Protein AF-A0A5C9BFE0-F1 (afdb_monomer)

Mean predicted aligned error: 20.5 Å

Solvent-accessible surface area (backbone atoms only — not comparable to full-atom values): 30809 Å² total; per-residue (Å²): 109,69,74,59,23,53,53,46,18,68,73,68,73,35,89,81,50,67,78,44,72,64,61,50,51,55,52,36,54,74,72,71,46,56,98,84,63,60,90,73,37,36,42,60,69,56,53,11,61,76,41,68,37,54,66,61,52,51,54,34,38,78,70,62,74,41,67,70,46,77,59,88,94,44,54,30,34,35,52,66,60,53,51,57,51,56,70,72,47,42,64,74,61,91,69,47,40,56,52,74,76,52,30,66,81,70,71,49,93,64,75,57,64,64,52,38,37,73,71,63,47,38,73,72,51,42,80,22,49,65,74,67,67,90,72,93,72,50,100,87,39,38,52,28,22,38,43,68,54,52,53,47,55,50,51,37,55,75,70,69,47,84,55,80,59,62,94,66,64,58,70,60,48,54,54,49,46,55,46,23,64,77,24,60,64,62,90,84,39,62,68,60,46,65,74,43,39,94,81,43,76,67,90,48,70,68,56,36,62,69,53,55,76,79,49,53,70,68,56,53,52,56,51,56,34,78,70,71,84,48,39,42,54,64,55,48,12,63,76,60,77,49,52,55,65,54,53,48,44,7,37,76,49,54,62,40,73,70,47,76,56,98,88,41,58,18,27,42,63,66,57,50,52,52,38,45,77,65,68,59,61,47,44,78,52,73,88,36,44,34,42,56,68,57,43,25,73,75,67,69,46,51,72,67,55,54,49,52,33,36,78,68,70,75,37,66,74,48,67,34,84,55,77,98,39,44,78,41,53,29,30,42,50,63,43,55,51,52,54,40,58,72,69,35,31,49,67,63,56,46,13,56,78,69,74,46,52,53,70,59,42,53,62,58,47,61,91,50,99,66,76,92,55,96,49,45,44,62,68,57,54,53,49,37,51,51,50,51,54,56,68,73,23,30,36,64,62,54,45,12,62,76,64,77,49,52,50,65,58,54,52,49,38,40,74,72,61,71,33,68,78,44,65,38,89,91,40,78,83,48,56,26,32,45,67,76,40,47,51,45,50,48,58,60,71,71,54,83,89,79,77,86,73,79,59,94,54,53,25,44,60,68,54,42,13,59,67,41,50,46,53,59,67,58,50,50,48,32,46,74,67,69,71,40,75,66,48,78,56,95,92,38,58,26,31,44,50,66,60,43,49,59,49,32,55,66,46,62,76,63,56,94,46,95,85,67,68,77,29,68,74,58,54,52,53,65,71,75,105

Radius of gyration: 44.23 Å; Cα contacts (8 Å, |Δi|>4): 573; chains: 1; bounding box: 120×74×107 Å

Sequence (529 aa):
MPALTSRLREKTGDPEAERTQTAVQVRTNKIGLQTTDVVGGLTTAEAAREIGSFAIVNQMIDKGELPTRRIGRLHVIPYLAWQEWKSKRVFPTAGYVQLSTIREQLAIKSDKLSEYARMGLIPTATRCNPYGTKGPSTQFGTWWISKETADKLLADRRAGRQMPWHGKYTDNLRTTYKLWEKRKHPAACKTCAEIWGEQGVPQNFEEYSARYPVLAHGAKRHLTRPWSPGITLAEVATQAGKTLEEVQQAIENGVLAATVEDGVQYVSRTDATRWVARRCPNGESARSWISLQTACDSYYFTQRELRGFIDAGKLKTKVGTSGAAKGVEYVPRQQCAQLREQIGFTEEQAARRLGITVERFRHLVEGVDWRKAEKIPLVTVQAVRKRLESRQGYTIEEAAVALGRTEGWVKEQIERGATRVSRAKWDRRRIYITEPMLQRLREVSEQPIEVEKLGPEWLTLSEAALEAAVSLATLNNWGVKDELAYREHKGVRHYHREAVRARARKYWENPRLHRAIPPAWLQDETRQA

Secondary structure (DSSP, 8-state):
-HHHHHHHHHHH--TT----HHHHHHHHHHTT--TT--TTEEEHHHHHHHHT-HHHHHHHHHTTSS--EEETTEEEEEHHHHHHHHHTPPPPPTTEEETTTTTTTTT--STHHHHHHHTT-STT-EEE--SS--S---TT-EEEEEHHHHHHHHHHHHTTPPPTTTT--HHHHHHHHHHHHHTPPPTT-HHHHHHHGGG-S--SHHHHHHHTTTS-HHHHHHHHSPP---EEHHHHHHHHT--HHHHHHHHHTTSS-EEEETTEEEE-HHHHHHHHHTT---S-SGGGEEEHHHHHHHH---HHHHHHHHHTTSS--EE--SGGGTT-EEEEHHHHHHHHHHH-B-HHHHHHHTTS-HHHHHHHHTTS-----SSB-HHHHHHHHHHHHHHHSBPHHHHHHHHTS-HHHHHHHHHTTSS--EE-SS-TT-EEB-HHHHHHHHHHHTS-----PPPTTEEEHHHHHHHTT--HHHHHHHHHTTSS-EEEETTEEEEEHHHHHHHHHHHHTS-SSTT----HHHHHHHHH-

Foldseek 3Di:
DVVVQVVVCVVVVPPPRGDDPVVVVVVCVVVVHDPPDDPQFDFLVRLCVVLVHSVVSVVCVVVVQFDWDDDPPTTTTGPVSSVVSVVPWFDDDPQKDFQVVCCVLLVHPDPVSVVCLVVVLQPQWDFGDGTPDDDDADPRGTIIHHPVSSVVQSVCSVVVHDRSCPPVPLVVLVVLVVLLVVQPEDPPPPLQCVLCDPVHDDPDSVSSSVRVVPGDPVSSVVSNDHDDQAAALVVLCVVLVHDSVLSVLLCVLVVFPWDADPNTTHGHNVRSVVCSVVNNDSQPDPVQKDFLVVLCVLLVDDSVVVVVCVVVVQWDWDQDCDDPRHRTIITGPVSSQVVQQVVADALVRLQVSLVHDSVVLVVLLVPPPDDPDRHHGPVSSVLSSLVVQLVPFAALCRLCVVLVHDSVLSVVCCVVVLADWDARPSHRPRIGGGPVRSVSVNVVSPDDDDDPDDDPQWAFLVRLCLLLVHDSVVSVVCVVVVVFDWDQDPNTTIGGSVSSVVSSVVCVVDPPDPPRDGDPVVVVVVVVD

Structure (mmCIF, N/CA/C/O backbone):
data_AF-A0A5C9BFE0-F1
#
_entry.id   AF-A0A5C9BFE0-F1
#
loop_
_atom_site.group_PDB
_atom_site.id
_atom_site.type_symbol
_atom_site.label_atom_id
_atom_site.label_alt_id
_atom_site.label_comp_id
_atom_site.label_asym_id
_atom_site.label_entity_id
_atom_site.label_seq_id
_atom_site.pdbx_PDB_ins_code
_atom_site.Cartn_x
_atom_site.Cartn_y
_atom_site.Cartn_z
_atom_site.occupancy
_atom_site.B_iso_or_equiv
_atom_site.auth_seq_id
_atom_site.auth_comp_id
_atom_site.auth_asym_id
_atom_site.auth_atom_id
_atom_site.pdbx_PDB_model_num
ATOM 1 N N . MET A 1 1 ? 48.645 31.812 -51.707 1.00 54.25 1 MET A N 1
ATOM 2 C CA . MET A 1 1 ? 48.981 32.478 -52.984 1.00 54.25 1 MET A CA 1
ATOM 3 C C . MET A 1 1 ? 50.437 32.936 -53.037 1.00 54.25 1 MET A C 1
ATOM 5 O O . MET A 1 1 ? 51.086 32.512 -53.982 1.00 54.25 1 MET A O 1
ATOM 9 N N . PRO A 1 2 ? 51.006 33.635 -52.029 1.00 59.03 2 PRO A N 1
ATOM 10 C CA . PRO A 1 2 ? 52.382 34.152 -52.105 1.00 59.03 2 PRO A CA 1
ATOM 11 C C . PRO A 1 2 ? 53.429 33.063 -52.378 1.00 59.03 2 PRO A C 1
ATOM 13 O O . PRO A 1 2 ? 54.150 33.139 -53.360 1.00 59.03 2 PRO A O 1
ATOM 16 N N . ALA A 1 3 ? 53.407 31.967 -51.610 1.00 59.12 3 ALA A N 1
ATOM 17 C CA . ALA A 1 3 ? 54.358 30.860 -51.767 1.00 59.12 3 ALA A CA 1
ATOM 18 C C . ALA A 1 3 ? 54.271 30.126 -53.124 1.00 59.12 3 ALA A C 1
ATOM 20 O O . ALA A 1 3 ? 55.257 29.573 -53.601 1.00 59.12 3 ALA A O 1
ATOM 21 N N . LEU A 1 4 ? 53.094 30.105 -53.760 1.00 63.09 4 LEU A N 1
ATOM 22 C CA . LEU A 1 4 ? 52.904 29.457 -55.065 1.00 63.09 4 LEU A CA 1
ATOM 23 C C . LEU A 1 4 ? 53.299 30.381 -56.219 1.00 63.09 4 LEU A C 1
ATOM 25 O O . LEU A 1 4 ? 53.787 29.887 -57.230 1.00 63.09 4 LEU A O 1
ATOM 29 N N . THR A 1 5 ? 53.105 31.692 -56.056 1.00 71.62 5 THR A N 1
ATOM 30 C CA . THR A 1 5 ? 53.613 32.717 -56.972 1.00 71.62 5 THR A CA 1
ATOM 31 C C . THR A 1 5 ? 55.141 32.763 -56.927 1.00 71.62 5 THR A C 1
ATOM 33 O O . THR A 1 5 ? 55.769 32.695 -57.975 1.00 71.62 5 THR A O 1
ATOM 36 N N . SER A 1 6 ? 55.754 32.738 -55.738 1.00 72.12 6 SER A N 1
ATOM 37 C CA . SER A 1 6 ? 57.216 32.662 -55.592 1.00 72.12 6 SER A CA 1
ATOM 38 C C . SER A 1 6 ? 57.807 31.424 -56.275 1.00 72.12 6 SER A C 1
ATOM 40 O O . SER A 1 6 ? 58.755 31.544 -57.042 1.00 72.12 6 SER A O 1
ATOM 42 N N . ARG A 1 7 ? 57.198 30.246 -56.084 1.00 69.62 7 ARG A N 1
ATOM 43 C CA . ARG A 1 7 ? 57.643 28.997 -56.729 1.00 69.62 7 ARG A CA 1
ATOM 44 C C . ARG A 1 7 ? 57.429 28.986 -58.249 1.00 69.62 7 ARG A C 1
ATOM 46 O O . ARG A 1 7 ? 58.145 28.288 -58.960 1.00 69.62 7 ARG A O 1
ATOM 53 N N . LEU A 1 8 ? 56.422 29.708 -58.749 1.00 73.19 8 LEU A N 1
ATOM 54 C CA . LEU A 1 8 ? 56.194 29.870 -60.186 1.00 73.19 8 LEU A CA 1
ATOM 55 C C . LEU A 1 8 ? 57.323 30.699 -60.801 1.00 73.19 8 LEU A C 1
ATOM 57 O O . LEU A 1 8 ? 57.953 30.213 -61.730 1.00 73.19 8 LEU A O 1
ATOM 61 N N . ARG A 1 9 ? 57.624 31.864 -60.213 1.00 80.62 9 ARG A N 1
ATOM 62 C CA . ARG A 1 9 ? 58.714 32.761 -60.634 1.00 80.62 9 ARG A CA 1
ATOM 63 C C . ARG A 1 9 ? 60.067 32.061 -60.624 1.00 80.62 9 ARG A C 1
ATOM 65 O O . ARG A 1 9 ? 60.819 32.152 -61.584 1.00 80.62 9 ARG A O 1
ATOM 72 N N . GLU A 1 10 ? 60.335 31.286 -59.576 1.00 77.25 10 GLU A N 1
ATOM 73 C CA . GLU A 1 10 ? 61.553 30.479 -59.462 1.00 77.25 10 GLU A CA 1
ATOM 74 C C . GLU A 1 10 ? 61.675 29.438 -60.589 1.00 77.25 10 GLU A C 1
ATOM 76 O O . GLU A 1 10 ? 62.754 29.238 -61.136 1.00 77.25 10 GLU A O 1
ATOM 81 N N . LYS A 1 11 ? 60.570 28.786 -60.976 1.00 72.19 11 LYS A N 1
ATOM 82 C CA . LYS A 1 11 ? 60.579 27.773 -62.043 1.00 72.19 11 LYS A CA 1
ATOM 83 C C . LYS A 1 11 ? 60.562 28.344 -63.457 1.00 72.19 11 LYS A C 1
ATOM 85 O O . LYS A 1 11 ? 61.033 27.663 -64.364 1.00 72.19 11 LYS A O 1
ATOM 90 N N . THR A 1 12 ? 59.963 29.513 -63.665 1.00 71.88 12 THR A N 1
ATOM 91 C CA . THR A 1 12 ? 59.851 30.136 -64.991 1.00 71.88 12 THR A CA 1
ATOM 92 C C . THR A 1 12 ? 60.974 31.129 -65.273 1.00 71.88 12 THR A C 1
ATOM 94 O O . THR A 1 12 ? 61.147 31.502 -66.427 1.00 71.88 12 THR A O 1
ATOM 97 N N . GLY A 1 13 ? 61.730 31.551 -64.250 1.00 68.69 13 GLY A N 1
ATOM 98 C CA . GLY A 1 13 ? 62.766 32.584 -64.361 1.00 68.69 13 GLY A CA 1
ATOM 99 C C . GLY A 1 13 ? 62.213 33.992 -64.602 1.00 68.69 13 GLY A C 1
ATOM 100 O O . GLY A 1 13 ? 62.980 34.923 -64.818 1.00 68.69 13 GLY A O 1
ATOM 101 N N . ASP A 1 14 ? 60.890 34.146 -64.568 1.00 75.81 14 ASP A N 1
ATOM 102 C CA . ASP A 1 14 ? 60.183 35.390 -64.847 1.00 75.81 14 ASP A CA 1
ATOM 103 C C . ASP A 1 14 ? 59.745 36.033 -63.518 1.00 75.81 14 ASP A C 1
ATOM 105 O O . ASP A 1 14 ? 58.892 35.462 -62.828 1.00 75.81 14 ASP A O 1
ATOM 109 N N . PRO A 1 15 ? 60.319 37.186 -63.126 1.00 74.56 15 PRO A N 1
ATOM 110 C CA . PRO A 1 15 ? 59.995 37.857 -61.868 1.00 74.56 15 PRO A CA 1
ATOM 111 C C . PRO A 1 15 ? 58.578 38.449 -61.847 1.00 74.56 15 PRO A C 1
ATOM 113 O O . PRO A 1 15 ? 58.013 38.608 -60.760 1.00 74.56 15 PRO A O 1
ATOM 116 N N . GLU A 1 16 ? 57.977 38.695 -63.014 1.00 74.19 16 GLU A N 1
ATOM 117 C CA . GLU A 1 16 ? 56.615 39.218 -63.157 1.00 74.19 16 GLU A CA 1
ATOM 118 C C . GLU A 1 16 ? 55.564 38.099 -63.192 1.00 74.19 16 GLU A C 1
ATOM 120 O O . GLU A 1 16 ? 54.366 38.364 -63.071 1.00 74.19 16 GLU A O 1
ATOM 125 N N . ALA A 1 17 ? 55.980 36.826 -63.273 1.00 70.81 17 ALA A N 1
ATOM 126 C CA . ALA A 1 17 ? 55.053 35.701 -63.310 1.00 70.81 17 ALA A CA 1
ATOM 127 C C . ALA A 1 17 ? 54.186 35.662 -62.043 1.00 70.81 17 ALA A C 1
ATOM 129 O O . ALA A 1 17 ? 54.634 35.313 -60.947 1.00 70.81 17 ALA A O 1
ATOM 130 N N . GLU A 1 18 ? 52.910 36.008 -62.184 1.00 74.50 18 GLU A N 1
ATOM 131 C CA . GLU A 1 18 ? 51.943 35.984 -61.098 1.00 74.50 18 GLU A CA 1
ATOM 132 C C . GLU A 1 18 ? 50.847 34.959 -61.360 1.00 74.50 18 GLU A C 1
ATOM 134 O O . GLU A 1 18 ? 50.231 34.886 -62.425 1.00 74.50 18 GLU A O 1
ATOM 139 N N . ARG A 1 19 ? 50.568 34.141 -60.344 1.00 71.62 19 ARG A N 1
ATOM 140 C CA . ARG A 1 19 ? 49.473 33.186 -60.411 1.00 71.62 19 ARG A CA 1
ATOM 141 C C . ARG A 1 19 ? 48.159 33.910 -60.114 1.00 71.62 19 ARG A C 1
ATOM 143 O O . ARG A 1 19 ? 47.709 33.938 -58.971 1.00 71.62 19 ARG A O 1
ATOM 150 N N . THR A 1 20 ? 47.538 34.478 -61.144 1.00 73.06 20 THR A N 1
ATOM 151 C CA . THR A 1 20 ? 46.233 35.145 -61.020 1.00 73.06 20 THR A CA 1
ATOM 152 C C . THR A 1 20 ? 45.109 34.132 -60.791 1.00 73.06 20 THR A C 1
ATOM 154 O O . THR A 1 20 ? 45.171 32.985 -61.245 1.00 73.06 20 THR A O 1
ATOM 157 N N . GLN A 1 21 ? 44.050 34.546 -60.091 1.00 68.75 21 GLN A N 1
ATOM 158 C CA . GLN A 1 21 ? 42.876 33.699 -59.841 1.00 68.75 21 GLN A CA 1
ATOM 159 C C . GLN A 1 21 ? 42.267 33.175 -61.154 1.00 68.75 21 GLN A C 1
ATOM 161 O O . GLN A 1 21 ? 41.906 32.002 -61.250 1.00 68.75 21 GLN A O 1
ATOM 166 N N . THR A 1 22 ? 42.251 34.016 -62.188 1.00 72.81 22 THR A N 1
ATOM 167 C CA . THR A 1 22 ? 41.775 33.687 -63.536 1.00 72.81 22 THR A CA 1
ATOM 168 C C . THR A 1 22 ? 42.631 32.610 -64.202 1.00 72.81 22 THR A C 1
ATOM 170 O O . THR A 1 22 ? 42.087 31.642 -64.730 1.00 72.81 22 THR A O 1
ATOM 173 N N . ALA A 1 23 ? 43.965 32.701 -64.121 1.00 71.19 23 ALA A N 1
ATOM 174 C CA . ALA A 1 23 ? 44.863 31.690 -64.686 1.00 71.19 23 ALA A CA 1
ATOM 175 C C . ALA A 1 23 ? 44.703 30.321 -64.002 1.00 71.19 23 ALA A C 1
ATOM 177 O O . ALA A 1 23 ? 44.754 29.278 -64.661 1.00 71.19 23 ALA A O 1
ATOM 178 N N . VAL A 1 24 ? 44.455 30.312 -62.686 1.00 68.00 24 VAL A N 1
ATOM 179 C CA . VAL A 1 24 ? 44.129 29.078 -61.956 1.00 68.00 24 VAL A CA 1
ATOM 180 C C . VAL A 1 24 ? 42.804 28.504 -62.434 1.00 68.00 24 VAL A C 1
ATOM 182 O O . VAL A 1 24 ? 42.766 27.329 -62.780 1.00 68.00 24 VAL A O 1
ATOM 185 N N . GLN A 1 25 ? 41.753 29.322 -62.525 1.00 66.12 25 GLN A N 1
ATOM 186 C CA . GLN A 1 25 ? 40.429 28.876 -62.958 1.00 66.12 25 GLN A CA 1
ATOM 187 C C . GLN A 1 25 ? 40.448 28.290 -64.378 1.00 66.12 25 GLN A C 1
ATOM 189 O O . GLN A 1 25 ? 39.897 27.215 -64.609 1.00 66.12 25 GLN A O 1
ATOM 194 N N . VAL A 1 26 ? 41.136 28.946 -65.318 1.00 72.62 26 VAL A N 1
ATOM 195 C CA . VAL A 1 26 ? 41.293 28.460 -66.700 1.00 72.62 26 VAL A CA 1
ATOM 196 C C . VAL A 1 26 ? 42.014 27.112 -66.727 1.00 72.62 26 VAL A C 1
ATOM 198 O O . VAL A 1 26 ? 41.609 26.208 -67.461 1.00 72.62 26 VAL A O 1
ATOM 201 N N . ARG A 1 27 ? 43.063 26.938 -65.910 1.00 70.19 27 ARG A N 1
ATOM 202 C CA . ARG A 1 27 ? 43.788 25.665 -65.857 1.00 70.19 27 ARG A CA 1
ATOM 203 C C . ARG A 1 27 ? 42.961 24.557 -65.210 1.00 70.19 27 ARG A C 1
ATOM 205 O O . ARG A 1 27 ? 42.995 23.455 -65.742 1.00 70.19 27 ARG A O 1
ATOM 212 N N . THR A 1 28 ? 42.221 24.856 -64.140 1.00 64.50 28 THR A N 1
ATOM 213 C CA . THR A 1 28 ? 41.278 23.953 -63.453 1.00 64.50 28 THR A CA 1
ATOM 214 C C . THR A 1 28 ? 40.188 23.457 -64.409 1.00 64.50 28 THR A C 1
ATOM 216 O O . THR A 1 28 ? 39.994 22.250 -64.534 1.00 64.50 28 THR A O 1
ATOM 219 N N . ASN A 1 29 ? 39.590 24.357 -65.197 1.00 68.44 29 ASN A N 1
ATOM 220 C CA . ASN A 1 29 ? 38.612 23.992 -66.226 1.00 68.44 29 ASN A CA 1
ATOM 221 C C . ASN A 1 29 ? 39.235 23.117 -67.333 1.00 68.44 29 ASN A C 1
ATOM 223 O O . ASN A 1 29 ? 38.622 22.152 -67.780 1.00 68.44 29 ASN A O 1
ATOM 227 N N . LYS A 1 30 ? 40.474 23.411 -67.761 1.00 71.44 30 LYS A N 1
ATOM 228 C CA . LYS A 1 30 ? 41.174 22.655 -68.819 1.00 71.44 30 LYS A CA 1
ATOM 229 C C . LYS A 1 30 ? 41.523 21.215 -68.417 1.00 71.44 30 LYS A C 1
ATOM 231 O O . LYS A 1 30 ? 41.623 20.358 -69.287 1.00 71.44 30 LYS A O 1
ATOM 236 N N . ILE A 1 31 ? 41.722 20.953 -67.125 1.00 65.38 31 ILE A N 1
ATOM 237 C CA . ILE A 1 31 ? 41.945 19.602 -66.573 1.00 65.38 31 ILE A CA 1
ATOM 238 C C . ILE A 1 31 ? 40.645 18.927 -66.107 1.00 65.38 31 ILE A C 1
ATOM 240 O O . ILE A 1 31 ? 40.706 17.856 -65.515 1.00 65.38 31 ILE A O 1
ATOM 244 N N . GLY A 1 32 ? 39.484 19.536 -66.379 1.00 61.50 32 GLY A N 1
ATOM 245 C CA . GLY A 1 32 ? 38.171 18.973 -66.062 1.00 61.50 32 GLY A CA 1
ATOM 246 C C . GLY A 1 32 ? 37.819 18.960 -64.574 1.00 61.50 32 GLY A C 1
ATOM 247 O O . GLY A 1 32 ? 36.878 18.271 -64.199 1.00 61.50 32 GLY A O 1
ATOM 248 N N . LEU A 1 33 ? 38.555 19.697 -63.736 1.00 66.00 33 LEU A N 1
ATOM 249 C CA . LEU A 1 33 ? 38.258 19.810 -62.310 1.00 66.00 33 LEU A CA 1
ATOM 250 C C . LEU A 1 33 ? 37.235 20.927 -62.070 1.00 66.00 33 LEU A C 1
ATOM 252 O O . LEU A 1 33 ? 37.302 21.996 -62.679 1.00 66.00 33 LEU A O 1
ATOM 256 N N . GLN A 1 34 ? 36.308 20.701 -61.151 1.00 62.41 34 GLN A N 1
ATOM 257 C CA . GLN A 1 34 ? 35.422 21.713 -60.589 1.00 62.41 34 GLN A CA 1
ATOM 258 C C . GLN A 1 34 ? 36.057 22.349 -59.346 1.00 62.41 34 GLN A C 1
ATOM 260 O O . GLN A 1 34 ? 36.949 21.791 -58.711 1.00 62.41 34 GLN A O 1
ATOM 265 N N . THR A 1 35 ? 35.588 23.532 -58.948 1.00 59.12 35 THR A N 1
ATOM 266 C CA . THR A 1 35 ? 36.044 24.232 -57.728 1.00 59.12 35 THR A CA 1
ATOM 267 C C . THR A 1 35 ? 35.790 23.449 -56.436 1.00 59.12 35 THR A C 1
ATOM 269 O O . THR A 1 35 ? 36.384 23.761 -55.405 1.00 59.12 35 THR A O 1
ATOM 272 N N . THR A 1 36 ? 34.911 22.450 -56.486 1.00 58.62 36 THR A N 1
ATOM 273 C CA . THR A 1 36 ? 34.598 21.518 -55.398 1.00 58.62 36 THR A CA 1
ATOM 274 C C . THR A 1 36 ? 35.467 20.266 -55.395 1.00 58.62 36 THR A C 1
ATOM 276 O O . THR A 1 36 ? 35.462 19.554 -54.393 1.00 58.62 36 THR A O 1
ATOM 279 N N . ASP A 1 37 ? 36.216 20.003 -56.468 1.00 60.06 37 ASP A N 1
ATOM 280 C CA . ASP A 1 37 ? 36.999 18.781 -56.591 1.00 60.06 37 ASP A CA 1
ATOM 281 C C . ASP A 1 37 ? 38.254 18.865 -55.733 1.00 60.06 37 ASP A C 1
ATOM 283 O O . ASP A 1 37 ? 39.044 19.815 -55.793 1.00 60.06 37 ASP A O 1
ATOM 287 N N . VAL A 1 38 ? 38.449 17.832 -54.922 1.00 66.19 38 VAL A N 1
ATOM 288 C CA . VAL A 1 38 ? 39.569 17.754 -54.000 1.00 66.19 38 VAL A CA 1
ATOM 289 C C . VAL A 1 38 ? 40.543 16.682 -54.468 1.00 66.19 38 VAL A C 1
ATOM 291 O O . VAL A 1 38 ? 40.219 15.501 -54.552 1.00 66.19 38 VAL A O 1
ATOM 294 N N . VAL A 1 39 ? 41.784 17.083 -54.741 1.00 66.88 39 VAL A N 1
ATOM 295 C CA . VAL A 1 39 ? 42.837 16.144 -55.142 1.00 66.88 39 VAL A CA 1
ATOM 296 C C . VAL A 1 39 ? 43.374 15.412 -53.906 1.00 66.88 39 VAL A C 1
ATOM 298 O O . VAL A 1 39 ? 43.875 16.038 -52.972 1.00 66.88 39 VAL A O 1
ATOM 301 N N . GLY A 1 40 ? 43.301 14.077 -53.915 1.00 72.38 40 GLY A N 1
ATOM 302 C CA . GLY A 1 40 ? 43.923 13.210 -52.901 1.00 72.38 40 GLY A CA 1
ATOM 303 C C . GLY A 1 40 ? 43.051 12.843 -51.692 1.00 72.38 40 GLY A C 1
ATOM 304 O O . GLY A 1 40 ? 43.557 12.236 -50.744 1.00 72.38 40 GLY A O 1
ATOM 305 N N . GLY A 1 41 ? 41.755 13.157 -51.711 1.00 84.56 41 GLY A N 1
ATOM 306 C CA . GLY A 1 41 ? 40.827 12.737 -50.664 1.00 84.56 41 GLY A CA 1
ATOM 307 C C . GLY A 1 41 ? 39.362 12.936 -51.033 1.00 84.56 41 GLY A C 1
ATOM 308 O O . GLY A 1 41 ? 39.044 13.327 -52.150 1.00 84.56 41 GLY A O 1
ATOM 309 N N . LEU A 1 42 ? 38.495 12.668 -50.063 1.00 87.50 42 LEU A N 1
ATOM 310 C CA . LEU A 1 42 ? 37.047 12.845 -50.137 1.00 87.50 42 LEU A CA 1
ATOM 311 C C . LEU A 1 42 ? 36.632 13.978 -49.207 1.00 87.50 42 LEU A C 1
ATOM 313 O O . LEU A 1 42 ? 37.155 14.106 -48.096 1.00 87.50 42 LEU A O 1
ATOM 317 N N . THR A 1 43 ? 35.655 14.776 -49.612 1.00 89.38 43 THR A N 1
ATOM 318 C CA . THR A 1 43 ? 34.960 15.660 -48.673 1.00 89.38 43 THR A CA 1
ATOM 319 C C . THR A 1 43 ? 34.161 14.837 -47.659 1.00 89.38 43 THR A C 1
ATOM 321 O O . THR A 1 43 ? 33.759 13.700 -47.921 1.00 89.38 43 THR A O 1
ATOM 324 N N . THR A 1 44 ? 33.864 15.416 -46.494 1.00 88.19 44 THR A N 1
ATOM 325 C CA . THR A 1 44 ? 32.994 14.763 -45.496 1.00 88.19 44 THR A CA 1
ATOM 326 C C . THR A 1 44 ? 31.615 14.410 -46.061 1.00 88.19 44 THR A C 1
ATOM 328 O O . THR A 1 44 ? 31.047 13.384 -45.694 1.00 88.19 44 THR A O 1
ATOM 331 N N . ALA A 1 45 ? 31.096 15.215 -46.994 1.00 85.19 45 ALA A N 1
ATOM 332 C CA . ALA A 1 45 ? 29.831 14.965 -47.679 1.00 85.19 45 ALA A CA 1
ATOM 333 C C . ALA A 1 45 ? 29.898 13.764 -48.639 1.00 85.19 45 ALA A C 1
ATOM 335 O O . ALA A 1 45 ? 28.964 12.966 -48.683 1.00 85.19 45 ALA A O 1
ATOM 336 N N . GLU A 1 46 ? 30.994 13.600 -49.380 1.00 86.56 46 GLU A N 1
ATOM 337 C CA . GLU A 1 46 ? 31.196 12.446 -50.268 1.00 86.56 46 GLU A CA 1
ATOM 338 C C . GLU A 1 46 ? 31.414 11.159 -49.480 1.00 86.56 46 GLU A C 1
ATOM 340 O O . GLU A 1 46 ? 30.756 10.157 -49.757 1.00 86.56 46 GLU A O 1
ATOM 345 N N . ALA A 1 47 ? 32.250 11.208 -48.441 1.00 86.00 47 ALA A N 1
ATOM 346 C CA . ALA A 1 47 ? 32.452 10.086 -47.530 1.00 86.00 47 ALA A CA 1
ATOM 347 C C . ALA A 1 47 ? 31.125 9.649 -46.884 1.00 86.00 47 ALA A C 1
ATOM 349 O O . ALA A 1 47 ? 30.804 8.463 -46.828 1.00 86.00 47 ALA A O 1
ATOM 350 N N . ALA A 1 48 ? 30.302 10.612 -46.459 1.00 85.38 48 ALA A N 1
ATOM 351 C CA . ALA A 1 48 ? 28.982 10.341 -45.902 1.00 85.38 48 ALA A CA 1
ATOM 352 C C . ALA A 1 48 ? 28.008 9.740 -46.919 1.00 85.38 48 ALA A C 1
ATOM 354 O O . ALA A 1 48 ? 27.206 8.884 -46.542 1.00 85.38 48 ALA A O 1
ATOM 355 N N . ARG A 1 49 ? 28.072 10.174 -48.184 1.00 85.50 49 ARG A N 1
ATOM 356 C CA . ARG A 1 49 ? 27.270 9.614 -49.278 1.00 85.50 49 ARG A CA 1
ATOM 357 C C . ARG A 1 49 ? 27.645 8.158 -49.540 1.00 85.50 49 ARG A C 1
ATOM 359 O O . ARG A 1 49 ? 26.752 7.339 -49.719 1.00 85.50 49 ARG A O 1
ATOM 366 N N . GLU A 1 50 ? 28.936 7.835 -49.500 1.00 85.25 50 GLU A N 1
ATOM 367 C CA . GLU A 1 50 ? 29.438 6.477 -49.730 1.00 85.25 50 GLU A CA 1
ATOM 368 C C . GLU A 1 50 ? 28.949 5.480 -48.666 1.00 85.25 50 GLU A C 1
ATOM 370 O O . GLU A 1 50 ? 28.553 4.366 -48.999 1.00 85.25 50 GLU A O 1
ATOM 375 N N . ILE A 1 51 ? 28.920 5.879 -47.389 1.00 81.56 51 ILE A N 1
ATOM 376 C CA . ILE A 1 51 ? 28.493 4.992 -46.289 1.00 81.56 51 ILE A CA 1
ATOM 377 C C . ILE A 1 51 ? 27.036 5.192 -45.846 1.00 81.56 51 ILE A C 1
ATOM 379 O O . ILE A 1 51 ? 26.572 4.531 -44.911 1.00 81.56 51 ILE A O 1
ATOM 383 N N . GLY A 1 52 ? 26.323 6.130 -46.473 1.00 76.81 52 GLY A N 1
ATOM 384 C CA . GLY A 1 52 ? 24.928 6.461 -46.179 1.00 76.81 52 GLY A CA 1
ATOM 385 C C . GLY A 1 52 ? 24.685 7.135 -44.822 1.00 76.81 52 GLY A C 1
ATOM 386 O O . GLY A 1 52 ? 23.566 7.080 -44.317 1.00 76.81 52 GLY A O 1
ATOM 387 N N . SER A 1 53 ? 25.702 7.738 -44.191 1.00 78.12 53 SER A N 1
ATOM 388 C CA . SER A 1 53 ? 25.547 8.374 -42.873 1.00 78.12 53 SER A CA 1
ATOM 389 C C . SER A 1 53 ? 26.602 9.447 -42.577 1.00 78.12 53 SER A C 1
ATOM 391 O O . SER A 1 53 ? 27.751 9.145 -42.253 1.00 78.12 53 SER A O 1
ATOM 393 N N . PHE A 1 54 ? 26.160 10.707 -42.541 1.00 82.69 54 PHE A N 1
ATOM 394 C CA . PHE A 1 54 ? 26.985 11.865 -42.173 1.00 82.69 54 PHE A CA 1
ATOM 395 C C . PHE A 1 54 ? 27.384 11.878 -40.688 1.00 82.69 54 PHE A C 1
ATOM 397 O O . PHE A 1 54 ? 28.506 12.244 -40.348 1.00 82.69 54 PHE A O 1
ATOM 404 N N . ALA A 1 55 ? 26.500 11.407 -39.801 1.00 80.88 55 ALA A N 1
ATOM 405 C CA . ALA A 1 55 ? 26.740 11.379 -38.355 1.00 80.88 55 ALA A CA 1
ATOM 406 C C . ALA A 1 55 ? 27.933 10.489 -37.974 1.00 80.88 55 ALA A C 1
ATOM 408 O O . ALA A 1 55 ? 28.764 10.883 -37.162 1.00 80.88 55 ALA A O 1
ATOM 409 N N . ILE A 1 56 ? 28.041 9.313 -38.603 1.00 79.31 56 ILE A N 1
ATOM 410 C CA . ILE A 1 56 ? 29.179 8.403 -38.412 1.00 79.31 56 ILE A CA 1
ATOM 411 C C . ILE A 1 56 ? 30.480 9.088 -38.841 1.00 79.31 56 ILE A C 1
ATOM 413 O O . ILE A 1 56 ? 31.440 9.051 -38.084 1.00 79.31 56 ILE A O 1
ATOM 417 N N . VAL A 1 57 ? 30.521 9.742 -40.007 1.00 84.56 57 VAL A N 1
ATOM 418 C CA . VAL A 1 57 ? 31.743 10.417 -40.482 1.00 84.56 57 VAL A CA 1
ATOM 419 C C . VAL A 1 57 ? 32.206 11.481 -39.484 1.00 84.56 57 VAL A C 1
ATOM 421 O O . VAL A 1 57 ? 33.351 11.426 -39.042 1.00 84.56 57 VAL A O 1
ATOM 424 N N . ASN A 1 58 ? 31.317 12.381 -39.053 1.00 84.94 58 ASN A N 1
ATOM 425 C CA . ASN A 1 58 ? 31.669 13.429 -38.088 1.00 84.94 58 ASN A CA 1
ATOM 426 C C . ASN A 1 58 ? 32.098 12.864 -36.733 1.00 84.94 58 ASN A C 1
ATOM 428 O O . ASN A 1 58 ? 33.125 13.271 -36.206 1.00 84.94 58 ASN A O 1
ATOM 432 N N . GLN A 1 59 ? 31.381 11.869 -36.205 1.00 83.12 59 GLN A N 1
ATOM 433 C CA . GLN A 1 59 ? 31.733 11.259 -34.923 1.00 83.12 59 GLN A CA 1
ATOM 434 C C . GLN A 1 59 ? 33.149 10.661 -34.933 1.00 83.12 59 GLN A C 1
ATOM 436 O O . GLN A 1 59 ? 33.858 10.734 -33.931 1.00 83.12 59 GLN A O 1
ATOM 441 N N . MET A 1 60 ? 33.568 10.041 -36.040 1.00 83.50 60 MET A N 1
ATOM 442 C CA . MET A 1 60 ? 34.910 9.454 -36.134 1.00 83.50 60 MET A CA 1
ATOM 443 C C . MET A 1 60 ? 35.994 10.521 -36.335 1.00 83.50 60 MET A C 1
ATOM 445 O O . MET A 1 60 ? 37.124 10.312 -35.898 1.00 83.50 60 MET A O 1
ATOM 449 N N . ILE A 1 61 ? 35.655 11.658 -36.952 1.00 87.06 61 ILE A N 1
ATOM 450 C CA . ILE A 1 61 ? 36.539 12.829 -37.024 1.00 87.06 61 ILE A CA 1
ATOM 451 C C . ILE A 1 61 ? 36.731 13.421 -35.624 1.00 87.06 61 ILE A C 1
ATOM 453 O O . ILE A 1 61 ? 37.870 13.612 -35.206 1.00 87.06 61 ILE A O 1
ATOM 457 N N . ASP A 1 62 ? 35.649 13.620 -34.866 1.00 84.25 62 ASP A N 1
ATOM 458 C CA . ASP A 1 62 ? 35.692 14.164 -33.499 1.00 84.25 62 ASP A CA 1
ATOM 459 C C . ASP A 1 62 ? 36.501 13.273 -32.543 1.00 84.25 62 ASP A C 1
ATOM 461 O O . ASP A 1 62 ? 37.190 13.759 -31.648 1.00 84.25 62 ASP A O 1
ATOM 465 N N . LYS A 1 63 ? 36.457 11.951 -32.751 1.00 80.19 63 LYS A N 1
ATOM 466 C CA . LYS A 1 63 ? 37.258 10.967 -32.003 1.00 80.19 63 LYS A CA 1
ATOM 467 C C . LYS A 1 63 ? 38.723 10.886 -32.441 1.00 80.19 63 LYS A C 1
ATOM 469 O O . LYS A 1 63 ? 39.498 10.181 -31.800 1.00 80.19 63 LYS A O 1
ATOM 474 N N . GLY A 1 64 ? 39.096 11.538 -33.541 1.00 83.12 64 GLY A N 1
ATOM 475 C CA . GLY A 1 64 ? 40.431 11.442 -34.133 1.00 83.12 64 GLY A CA 1
ATOM 476 C C . GLY A 1 64 ? 40.717 10.116 -34.852 1.00 83.12 64 GLY A C 1
ATOM 477 O O . GLY A 1 64 ? 41.855 9.869 -35.241 1.00 83.12 64 GLY A O 1
ATOM 478 N N . GLU A 1 65 ? 39.710 9.262 -35.057 1.00 82.94 65 GLU A N 1
ATOM 479 C CA . GLU A 1 65 ? 39.852 7.988 -35.779 1.00 82.94 65 GLU A CA 1
ATOM 480 C C . GLU A 1 65 ? 39.859 8.171 -37.308 1.00 82.94 65 GLU A C 1
ATOM 482 O O . GLU A 1 65 ? 40.349 7.304 -38.032 1.00 82.94 65 GLU A O 1
ATOM 487 N N . LEU A 1 66 ? 39.330 9.296 -37.805 1.00 87.81 66 LEU A N 1
ATOM 488 C CA . LEU A 1 66 ? 39.461 9.733 -39.197 1.00 87.81 66 LEU A CA 1
ATOM 489 C C . LEU A 1 66 ? 40.239 11.054 -39.257 1.00 87.81 66 LEU A C 1
ATOM 491 O O . LEU A 1 66 ? 39.687 12.098 -38.899 1.00 87.81 66 LEU A O 1
ATOM 495 N N . PRO A 1 67 ? 41.499 11.054 -39.731 1.00 88.69 67 PRO A N 1
ATOM 496 C CA . PRO A 1 67 ? 42.252 12.285 -39.890 1.00 88.69 67 PRO A CA 1
ATOM 497 C C . PRO A 1 67 ? 41.648 13.129 -41.013 1.00 88.69 67 PRO A C 1
ATOM 499 O O . PRO A 1 67 ? 41.338 12.630 -42.098 1.00 88.69 67 PRO A O 1
ATOM 502 N N . THR A 1 68 ? 41.531 14.433 -40.771 1.00 90.25 68 THR A N 1
ATOM 503 C CA . THR A 1 68 ? 41.083 15.397 -41.778 1.00 90.25 68 THR A CA 1
ATOM 504 C C . THR A 1 68 ? 42.146 16.449 -42.038 1.00 90.25 68 THR A C 1
ATOM 506 O O . THR A 1 68 ? 42.958 16.785 -41.175 1.00 90.25 68 THR A O 1
ATOM 509 N N . ARG A 1 69 ? 42.150 16.978 -43.259 1.00 87.06 69 ARG A N 1
ATOM 510 C CA . ARG A 1 69 ? 42.938 18.145 -43.650 1.00 87.06 69 ARG A CA 1
ATOM 511 C C . ARG A 1 69 ? 41.995 19.244 -44.097 1.00 87.06 69 ARG A C 1
ATOM 513 O O . ARG A 1 69 ? 41.033 18.991 -44.822 1.00 87.06 69 ARG A O 1
ATOM 520 N N . ARG A 1 70 ? 42.285 20.474 -43.685 1.00 81.69 70 ARG A N 1
ATOM 521 C CA . ARG A 1 70 ? 41.523 21.642 -44.117 1.00 81.69 70 ARG A CA 1
ATOM 522 C C . ARG A 1 70 ? 42.098 22.165 -45.428 1.00 81.69 70 ARG A C 1
ATOM 524 O O . ARG A 1 70 ? 43.231 22.640 -45.458 1.00 81.69 70 ARG A O 1
ATOM 531 N N . ILE A 1 71 ? 41.317 22.087 -46.502 1.00 78.88 71 ILE A N 1
ATOM 532 C CA . ILE A 1 71 ? 41.662 22.655 -47.810 1.00 78.88 71 ILE A CA 1
ATOM 533 C C . ILE A 1 71 ? 40.670 23.789 -48.082 1.00 78.88 71 ILE A C 1
ATOM 535 O O . ILE A 1 71 ? 39.506 23.572 -48.419 1.00 78.88 71 ILE A O 1
ATOM 539 N N . GLY A 1 72 ? 41.115 25.025 -47.835 1.00 75.31 72 GLY A N 1
ATOM 540 C CA . GLY A 1 72 ? 40.252 26.207 -47.864 1.00 75.31 72 GLY A CA 1
ATOM 541 C C . GLY A 1 72 ? 39.126 26.124 -46.826 1.00 75.31 72 GLY A C 1
ATOM 542 O O . GLY A 1 72 ? 39.368 26.158 -45.616 1.00 75.31 72 GLY A O 1
ATOM 543 N N . ARG A 1 73 ? 37.880 26.031 -47.304 1.00 74.19 73 ARG A N 1
ATOM 544 C CA . ARG A 1 73 ? 36.675 25.891 -46.464 1.00 74.19 73 ARG A CA 1
ATOM 545 C C . ARG A 1 73 ? 36.230 24.435 -46.263 1.00 74.19 73 ARG A C 1
ATOM 547 O O . ARG A 1 73 ? 35.327 24.205 -45.466 1.00 74.19 73 ARG A O 1
ATOM 554 N N . LEU A 1 74 ? 36.843 23.469 -46.950 1.00 80.19 74 LEU A N 1
ATOM 555 C CA . LEU A 1 74 ? 36.427 22.064 -46.933 1.00 80.19 74 LEU A CA 1
ATOM 556 C C . LEU A 1 74 ? 37.278 21.226 -45.969 1.00 80.19 74 LEU A C 1
ATOM 558 O O . LEU A 1 74 ? 38.491 21.424 -45.857 1.00 80.19 74 LEU A O 1
ATOM 562 N N . HIS A 1 75 ? 36.629 20.263 -45.308 1.00 84.25 75 HIS A N 1
ATOM 563 C CA . HIS A 1 75 ? 37.290 19.186 -44.570 1.00 84.25 75 HIS A CA 1
ATOM 564 C C . HIS A 1 75 ? 37.443 17.977 -45.483 1.00 84.25 75 HIS A C 1
ATOM 566 O O . HIS A 1 75 ? 36.458 17.482 -46.038 1.00 84.25 75 HIS A O 1
ATOM 572 N N . VAL A 1 76 ? 38.683 17.526 -45.632 1.00 88.69 76 VAL A N 1
ATOM 573 C CA . VAL A 1 76 ? 39.066 16.500 -46.596 1.00 88.69 76 VAL A CA 1
ATOM 574 C C . VAL A 1 76 ? 39.661 15.315 -45.857 1.00 88.69 76 VAL A C 1
ATOM 576 O O . VAL A 1 76 ? 40.624 15.467 -45.103 1.00 88.69 76 VAL A O 1
ATOM 579 N N . ILE A 1 77 ? 39.098 14.139 -46.101 1.00 90.75 77 ILE A N 1
ATOM 580 C CA . ILE A 1 77 ? 39.556 12.853 -45.586 1.00 90.75 77 ILE A CA 1
ATOM 581 C C . ILE A 1 77 ? 40.471 12.226 -46.649 1.00 90.75 77 ILE A C 1
ATOM 583 O O . ILE A 1 77 ? 40.012 11.984 -47.766 1.00 90.75 77 ILE A O 1
ATOM 587 N N . PRO A 1 78 ? 41.757 11.958 -46.360 1.00 91.31 78 PRO A N 1
ATOM 588 C CA . PRO A 1 78 ? 42.649 11.298 -47.313 1.00 91.31 78 PRO A CA 1
ATOM 589 C C . PRO A 1 78 ? 42.128 9.914 -47.731 1.00 91.31 78 PRO A C 1
ATOM 591 O O . PRO A 1 78 ? 41.664 9.152 -46.882 1.00 91.31 78 PRO A O 1
ATOM 594 N N . TYR A 1 79 ? 42.269 9.548 -49.011 1.00 87.38 79 TYR A N 1
ATOM 595 C CA . TYR A 1 79 ? 41.770 8.259 -49.526 1.00 87.38 79 TYR A CA 1
ATOM 596 C C . TYR A 1 79 ? 42.323 7.046 -48.770 1.00 87.38 79 TYR A C 1
ATOM 598 O O . TYR A 1 79 ? 41.568 6.132 -48.452 1.00 87.38 79 TYR A O 1
ATOM 606 N N . LEU A 1 80 ? 43.620 7.045 -48.449 1.00 86.50 80 LEU A N 1
ATOM 607 C CA . LEU A 1 80 ? 44.250 5.951 -47.702 1.00 86.50 80 LEU A CA 1
ATOM 608 C C . LEU A 1 80 ? 43.631 5.795 -46.309 1.00 86.50 80 LEU A C 1
ATOM 610 O O . LEU A 1 80 ? 43.183 4.711 -45.957 1.00 86.50 80 LEU A O 1
ATOM 614 N N . ALA A 1 81 ? 43.504 6.899 -45.568 1.00 87.06 81 ALA A N 1
ATOM 615 C CA . ALA A 1 81 ? 42.889 6.901 -44.243 1.00 87.06 81 ALA A CA 1
ATOM 616 C C . ALA A 1 81 ? 41.420 6.452 -44.289 1.00 87.06 81 ALA A C 1
ATOM 618 O O . ALA A 1 81 ? 40.954 5.731 -43.409 1.00 87.06 81 ALA A O 1
ATOM 619 N N . TRP A 1 82 ? 40.694 6.834 -45.342 1.00 89.62 82 TRP A N 1
ATOM 620 C CA . TRP A 1 82 ? 39.323 6.388 -45.562 1.00 89.62 82 TRP A CA 1
ATOM 621 C C . TRP A 1 82 ? 39.225 4.879 -45.827 1.00 89.62 82 TRP A C 1
ATOM 623 O O . TRP A 1 82 ? 38.373 4.204 -45.248 1.00 89.62 82 TRP A O 1
ATOM 633 N N . GLN A 1 83 ? 40.108 4.324 -46.660 1.00 87.50 83 GLN A N 1
ATOM 634 C CA . GLN A 1 83 ? 40.132 2.886 -46.955 1.00 87.50 83 GLN A CA 1
ATOM 635 C C . GLN A 1 83 ? 40.578 2.053 -45.746 1.00 87.50 83 GLN A C 1
ATOM 637 O O . GLN A 1 83 ? 39.946 1.043 -45.442 1.00 87.50 83 GLN A O 1
ATOM 642 N N . GLU A 1 84 ? 41.596 2.499 -45.007 1.00 86.69 84 GLU A N 1
ATOM 643 C CA . GLU A 1 84 ? 42.028 1.864 -43.753 1.00 86.69 84 GLU A CA 1
ATOM 644 C C . GLU A 1 84 ? 40.932 1.876 -42.686 1.00 86.69 84 GLU A C 1
ATOM 646 O O . GLU A 1 84 ? 40.755 0.916 -41.935 1.00 86.69 84 GLU A O 1
ATOM 651 N N . TRP A 1 85 ? 40.176 2.966 -42.601 1.00 86.56 85 TRP A N 1
ATOM 652 C CA . TRP A 1 85 ? 39.052 3.041 -41.681 1.00 86.56 85 TRP A CA 1
ATOM 653 C C . TRP A 1 85 ? 37.931 2.074 -42.079 1.00 86.56 85 TRP A C 1
ATOM 655 O O . TRP A 1 85 ? 37.363 1.410 -41.208 1.00 86.56 85 TRP A O 1
ATOM 665 N N . LYS A 1 86 ? 37.636 1.941 -43.380 1.00 85.88 86 LYS A N 1
ATOM 666 C CA . LYS A 1 86 ? 36.642 0.977 -43.877 1.00 85.88 86 LYS A CA 1
ATOM 667 C C . LYS A 1 86 ? 37.075 -0.468 -43.641 1.00 85.88 86 LYS A C 1
ATOM 669 O O . LYS A 1 86 ? 36.245 -1.271 -43.222 1.00 85.88 86 LYS A O 1
ATOM 674 N N . SER A 1 87 ? 38.350 -0.801 -43.846 1.00 82.56 87 SER A N 1
ATOM 675 C CA . SER A 1 87 ? 38.848 -2.175 -43.677 1.00 82.56 87 SER A CA 1
ATOM 676 C C . SER A 1 87 ? 38.813 -2.662 -42.223 1.00 82.56 87 SER A C 1
ATOM 678 O O . SER A 1 87 ? 38.656 -3.855 -41.981 1.00 82.56 87 SER A O 1
ATOM 680 N N . LYS A 1 88 ? 38.866 -1.752 -41.241 1.00 81.75 88 LYS A N 1
ATOM 681 C CA . LYS A 1 88 ? 38.718 -2.070 -39.807 1.00 81.75 88 LYS A CA 1
ATOM 682 C C . LYS A 1 88 ? 37.274 -2.385 -39.388 1.00 81.75 88 LYS A C 1
ATOM 684 O O . LYS A 1 88 ? 37.029 -2.728 -38.228 1.00 81.75 88 LYS A O 1
ATOM 689 N N . ARG A 1 89 ? 36.286 -2.235 -40.279 1.00 80.50 89 ARG A N 1
ATOM 690 C CA . ARG A 1 89 ? 34.874 -2.464 -39.950 1.00 80.50 89 ARG A CA 1
ATOM 691 C C . ARG A 1 89 ? 34.525 -3.944 -40.016 1.00 80.50 89 ARG A C 1
ATOM 693 O O . ARG A 1 89 ? 34.660 -4.598 -41.041 1.00 80.50 89 ARG A O 1
ATOM 700 N N . VAL A 1 90 ? 34.003 -4.449 -38.902 1.00 82.38 90 VAL A N 1
ATOM 701 C CA . VAL A 1 90 ? 33.471 -5.808 -38.804 1.00 82.38 90 VAL A CA 1
ATOM 702 C C . VAL A 1 90 ? 32.017 -5.798 -39.256 1.00 82.38 90 VAL A C 1
ATOM 704 O O . VAL A 1 90 ? 31.175 -5.150 -38.625 1.00 82.38 90 VAL A O 1
ATOM 707 N N . PHE A 1 91 ? 31.727 -6.526 -40.329 1.00 83.31 91 PHE A N 1
ATOM 708 C CA . PHE A 1 91 ? 30.375 -6.742 -40.833 1.00 83.31 91 PHE A CA 1
ATOM 709 C C . PHE A 1 91 ? 29.761 -8.010 -40.233 1.00 83.31 91 PHE A C 1
ATOM 711 O O . PHE A 1 91 ? 30.494 -8.943 -39.898 1.00 83.31 91 PHE A O 1
ATOM 718 N N . PRO A 1 92 ? 28.428 -8.057 -40.071 1.00 84.00 92 PRO A N 1
ATOM 719 C CA . PRO A 1 92 ? 27.756 -9.283 -39.673 1.00 84.00 92 PRO A CA 1
ATOM 720 C C . PRO A 1 92 ? 27.882 -10.348 -40.767 1.00 84.00 92 PRO A C 1
ATOM 722 O O . PRO A 1 92 ? 27.859 -10.039 -41.959 1.00 84.00 92 PRO A O 1
ATOM 725 N N . THR A 1 93 ? 27.983 -11.610 -40.355 1.00 86.69 93 THR A N 1
ATOM 726 C CA . THR A 1 93 ? 27.938 -12.758 -41.267 1.00 86.69 93 THR A CA 1
ATOM 727 C C . THR A 1 93 ? 26.607 -12.786 -42.027 1.00 86.69 93 THR A C 1
ATOM 729 O O . THR A 1 93 ? 25.569 -12.372 -41.503 1.00 86.69 93 THR A O 1
ATOM 732 N N . ALA A 1 94 ? 26.615 -13.277 -43.270 1.00 82.12 94 ALA A N 1
ATOM 733 C CA . ALA A 1 94 ? 25.402 -13.395 -44.076 1.00 82.12 94 ALA A CA 1
ATOM 734 C C . ALA A 1 94 ? 24.307 -14.179 -43.324 1.00 82.12 94 ALA A C 1
ATOM 736 O O . ALA A 1 94 ? 24.568 -15.226 -42.733 1.00 82.12 94 ALA A O 1
ATOM 737 N N . GLY A 1 95 ? 23.078 -13.654 -43.324 1.00 82.69 95 GLY A N 1
ATOM 738 C CA . GLY A 1 95 ? 21.940 -14.258 -42.622 1.00 82.69 95 GLY A CA 1
ATOM 739 C C . GLY A 1 95 ? 21.829 -13.915 -41.132 1.00 82.69 95 GLY A C 1
ATOM 740 O O . GLY A 1 95 ? 20.919 -14.411 -40.469 1.00 82.69 95 GLY A O 1
ATOM 741 N N . TYR A 1 96 ? 22.703 -13.063 -40.589 1.00 91.19 96 TYR A N 1
ATOM 742 C CA . TYR A 1 96 ? 22.539 -12.539 -39.235 1.00 91.19 96 TYR A CA 1
ATOM 743 C C . TYR A 1 96 ? 21.530 -11.388 -39.205 1.00 91.19 96 TYR A C 1
ATOM 745 O O . TYR A 1 96 ? 21.436 -10.577 -40.127 1.00 91.19 96 TYR A O 1
ATOM 753 N N . VAL A 1 97 ? 20.793 -11.294 -38.103 1.00 90.38 97 VAL A N 1
ATOM 754 C CA . VAL A 1 97 ? 19.819 -10.237 -37.826 1.00 90.38 97 VAL A CA 1
ATOM 755 C C . VAL A 1 97 ? 20.253 -9.418 -36.620 1.00 90.38 97 VAL A C 1
ATOM 757 O O . VAL A 1 97 ? 20.865 -9.917 -35.675 1.00 90.38 97 VAL A O 1
ATOM 760 N N . GLN A 1 98 ? 19.945 -8.126 -36.669 1.00 89.38 98 GLN A N 1
ATOM 761 C CA . GLN A 1 98 ? 20.296 -7.191 -35.613 1.00 89.38 98 GLN A CA 1
ATOM 762 C C . GLN A 1 98 ? 19.498 -7.511 -34.343 1.00 89.38 98 GLN A C 1
ATOM 764 O O . GLN A 1 98 ? 18.274 -7.561 -34.361 1.00 89.38 98 GLN A O 1
ATOM 769 N N . LEU A 1 99 ? 20.177 -7.671 -33.210 1.00 89.12 99 LEU A N 1
ATOM 770 C CA . LEU A 1 99 ? 19.549 -8.110 -31.960 1.00 89.12 99 LEU A CA 1
ATOM 771 C C . LEU A 1 99 ? 18.459 -7.143 -31.453 1.00 89.12 99 LEU A C 1
ATOM 773 O O . LEU A 1 99 ? 17.505 -7.552 -30.793 1.00 89.12 99 LEU A O 1
ATOM 777 N N . SER A 1 100 ? 18.575 -5.854 -31.772 1.00 87.00 100 SER A N 1
ATOM 778 C CA . SER A 1 100 ? 17.594 -4.834 -31.391 1.00 87.00 100 SER A CA 1
ATOM 779 C C . SER A 1 100 ? 16.248 -4.978 -32.109 1.00 87.00 100 SER A C 1
ATOM 781 O O . SER A 1 100 ? 15.241 -4.527 -31.560 1.00 87.00 100 SER A O 1
ATOM 783 N N . THR A 1 101 ? 16.188 -5.612 -33.287 1.00 88.50 101 THR A N 1
ATOM 784 C CA . THR A 1 101 ? 14.947 -5.713 -34.078 1.00 88.50 101 THR A CA 1
ATOM 785 C C . THR A 1 101 ? 13.963 -6.718 -33.487 1.00 88.50 101 THR A C 1
ATOM 787 O O . THR A 1 101 ? 12.755 -6.536 -33.602 1.00 88.50 101 THR A O 1
ATOM 790 N N . ILE A 1 102 ? 14.455 -7.733 -32.770 1.00 89.31 102 ILE A N 1
ATOM 791 C CA . ILE A 1 102 ? 13.611 -8.733 -32.095 1.00 89.31 102 ILE A CA 1
ATOM 792 C C . ILE A 1 102 ? 13.188 -8.317 -30.679 1.00 89.31 102 ILE A C 1
ATOM 794 O O . ILE A 1 102 ? 12.406 -9.007 -30.026 1.00 89.31 102 ILE A O 1
ATOM 798 N N . ARG A 1 103 ? 13.679 -7.174 -30.185 1.00 88.88 103 ARG A N 1
ATOM 799 C CA . ARG A 1 103 ? 13.467 -6.701 -28.809 1.00 88.88 103 ARG A CA 1
ATOM 800 C C . ARG A 1 103 ? 11.990 -6.546 -28.442 1.00 88.88 103 ARG A C 1
ATOM 802 O O . ARG A 1 103 ? 11.565 -6.996 -27.377 1.00 88.88 103 ARG A O 1
ATOM 809 N N . GLU A 1 104 ? 11.229 -5.894 -29.314 1.00 86.19 104 GLU A N 1
ATOM 810 C CA . GLU A 1 104 ? 9.804 -5.636 -29.097 1.00 86.19 104 GLU A CA 1
ATOM 811 C C . GLU A 1 104 ? 9.001 -6.937 -29.099 1.00 86.19 104 GLU A C 1
ATOM 813 O O . GLU A 1 104 ? 8.184 -7.167 -28.210 1.00 86.19 104 GLU A O 1
ATOM 818 N N . GLN A 1 105 ? 9.332 -7.844 -30.018 1.00 87.81 105 GLN A N 1
ATOM 819 C CA . GLN A 1 105 ? 8.699 -9.157 -30.122 1.00 87.81 105 GLN A CA 1
ATOM 820 C C . GLN A 1 105 ? 8.994 -10.050 -28.903 1.00 87.81 105 GLN A C 1
ATOM 822 O O . GLN A 1 105 ? 8.170 -10.883 -28.529 1.00 87.81 105 GLN A O 1
ATOM 827 N N . LEU A 1 106 ? 10.128 -9.842 -28.225 1.00 87.38 106 LEU A N 1
ATOM 828 C CA . LEU A 1 106 ? 10.451 -10.493 -26.950 1.00 87.38 106 LEU A CA 1
ATOM 829 C C . LEU A 1 106 ? 9.808 -9.814 -25.723 1.00 87.38 106 LEU A C 1
ATOM 831 O O . LEU A 1 106 ? 9.931 -10.326 -24.605 1.00 87.38 106 LEU A O 1
ATOM 835 N N . ALA A 1 107 ? 9.089 -8.702 -25.911 1.00 84.19 107 ALA A N 1
ATOM 836 C CA . ALA A 1 107 ? 8.498 -7.861 -24.866 1.00 84.19 107 ALA A CA 1
ATOM 837 C C . ALA A 1 107 ? 9.527 -7.262 -23.882 1.00 84.19 107 ALA A C 1
ATOM 839 O O . ALA A 1 107 ? 9.249 -7.092 -22.690 1.00 84.19 107 ALA A O 1
ATOM 840 N N . ILE A 1 108 ? 10.726 -6.924 -24.368 1.00 82.44 108 ILE A N 1
ATOM 841 C CA . ILE A 1 108 ? 11.790 -6.303 -23.567 1.00 82.44 108 ILE A CA 1
ATOM 842 C C . ILE A 1 108 ? 11.802 -4.795 -23.843 1.00 82.44 108 ILE A C 1
ATOM 844 O O . ILE A 1 108 ? 12.077 -4.358 -24.950 1.00 82.44 108 ILE A O 1
ATOM 848 N N . LYS A 1 109 ? 11.520 -3.966 -22.832 1.00 72.94 109 LYS A N 1
ATOM 849 C CA . LYS A 1 109 ? 11.422 -2.502 -23.018 1.00 72.94 109 LYS A CA 1
ATOM 850 C C . LYS A 1 109 ? 12.769 -1.761 -22.982 1.00 72.94 109 LYS A C 1
ATOM 852 O O . LYS A 1 109 ? 12.844 -0.629 -23.442 1.00 72.94 109 LYS A O 1
ATOM 857 N N . SER A 1 110 ? 13.824 -2.371 -22.439 1.00 76.81 110 SER A N 1
ATO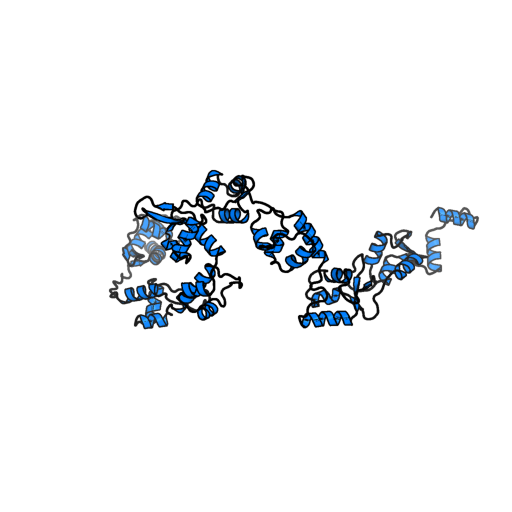M 858 C CA . SER A 1 110 ? 15.148 -1.754 -22.236 1.00 76.81 110 SER A CA 1
ATOM 859 C C . SER A 1 110 ? 16.249 -2.430 -23.068 1.00 76.81 110 SER A C 1
ATOM 861 O O . SER A 1 110 ? 16.019 -3.470 -23.679 1.00 76.81 110 SER A O 1
ATOM 863 N N . ASP A 1 111 ? 17.473 -1.891 -23.068 1.00 74.56 111 ASP A N 1
ATOM 864 C CA . ASP A 1 111 ? 18.632 -2.462 -23.791 1.00 74.56 111 ASP A CA 1
ATOM 865 C C . ASP A 1 111 ? 19.266 -3.696 -23.100 1.00 74.56 111 ASP A C 1
ATOM 867 O O . ASP A 1 111 ? 20.467 -3.945 -23.161 1.00 74.56 111 ASP A O 1
ATOM 871 N N . LYS A 1 112 ? 18.449 -4.512 -22.424 1.00 80.12 112 LYS A N 1
ATOM 872 C CA . LYS A 1 112 ? 18.920 -5.708 -21.700 1.00 80.12 112 LYS A CA 1
ATOM 873 C C . LYS A 1 112 ? 19.480 -6.789 -22.622 1.00 80.12 112 LYS A C 1
ATOM 875 O O . LYS A 1 112 ? 20.340 -7.558 -22.212 1.00 80.12 112 LYS A O 1
ATOM 880 N N . LEU A 1 113 ? 19.020 -6.845 -23.872 1.00 85.88 113 LEU A N 1
ATOM 881 C CA . LEU A 1 113 ? 19.525 -7.810 -24.849 1.00 85.88 113 LEU A CA 1
ATOM 882 C C . LEU A 1 113 ? 21.017 -7.603 -25.139 1.00 85.88 113 LEU A C 1
ATOM 884 O O . LEU A 1 113 ? 21.762 -8.577 -25.216 1.00 85.88 113 LEU A O 1
ATOM 888 N N . SER A 1 114 ? 21.470 -6.350 -25.224 1.00 84.94 114 SER A N 1
ATOM 889 C CA . SER A 1 114 ? 22.888 -6.028 -25.408 1.00 84.94 114 SER A CA 1
ATOM 890 C C . SER A 1 114 ? 23.741 -6.440 -24.205 1.00 84.94 114 SER A C 1
ATOM 892 O O . SER A 1 114 ? 24.902 -6.812 -24.377 1.00 84.94 114 SER A O 1
ATOM 894 N N . GLU A 1 115 ? 23.179 -6.401 -22.992 1.00 82.44 115 GLU A N 1
ATOM 895 C CA . GLU A 1 115 ? 23.833 -6.920 -21.785 1.00 82.44 115 GLU A CA 1
ATOM 896 C C . GLU A 1 115 ? 23.945 -8.448 -21.832 1.00 82.44 115 GLU A C 1
ATOM 898 O O . GLU A 1 115 ? 25.030 -8.981 -21.622 1.00 82.44 115 GLU A O 1
ATOM 903 N N . TYR A 1 116 ? 22.870 -9.157 -22.192 1.00 85.88 116 TYR A N 1
ATOM 904 C CA . TYR A 1 116 ? 22.890 -10.621 -22.318 1.00 85.88 116 TYR A CA 1
ATOM 905 C C . TYR A 1 116 ? 23.864 -11.120 -23.379 1.00 85.88 116 TYR A C 1
ATOM 907 O O . TYR A 1 116 ? 24.568 -12.102 -23.147 1.00 85.88 116 TYR A O 1
ATOM 915 N N . ALA A 1 117 ? 23.930 -10.435 -24.521 1.00 87.06 117 ALA A N 1
ATOM 916 C CA . ALA A 1 117 ? 24.905 -10.730 -25.562 1.00 87.06 117 ALA A CA 1
ATOM 917 C C . ALA A 1 117 ? 26.340 -10.524 -25.059 1.00 87.06 117 ALA A C 1
ATOM 919 O O . ALA A 1 117 ? 27.185 -11.397 -25.239 1.00 87.06 117 ALA A O 1
ATOM 920 N N . ARG A 1 118 ? 26.602 -9.421 -24.343 1.00 84.38 118 ARG A N 1
ATOM 921 C CA . ARG A 1 118 ? 27.912 -9.155 -23.726 1.00 84.38 118 ARG A CA 1
ATOM 922 C C . ARG A 1 118 ? 28.310 -10.229 -22.710 1.00 84.38 118 ARG A C 1
ATOM 924 O O . ARG A 1 118 ? 29.486 -10.551 -22.614 1.00 84.38 118 ARG A O 1
ATOM 931 N N . MET A 1 119 ? 27.343 -10.777 -21.977 1.00 76.25 119 MET A N 1
ATOM 932 C CA . MET A 1 119 ? 27.549 -11.865 -21.013 1.00 76.25 119 MET A CA 1
ATOM 933 C C . MET A 1 119 ? 27.669 -13.255 -21.665 1.00 76.25 119 MET A C 1
ATOM 935 O O . MET A 1 119 ? 27.780 -14.247 -20.951 1.00 76.25 119 MET A O 1
ATOM 939 N N . GLY A 1 120 ? 27.587 -13.366 -22.997 1.00 83.56 120 GLY A N 1
ATOM 940 C CA . GLY A 1 120 ? 27.626 -14.655 -23.698 1.00 83.56 120 GLY A CA 1
ATOM 941 C C . GLY A 1 120 ? 26.384 -15.529 -23.479 1.00 83.56 120 GLY A C 1
ATOM 942 O O . GLY A 1 120 ? 26.406 -16.720 -23.774 1.00 83.56 120 GLY A O 1
ATOM 943 N N . LEU A 1 121 ? 25.286 -14.960 -22.967 1.00 84.31 121 LEU A N 1
ATOM 944 C CA . LEU A 1 121 ? 24.042 -15.691 -22.687 1.00 84.31 121 LEU A CA 1
ATOM 945 C C . LEU A 1 121 ? 23.159 -15.867 -23.927 1.00 84.31 121 LEU A C 1
ATOM 947 O O . LEU A 1 121 ? 22.203 -16.642 -23.894 1.00 84.31 121 LEU A O 1
ATOM 951 N N . ILE A 1 122 ? 23.454 -15.139 -25.004 1.00 86.75 122 ILE A N 1
ATOM 952 C CA . ILE A 1 122 ? 22.765 -15.251 -26.288 1.00 86.75 122 ILE A CA 1
ATOM 953 C C . ILE A 1 122 ? 23.680 -16.010 -27.256 1.00 86.75 122 ILE A C 1
ATOM 955 O O . ILE A 1 122 ? 24.733 -15.482 -27.620 1.00 86.75 122 ILE A O 1
ATOM 959 N N . PRO A 1 123 ? 23.303 -17.230 -27.684 1.00 82.31 123 PRO A N 1
ATOM 960 C CA . PRO A 1 123 ? 24.088 -18.000 -28.643 1.00 82.31 123 PRO A CA 1
ATOM 961 C C . PRO A 1 123 ? 24.311 -17.223 -29.942 1.00 82.31 123 PRO A C 1
ATOM 963 O O . PRO A 1 123 ? 23.443 -16.468 -30.373 1.00 82.31 123 PRO A O 1
ATOM 966 N N . THR A 1 124 ? 25.459 -17.424 -30.592 1.00 88.69 124 THR A N 1
ATOM 967 C CA . THR A 1 124 ? 25.828 -16.789 -31.878 1.00 88.69 124 THR A CA 1
ATOM 968 C C . THR A 1 124 ? 25.910 -15.258 -31.867 1.00 88.69 124 THR A C 1
ATOM 970 O O . THR A 1 124 ? 26.079 -14.660 -32.926 1.00 88.69 124 THR A O 1
ATOM 973 N N . ALA A 1 125 ? 25.814 -14.608 -30.702 1.00 90.62 125 ALA A N 1
ATOM 974 C CA . ALA A 1 125 ? 25.878 -13.157 -30.618 1.00 90.62 125 ALA A CA 1
ATOM 975 C C . ALA A 1 125 ? 27.270 -12.631 -30.986 1.00 90.62 125 ALA A C 1
ATOM 977 O O . ALA A 1 125 ? 28.256 -12.891 -30.298 1.00 90.62 125 ALA A O 1
ATOM 978 N N . THR A 1 126 ? 27.338 -11.841 -32.053 1.00 89.06 126 THR A N 1
ATOM 979 C CA . THR A 1 126 ? 28.560 -11.199 -32.538 1.00 89.06 126 THR A CA 1
ATOM 980 C C . THR A 1 126 ? 28.398 -9.692 -32.537 1.00 89.06 126 THR A C 1
ATOM 982 O O . THR A 1 126 ? 27.356 -9.148 -32.914 1.00 89.06 126 THR A O 1
ATOM 985 N N . ARG A 1 127 ? 29.447 -8.992 -32.113 1.00 88.75 127 ARG A N 1
ATOM 986 C CA . ARG A 1 127 ? 29.473 -7.536 -32.134 1.00 88.75 127 ARG A CA 1
ATOM 987 C C . ARG A 1 127 ? 30.057 -7.055 -33.453 1.00 88.75 127 ARG A C 1
ATOM 989 O O . ARG A 1 127 ? 31.195 -7.383 -33.774 1.00 88.75 127 ARG A O 1
ATOM 996 N N . CYS A 1 128 ? 29.290 -6.261 -34.188 1.00 86.00 128 CYS A N 1
ATOM 997 C CA . CYS A 1 128 ? 29.678 -5.763 -35.502 1.00 86.00 128 CYS A CA 1
ATOM 998 C C . CYS A 1 128 ? 29.496 -4.244 -35.571 1.00 86.00 128 CYS A C 1
ATOM 1000 O O . CYS A 1 128 ? 28.606 -3.676 -34.928 1.00 86.00 128 CYS A O 1
ATOM 1002 N N . ASN A 1 129 ? 30.303 -3.596 -36.409 1.00 81.75 129 ASN A N 1
ATOM 1003 C CA . ASN A 1 129 ? 30.273 -2.154 -36.644 1.00 81.75 129 ASN A CA 1
ATOM 1004 C C . ASN A 1 129 ? 30.010 -1.855 -38.133 1.00 81.75 129 ASN A C 1
ATOM 1006 O O . ASN A 1 129 ? 30.847 -1.200 -38.757 1.00 81.75 129 ASN A O 1
ATOM 1010 N N . PRO A 1 130 ? 28.909 -2.352 -38.729 1.00 78.06 130 PRO A N 1
ATOM 1011 C CA . PRO A 1 130 ? 28.631 -2.111 -40.138 1.00 78.06 130 PRO A CA 1
ATOM 1012 C C . PRO A 1 130 ? 28.257 -0.643 -40.380 1.00 78.06 130 PRO A C 1
ATOM 1014 O O . PRO A 1 130 ? 27.733 0.038 -39.497 1.00 78.06 130 PRO A O 1
ATOM 1017 N N . TYR A 1 131 ? 28.496 -0.168 -41.599 1.00 75.00 131 TYR A N 1
ATOM 1018 C CA . TYR A 1 131 ? 27.940 1.084 -42.107 1.00 75.00 131 TYR A CA 1
ATOM 1019 C C . TYR A 1 131 ? 26.821 0.808 -43.125 1.00 75.00 131 TYR A C 1
ATOM 1021 O O . TYR A 1 131 ? 26.705 -0.305 -43.633 1.00 75.00 131 TYR A O 1
ATOM 1029 N N . GLY A 1 132 ? 25.952 1.792 -43.381 1.00 67.50 132 GLY A N 1
ATOM 1030 C CA . GLY A 1 132 ? 24.793 1.651 -44.278 1.00 67.50 132 GLY A CA 1
ATOM 1031 C C . GLY A 1 132 ? 23.591 0.883 -43.701 1.00 67.50 132 GLY A C 1
ATOM 1032 O O . GLY A 1 132 ? 22.540 0.814 -44.337 1.00 67.50 132 GLY A O 1
ATOM 1033 N N . THR A 1 133 ? 23.691 0.330 -42.488 1.00 67.25 133 THR A N 1
ATOM 1034 C CA . THR A 1 133 ? 22.574 -0.360 -41.821 1.00 67.25 133 THR A CA 1
ATOM 1035 C C . THR A 1 133 ? 21.639 0.628 -41.126 1.00 67.25 133 THR A C 1
ATOM 1037 O O . THR A 1 133 ? 22.087 1.463 -40.340 1.00 67.25 133 THR A O 1
ATOM 1040 N N . LYS A 1 134 ? 20.328 0.511 -41.373 1.00 62.09 134 LYS A N 1
ATOM 1041 C CA . LYS A 1 134 ? 19.300 1.341 -40.726 1.00 62.09 134 LYS A CA 1
ATOM 1042 C C . LYS A 1 134 ? 19.162 0.975 -39.244 1.00 62.09 134 LYS A C 1
ATOM 1044 O O . LYS A 1 134 ? 18.943 -0.187 -38.922 1.00 62.09 134 LYS A O 1
ATOM 1049 N N . GLY A 1 135 ? 19.221 1.969 -38.357 1.00 62.94 135 GLY A N 1
ATOM 1050 C CA . GLY A 1 135 ? 18.950 1.807 -36.925 1.00 62.94 135 GLY A CA 1
ATOM 1051 C C . GLY A 1 135 ? 19.969 2.510 -36.021 1.00 62.94 135 GLY A C 1
ATOM 1052 O O . GLY A 1 135 ? 20.984 3.013 -36.502 1.00 62.94 135 GLY A O 1
ATOM 1053 N N . PRO A 1 136 ? 19.709 2.572 -34.703 1.00 56.84 136 PRO A N 1
ATOM 1054 C CA . PRO A 1 136 ? 20.628 3.179 -33.748 1.00 56.84 136 PRO A CA 1
ATOM 1055 C C . PRO A 1 136 ? 21.903 2.333 -33.636 1.00 56.84 136 PRO A C 1
ATOM 1057 O O . PRO A 1 136 ? 21.868 1.201 -33.156 1.00 56.84 136 PRO A O 1
ATOM 1060 N N . SER A 1 137 ? 23.030 2.891 -34.078 1.00 57.44 137 SER A N 1
ATOM 1061 C CA . SER A 1 137 ? 24.360 2.326 -33.844 1.00 57.44 137 SER A CA 1
ATOM 1062 C C . SER A 1 137 ? 24.937 2.915 -32.560 1.00 57.44 137 SER A C 1
ATOM 1064 O O . SER A 1 137 ? 24.927 4.132 -32.374 1.00 57.44 137 SER A O 1
ATOM 1066 N N . THR A 1 138 ? 25.442 2.069 -31.661 1.00 63.00 138 THR A N 1
ATOM 1067 C CA . THR A 1 138 ? 26.138 2.553 -30.460 1.00 63.00 138 THR A CA 1
ATOM 1068 C C . THR A 1 138 ? 27.615 2.790 -30.754 1.00 63.00 138 THR A C 1
ATOM 1070 O O . THR A 1 138 ? 28.194 2.157 -31.637 1.00 63.00 138 THR A O 1
ATOM 1073 N N . GLN A 1 139 ? 28.263 3.649 -29.963 1.00 58.44 139 GLN A N 1
ATOM 1074 C CA . GLN A 1 139 ? 29.698 3.939 -30.082 1.00 58.44 139 GLN A CA 1
ATOM 1075 C C . GLN A 1 139 ? 30.608 2.704 -29.997 1.00 58.44 139 GLN A C 1
ATOM 1077 O O . GLN A 1 139 ? 31.763 2.767 -30.401 1.00 58.44 139 GLN A O 1
ATOM 1082 N N . PHE A 1 140 ? 30.099 1.606 -29.445 1.00 64.69 140 PHE A N 1
ATOM 1083 C CA . PHE A 1 140 ? 30.845 0.378 -29.240 1.00 64.69 140 PHE A CA 1
ATOM 1084 C C . PHE A 1 140 ? 30.466 -0.727 -30.236 1.00 64.69 140 PHE A C 1
ATOM 1086 O O . PHE A 1 140 ? 30.997 -1.829 -30.136 1.00 64.69 140 PHE A O 1
ATOM 1093 N N . GLY A 1 141 ? 29.519 -0.466 -31.139 1.00 76.31 141 GLY A N 1
ATOM 1094 C CA . GLY A 1 141 ? 28.997 -1.456 -32.069 1.00 76.31 141 GLY A CA 1
ATOM 1095 C C . GLY A 1 141 ? 27.618 -1.982 -31.749 1.00 76.31 141 GLY A C 1
ATOM 1096 O O . GLY A 1 141 ? 27.060 -1.761 -30.672 1.00 76.31 141 GLY A O 1
ATOM 1097 N N . THR A 1 142 ? 27.080 -2.713 -32.711 1.00 85.81 142 THR A N 1
ATOM 1098 C CA . THR A 1 142 ? 25.739 -3.283 -32.663 1.00 85.81 142 THR A CA 1
ATOM 1099 C C . THR A 1 142 ? 25.841 -4.800 -32.560 1.00 85.81 142 THR A C 1
ATOM 1101 O O . THR A 1 142 ? 26.703 -5.413 -33.186 1.00 85.81 142 THR A O 1
ATOM 1104 N N . TRP A 1 143 ? 24.980 -5.411 -31.749 1.00 90.12 143 TRP A N 1
ATOM 1105 C CA . TRP A 1 143 ? 24.921 -6.864 -31.613 1.00 90.12 143 TRP A CA 1
ATOM 1106 C C . TRP A 1 143 ? 24.067 -7.490 -32.713 1.00 90.12 143 TRP A C 1
ATOM 1108 O O . TRP A 1 143 ? 22.968 -7.013 -33.007 1.00 90.12 143 TRP A O 1
ATOM 1118 N N . TRP A 1 144 ? 24.572 -8.581 -33.276 1.00 91.94 144 TRP A N 1
ATOM 1119 C CA . TRP A 1 144 ? 23.934 -9.391 -34.308 1.00 91.94 144 TRP A CA 1
ATOM 1120 C C . TRP A 1 144 ? 23.890 -10.844 -33.852 1.00 91.94 144 TRP A C 1
ATOM 1122 O O . TRP A 1 144 ? 24.769 -11.279 -33.114 1.00 91.94 144 TRP A O 1
ATOM 1132 N N . ILE A 1 145 ? 22.873 -11.582 -34.277 1.00 93.69 145 ILE A N 1
ATOM 1133 C CA . ILE A 1 145 ? 22.703 -13.012 -33.988 1.00 93.69 145 ILE A CA 1
ATOM 1134 C C . ILE A 1 145 ? 22.295 -13.746 -35.262 1.00 93.69 145 ILE A C 1
ATOM 1136 O O . ILE A 1 145 ? 21.743 -13.123 -36.173 1.00 93.69 145 ILE A O 1
ATOM 1140 N N . SER A 1 146 ? 22.519 -15.058 -35.333 1.00 93.25 146 SER A N 1
ATOM 1141 C CA . SER A 1 146 ? 22.029 -15.842 -36.470 1.00 93.25 146 SER A CA 1
ATOM 1142 C C . SER A 1 146 ? 20.498 -15.795 -36.541 1.00 93.25 146 SER A C 1
ATOM 1144 O O . SER A 1 146 ? 19.818 -15.772 -35.509 1.00 93.25 146 SER A O 1
ATOM 1146 N N . LYS A 1 147 ? 19.938 -15.794 -37.758 1.00 92.31 147 LYS A N 1
ATOM 1147 C CA . LYS A 1 147 ? 18.481 -15.838 -37.959 1.00 92.31 147 LYS A CA 1
ATOM 1148 C C . LYS A 1 147 ? 17.837 -17.043 -37.272 1.00 92.31 147 LYS A C 1
ATOM 1150 O O . LYS A 1 147 ? 16.820 -16.886 -36.614 1.00 92.31 147 LYS A O 1
ATOM 1155 N N . GLU A 1 148 ? 18.485 -18.203 -37.325 1.00 92.25 148 GLU A N 1
ATOM 1156 C CA . GLU A 1 148 ? 18.030 -19.408 -36.626 1.00 92.25 148 GLU A CA 1
ATOM 1157 C C . GLU A 1 148 ? 17.909 -19.193 -35.107 1.00 92.25 148 GLU A C 1
ATOM 1159 O O . GLU A 1 148 ? 16.893 -19.537 -34.502 1.00 92.25 148 GLU A O 1
ATOM 1164 N N . THR A 1 149 ? 18.909 -18.559 -34.481 1.00 91.88 149 THR A N 1
ATOM 1165 C CA . THR A 1 149 ? 18.853 -18.252 -33.044 1.00 91.88 149 THR A CA 1
ATOM 1166 C C . THR A 1 149 ? 17.757 -17.234 -32.738 1.00 91.88 149 THR A C 1
ATOM 1168 O O . THR A 1 149 ? 17.055 -17.372 -31.735 1.00 91.88 149 THR A O 1
ATOM 1171 N N . ALA A 1 150 ? 17.589 -16.222 -33.591 1.00 92.56 150 ALA A N 1
ATOM 1172 C CA . ALA A 1 150 ? 16.536 -15.223 -33.441 1.00 92.56 150 ALA A CA 1
ATOM 1173 C C . ALA A 1 150 ? 15.141 -15.865 -33.488 1.00 92.56 150 ALA A C 1
ATOM 1175 O O . ALA A 1 150 ? 14.337 -15.662 -32.575 1.00 92.56 150 ALA A O 1
ATOM 1176 N N . ASP A 1 151 ? 14.890 -16.694 -34.501 1.00 93.06 151 ASP A N 1
ATOM 1177 C CA . ASP A 1 151 ? 13.623 -17.398 -34.694 1.00 93.06 151 ASP A CA 1
ATOM 1178 C C . ASP A 1 151 ? 13.343 -18.353 -33.525 1.00 93.06 151 ASP A C 1
ATOM 1180 O O . ASP A 1 151 ? 12.223 -18.390 -33.006 1.00 93.06 151 ASP A O 1
ATOM 1184 N N . LYS A 1 152 ? 14.373 -19.047 -33.022 1.00 92.88 152 LYS A N 1
ATOM 1185 C CA . LYS A 1 152 ? 14.266 -19.904 -31.835 1.00 92.88 152 LYS A CA 1
ATOM 1186 C C . LYS A 1 152 ? 13.898 -19.120 -30.574 1.00 92.88 152 LYS A C 1
ATOM 1188 O O . LYS A 1 152 ? 12.982 -19.527 -29.865 1.00 92.88 152 LYS A O 1
ATOM 1193 N N . LEU A 1 153 ? 14.553 -17.988 -30.299 1.00 92.06 153 LEU A N 1
ATOM 1194 C CA . LEU A 1 153 ? 14.231 -17.144 -29.137 1.00 92.06 153 LEU A CA 1
ATOM 1195 C C . LEU A 1 153 ? 12.782 -16.645 -29.184 1.00 92.06 153 LEU A C 1
ATOM 1197 O O . LEU A 1 153 ? 12.089 -16.632 -28.164 1.00 92.06 153 LEU A O 1
ATOM 1201 N N . LEU A 1 154 ? 12.312 -16.258 -30.370 1.00 93.25 154 LEU A N 1
ATOM 1202 C CA . LEU A 1 154 ? 10.934 -15.826 -30.583 1.00 93.25 154 LEU A CA 1
ATOM 1203 C C . LEU A 1 154 ? 9.940 -16.980 -30.405 1.00 93.25 154 LEU A C 1
ATOM 1205 O O . LEU A 1 154 ? 8.907 -16.801 -29.756 1.00 93.25 154 LEU A O 1
ATOM 1209 N N . ALA A 1 155 ? 10.253 -18.164 -30.933 1.00 92.44 155 ALA A N 1
ATOM 1210 C CA . ALA A 1 155 ? 9.435 -19.362 -30.772 1.00 92.44 155 ALA A CA 1
ATOM 1211 C C . ALA A 1 155 ? 9.349 -19.800 -29.301 1.00 92.44 155 ALA A C 1
ATOM 1213 O O . ALA A 1 155 ? 8.249 -20.007 -28.785 1.00 92.44 155 ALA A O 1
ATOM 1214 N N . ASP A 1 156 ? 10.481 -19.856 -28.597 1.00 89.69 156 ASP A N 1
ATOM 1215 C CA . ASP A 1 156 ? 10.538 -20.204 -27.175 1.00 89.69 156 ASP A CA 1
ATOM 1216 C C . ASP A 1 156 ? 9.746 -19.195 -26.330 1.00 89.69 156 ASP A C 1
ATOM 1218 O O . ASP A 1 156 ? 9.035 -19.581 -25.398 1.00 89.69 156 ASP A O 1
ATOM 1222 N N . ARG A 1 157 ? 9.785 -17.904 -26.691 1.00 89.31 157 ARG A N 1
ATOM 1223 C CA . ARG A 1 157 ? 9.005 -16.861 -26.014 1.00 89.31 157 ARG A CA 1
ATOM 1224 C C . ARG A 1 157 ? 7.504 -17.040 -26.227 1.00 89.31 157 ARG A C 1
ATOM 1226 O O . ARG A 1 157 ? 6.753 -16.925 -25.259 1.00 89.31 157 ARG A O 1
ATOM 1233 N N . ARG A 1 158 ? 7.071 -17.332 -27.459 1.00 89.94 158 ARG A N 1
ATOM 1234 C CA . ARG A 1 158 ? 5.660 -17.623 -27.787 1.00 89.94 158 ARG A CA 1
ATOM 1235 C C . ARG A 1 158 ? 5.157 -18.876 -27.070 1.00 89.94 158 ARG A C 1
ATOM 1237 O O . ARG A 1 158 ? 4.021 -18.893 -26.616 1.00 89.94 158 ARG A O 1
ATOM 1244 N N . ALA A 1 159 ? 6.018 -19.879 -26.913 1.00 90.12 159 ALA A N 1
ATOM 1245 C CA . ALA A 1 159 ? 5.724 -21.114 -26.191 1.00 90.12 159 ALA A CA 1
ATOM 1246 C C . ALA A 1 159 ? 5.813 -20.982 -24.655 1.00 90.12 159 ALA A C 1
ATOM 1248 O O . ALA A 1 159 ? 5.632 -21.972 -23.950 1.00 90.12 159 ALA A O 1
ATOM 1249 N N . GLY A 1 160 ? 6.129 -19.796 -24.115 1.00 87.44 160 GLY A N 1
ATOM 1250 C CA . GLY A 1 160 ? 6.253 -19.572 -22.670 1.00 87.44 160 GLY A CA 1
ATOM 1251 C C . GLY A 1 160 ? 7.453 -20.267 -22.013 1.00 8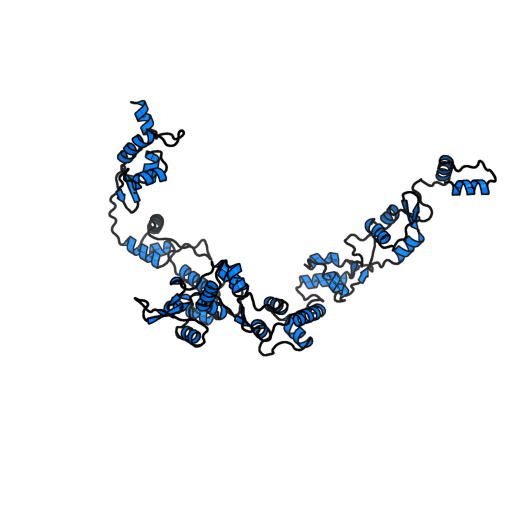7.44 160 GLY A C 1
ATOM 1252 O O . GLY A 1 160 ? 7.500 -20.377 -20.787 1.00 87.44 160 GLY A O 1
ATOM 1253 N N . ARG A 1 161 ? 8.430 -20.731 -22.800 1.00 85.19 161 ARG A N 1
ATOM 1254 C CA . ARG A 1 161 ? 9.638 -21.388 -22.289 1.00 85.19 161 ARG A CA 1
ATOM 1255 C C . ARG A 1 161 ? 10.576 -20.371 -21.643 1.00 85.19 161 ARG A C 1
ATOM 1257 O O . ARG A 1 161 ? 10.550 -19.174 -21.941 1.00 85.19 161 ARG A O 1
ATOM 1264 N N . GLN A 1 162 ? 11.423 -20.854 -20.738 1.00 80.62 162 GLN A N 1
ATOM 1265 C CA . GLN A 1 162 ? 12.441 -20.017 -20.111 1.00 80.62 162 GLN A CA 1
ATOM 1266 C C . GLN A 1 162 ? 13.474 -19.575 -21.152 1.00 80.62 162 GLN A C 1
ATOM 1268 O O . GLN A 1 162 ? 13.970 -20.388 -21.927 1.00 80.62 162 GLN A O 1
ATOM 1273 N N . MET A 1 163 ? 13.810 -18.283 -21.165 1.00 85.94 163 MET A N 1
ATOM 1274 C CA . MET A 1 163 ? 14.854 -17.776 -22.059 1.00 85.94 163 MET A CA 1
ATOM 1275 C C . MET A 1 163 ? 16.247 -18.180 -21.554 1.00 85.94 163 MET A C 1
ATOM 1277 O O . MET A 1 163 ? 16.417 -18.371 -20.348 1.00 85.94 163 MET A O 1
ATOM 1281 N N . PRO A 1 164 ? 17.275 -18.222 -22.423 1.00 81.31 164 PRO A N 1
ATOM 1282 C CA . PRO A 1 164 ? 18.625 -18.673 -22.058 1.00 81.31 164 PRO A CA 1
ATOM 1283 C C . PRO A 1 164 ? 19.276 -17.935 -20.878 1.00 81.31 164 PRO A C 1
ATOM 1285 O O . PRO A 1 164 ? 20.139 -18.497 -20.203 1.00 81.31 164 PRO A O 1
ATOM 1288 N N . TRP A 1 165 ? 18.863 -16.688 -20.630 1.00 79.56 165 TRP A N 1
ATOM 1289 C CA . TRP A 1 165 ? 19.340 -15.826 -19.545 1.00 79.56 165 TRP A CA 1
ATOM 1290 C C . TRP A 1 165 ? 18.514 -15.917 -18.249 1.00 79.56 165 TRP A C 1
ATOM 1292 O O . TRP A 1 165 ? 18.881 -15.301 -17.246 1.00 79.56 165 TRP A O 1
ATOM 1302 N N . HIS A 1 166 ? 17.400 -16.657 -18.221 1.00 74.81 166 HIS A N 1
ATOM 1303 C CA . HIS A 1 166 ? 16.629 -16.850 -16.987 1.00 74.81 166 HIS A CA 1
ATOM 1304 C C . HIS A 1 166 ? 17.436 -17.691 -15.986 1.00 74.81 166 HIS A C 1
ATOM 1306 O O . HIS A 1 166 ? 18.014 -18.711 -16.341 1.00 74.81 166 HIS A O 1
ATOM 1312 N N . GLY A 1 167 ? 17.509 -17.237 -14.730 1.00 62.25 167 GLY A N 1
ATOM 1313 C CA . GLY A 1 167 ? 18.229 -17.928 -13.649 1.00 62.25 167 GLY A CA 1
ATOM 1314 C C . GLY A 1 167 ? 19.755 -17.760 -13.646 1.00 62.25 167 GLY A C 1
ATOM 1315 O O . GLY A 1 167 ? 20.386 -18.074 -12.645 1.00 62.25 167 GLY A O 1
ATOM 1316 N N . LYS A 1 168 ? 20.358 -17.203 -14.705 1.00 62.47 168 LYS A N 1
ATOM 1317 C CA . LYS A 1 168 ? 21.825 -17.092 -14.861 1.00 62.47 168 LYS A CA 1
ATOM 1318 C C . LYS A 1 168 ? 22.414 -15.727 -14.468 1.00 62.47 168 LYS A C 1
ATOM 1320 O O . LYS A 1 168 ? 23.535 -15.396 -14.833 1.00 62.47 168 LYS A O 1
ATOM 1325 N N . TYR A 1 169 ? 21.669 -14.917 -13.714 1.00 60.09 169 TYR A N 1
ATOM 1326 C CA . TYR A 1 169 ? 22.098 -13.589 -13.248 1.00 60.09 169 TYR A CA 1
ATOM 1327 C C . TYR A 1 169 ? 22.967 -13.674 -11.977 1.00 60.09 169 TYR A C 1
ATOM 1329 O O . TYR A 1 169 ? 22.558 -13.255 -10.894 1.00 60.09 169 TYR A O 1
ATOM 1337 N N . THR A 1 170 ? 24.182 -14.205 -12.090 1.00 54.12 170 THR A N 1
ATOM 1338 C CA . THR A 1 170 ? 25.137 -14.300 -10.968 1.00 54.12 170 THR A CA 1
ATOM 1339 C C . THR A 1 170 ? 25.801 -12.955 -10.626 1.00 54.12 170 THR A C 1
ATOM 1341 O O . THR A 1 170 ? 26.005 -12.656 -9.448 1.00 54.12 170 THR A O 1
ATOM 1344 N N . ASP A 1 171 ? 26.041 -12.079 -11.608 1.00 54.59 171 ASP A N 1
ATOM 1345 C CA . ASP A 1 171 ? 26.686 -10.769 -11.377 1.00 54.59 171 ASP A CA 1
ATOM 1346 C C . ASP A 1 171 ? 25.812 -9.777 -10.594 1.00 54.59 171 ASP A C 1
ATOM 1348 O O . ASP A 1 171 ? 26.305 -8.995 -9.771 1.00 54.59 171 ASP A O 1
ATOM 1352 N N . ASN A 1 172 ? 24.489 -9.854 -10.772 1.00 67.94 172 ASN A N 1
ATOM 1353 C CA . ASN A 1 172 ? 23.558 -9.076 -9.957 1.00 67.94 172 ASN A CA 1
ATOM 1354 C C . ASN A 1 172 ? 23.568 -9.543 -8.500 1.00 67.94 172 ASN A C 1
ATOM 1356 O O . ASN A 1 172 ? 23.478 -8.700 -7.614 1.00 67.94 172 ASN A O 1
ATOM 1360 N N . LEU A 1 173 ? 23.734 -10.846 -8.243 1.00 77.75 173 LEU A N 1
ATOM 1361 C CA . LEU A 1 173 ? 23.794 -11.376 -6.880 1.00 77.75 173 LEU A CA 1
ATOM 1362 C C . LEU A 1 173 ? 25.075 -10.958 -6.162 1.00 77.75 173 LEU A C 1
ATOM 1364 O O . LEU A 1 173 ? 25.005 -10.601 -4.992 1.00 77.75 173 LEU A O 1
ATOM 1368 N N . ARG A 1 174 ? 26.230 -10.928 -6.843 1.00 80.81 174 ARG A N 1
ATOM 1369 C CA . ARG A 1 174 ? 27.472 -10.390 -6.249 1.00 80.81 174 ARG A CA 1
ATOM 1370 C C . ARG A 1 174 ? 27.332 -8.906 -5.920 1.00 80.81 174 ARG A C 1
ATOM 1372 O O . ARG A 1 174 ? 27.748 -8.467 -4.851 1.00 80.81 174 ARG A O 1
ATOM 1379 N N . THR A 1 175 ? 26.713 -8.134 -6.812 1.00 81.38 175 THR A N 1
ATOM 1380 C CA . THR A 1 175 ? 26.439 -6.709 -6.576 1.00 81.38 175 THR A CA 1
ATOM 1381 C C . THR A 1 175 ? 25.470 -6.505 -5.411 1.00 81.38 175 THR A C 1
ATOM 1383 O O . THR A 1 175 ? 25.719 -5.665 -4.545 1.00 81.38 175 THR A O 1
ATOM 1386 N N . THR A 1 176 ? 24.387 -7.285 -5.340 1.00 84.69 176 THR A N 1
ATOM 1387 C CA . THR A 1 176 ? 23.425 -7.183 -4.236 1.00 84.69 176 THR A CA 1
ATOM 1388 C C . THR A 1 176 ? 23.997 -7.700 -2.925 1.00 84.69 176 THR A C 1
ATOM 1390 O O . THR A 1 176 ? 23.679 -7.120 -1.895 1.00 84.69 176 THR A O 1
ATOM 1393 N N . TYR A 1 177 ? 24.871 -8.710 -2.954 1.00 88.38 177 TYR A N 1
ATOM 1394 C CA . TYR A 1 177 ? 25.609 -9.193 -1.788 1.00 88.38 177 TYR A CA 1
ATOM 1395 C C . TYR A 1 177 ? 26.500 -8.094 -1.214 1.00 88.38 177 TYR A C 1
ATOM 1397 O O . TYR A 1 177 ? 26.326 -7.731 -0.058 1.00 88.38 177 TYR A O 1
ATOM 1405 N N . LYS A 1 178 ? 27.354 -7.468 -2.038 1.00 88.81 178 LYS A N 1
ATOM 1406 C CA . LYS A 1 178 ? 28.194 -6.333 -1.610 1.00 88.81 178 LYS A CA 1
ATOM 1407 C C . LYS A 1 178 ? 27.361 -5.177 -1.051 1.00 88.81 178 LYS A C 1
ATOM 1409 O O . LYS A 1 178 ? 27.728 -4.547 -0.062 1.00 88.81 178 LYS A O 1
ATOM 1414 N N . LEU A 1 179 ? 26.231 -4.875 -1.695 1.00 88.50 179 LEU A N 1
ATOM 1415 C CA . LEU A 1 179 ? 25.332 -3.814 -1.246 1.00 88.50 179 LEU A CA 1
ATOM 1416 C C . LEU A 1 179 ? 24.667 -4.151 0.094 1.00 88.50 179 LEU A C 1
ATOM 1418 O O . LEU A 1 179 ? 24.526 -3.270 0.941 1.00 88.50 179 LEU A O 1
ATOM 1422 N N . TRP A 1 180 ? 24.239 -5.399 0.256 1.00 91.12 180 TRP A N 1
ATOM 1423 C CA . TRP A 1 180 ? 23.632 -5.915 1.473 1.00 91.12 180 TRP A CA 1
ATOM 1424 C C . TRP A 1 180 ? 24.639 -5.962 2.624 1.00 91.12 180 TRP A C 1
ATOM 1426 O O . TRP A 1 180 ? 24.329 -5.465 3.697 1.00 91.12 180 TRP A O 1
ATOM 1436 N N . GLU A 1 181 ? 25.853 -6.457 2.390 1.00 91.06 181 GLU A N 1
ATOM 1437 C CA . GLU A 1 181 ? 26.947 -6.500 3.366 1.00 91.06 181 GLU A CA 1
ATOM 1438 C C . GLU A 1 181 ? 27.303 -5.093 3.863 1.00 91.06 181 GLU A C 1
ATOM 1440 O O . GLU A 1 181 ? 27.329 -4.842 5.067 1.00 91.06 181 GLU A O 1
ATOM 1445 N N . LYS A 1 182 ? 27.433 -4.125 2.944 1.00 89.56 182 LYS A N 1
ATOM 1446 C CA . LYS A 1 182 ? 27.646 -2.708 3.285 1.00 89.56 182 LYS A CA 1
ATOM 1447 C C . LYS A 1 182 ? 26.506 -2.108 4.115 1.00 89.56 182 LYS A C 1
ATOM 1449 O O . LYS A 1 182 ? 26.715 -1.148 4.852 1.00 89.56 182 LYS A O 1
ATOM 1454 N N . ARG A 1 183 ? 25.281 -2.603 3.938 1.00 89.75 183 ARG A N 1
ATOM 1455 C CA . ARG A 1 183 ? 24.063 -2.083 4.579 1.00 89.75 183 ARG A CA 1
ATOM 1456 C C . ARG A 1 183 ? 23.482 -3.083 5.567 1.00 89.75 183 ARG A C 1
ATOM 1458 O O . ARG A 1 183 ? 22.276 -3.059 5.792 1.00 89.75 183 ARG A O 1
ATOM 1465 N N . LYS A 1 184 ? 24.306 -3.967 6.127 1.00 88.31 184 LYS A N 1
ATOM 1466 C CA . LYS A 1 184 ? 23.848 -5.021 7.026 1.00 88.31 184 LYS A CA 1
ATOM 1467 C C . LYS A 1 184 ? 23.195 -4.382 8.249 1.00 88.31 184 LYS A C 1
ATOM 1469 O O . LYS A 1 184 ? 23.760 -3.494 8.880 1.00 88.31 184 LYS A O 1
ATOM 1474 N N . HIS A 1 185 ? 21.960 -4.786 8.528 1.00 88.56 185 HIS A N 1
ATOM 1475 C CA . HIS A 1 185 ? 21.224 -4.298 9.693 1.00 88.56 185 HIS A CA 1
ATOM 1476 C C . HIS A 1 185 ? 21.778 -4.968 10.962 1.00 88.56 185 HIS A C 1
ATOM 1478 O O . HIS A 1 185 ? 22.308 -6.081 10.871 1.00 88.56 185 HIS A O 1
ATOM 1484 N N . PRO A 1 186 ? 21.664 -4.321 12.135 1.00 85.50 186 PRO A N 1
ATOM 1485 C CA . PRO A 1 186 ? 22.056 -4.916 13.406 1.00 85.50 186 PRO A CA 1
ATOM 1486 C C . PRO A 1 186 ? 21.229 -6.166 13.720 1.00 85.50 186 PRO A C 1
ATOM 1488 O O . PRO A 1 186 ? 20.107 -6.332 13.233 1.00 85.50 186 PRO A O 1
ATOM 1491 N N . ALA A 1 187 ? 21.770 -7.027 14.586 1.00 81.94 187 ALA A N 1
ATOM 1492 C CA . ALA A 1 187 ? 21.117 -8.267 15.014 1.00 81.94 187 ALA A CA 1
ATOM 1493 C C . ALA A 1 187 ? 19.750 -8.030 15.687 1.00 81.94 187 ALA A C 1
ATOM 1495 O O . ALA A 1 187 ? 18.876 -8.887 15.616 1.00 81.94 187 ALA A O 1
ATOM 1496 N N . ALA A 1 188 ? 19.537 -6.844 16.269 1.00 79.00 188 ALA A N 1
ATOM 1497 C CA . ALA A 1 188 ? 18.263 -6.427 16.854 1.00 79.00 188 ALA A CA 1
ATOM 1498 C C . ALA A 1 188 ? 17.136 -6.223 15.818 1.00 79.00 188 ALA A C 1
ATOM 1500 O O . ALA A 1 188 ? 15.958 -6.136 16.177 1.00 79.00 188 ALA A O 1
ATOM 1501 N N . CYS A 1 189 ? 17.452 -6.166 14.517 1.00 83.44 189 CYS A N 1
ATOM 1502 C CA . CYS A 1 189 ? 16.450 -5.937 13.484 1.00 83.44 189 CYS A CA 1
ATOM 1503 C C . CYS A 1 189 ? 15.499 -7.138 13.332 1.00 83.44 189 CYS A C 1
ATOM 1505 O O . CYS A 1 189 ? 15.793 -8.114 12.637 1.00 83.44 189 CYS A O 1
ATOM 1507 N N . LYS A 1 190 ? 14.299 -7.013 13.914 1.00 81.38 190 LYS A N 1
ATOM 1508 C CA . LYS A 1 190 ? 13.242 -8.042 13.887 1.00 81.38 190 LYS A CA 1
ATOM 1509 C C . LYS A 1 190 ? 12.892 -8.509 12.474 1.00 81.38 190 LYS A C 1
ATOM 1511 O O . LYS A 1 190 ? 12.765 -9.700 12.235 1.00 81.38 190 LYS A O 1
ATOM 1516 N N . THR A 1 191 ? 12.801 -7.588 11.513 1.00 84.75 191 THR A N 1
ATOM 1517 C CA . THR A 1 191 ? 12.483 -7.940 10.122 1.00 84.75 191 THR A CA 1
ATOM 1518 C C . THR A 1 191 ? 13.607 -8.733 9.451 1.00 84.75 191 THR A C 1
ATOM 1520 O O . THR A 1 191 ? 13.322 -9.636 8.674 1.00 84.75 191 THR A O 1
ATOM 1523 N N . CYS A 1 192 ? 14.882 -8.451 9.744 1.00 87.38 192 CYS A N 1
ATOM 1524 C CA . CYS A 1 192 ? 15.979 -9.292 9.260 1.00 87.38 192 CYS A CA 1
ATOM 1525 C C . CYS A 1 192 ? 15.935 -10.690 9.881 1.00 87.38 192 CYS A C 1
ATOM 1527 O O . CYS A 1 192 ? 16.141 -11.661 9.157 1.00 87.38 192 CYS A O 1
ATOM 1529 N N . ALA A 1 193 ? 15.628 -10.794 11.177 1.00 87.12 193 ALA A N 1
ATOM 1530 C CA . ALA A 1 193 ? 15.451 -12.082 11.844 1.00 87.12 193 ALA A CA 1
ATOM 1531 C C . ALA A 1 193 ? 14.292 -12.888 11.229 1.00 87.12 193 ALA A C 1
ATOM 1533 O O . ALA A 1 193 ? 14.453 -14.071 10.960 1.00 87.12 193 ALA A O 1
ATOM 1534 N N . GLU A 1 194 ? 13.164 -12.248 10.908 1.00 87.19 194 GLU A N 1
ATOM 1535 C CA . GLU A 1 194 ? 12.033 -12.888 10.218 1.00 87.19 194 GLU A CA 1
ATOM 1536 C C . GLU A 1 194 ? 12.380 -13.334 8.788 1.00 87.19 194 GLU A C 1
ATOM 1538 O O . GLU A 1 194 ? 11.980 -14.415 8.366 1.00 87.19 194 GLU A O 1
ATOM 1543 N N . ILE A 1 195 ? 13.121 -12.514 8.030 1.00 88.31 195 ILE A N 1
ATOM 1544 C CA . ILE A 1 195 ? 13.507 -12.834 6.645 1.00 88.31 195 ILE A CA 1
ATOM 1545 C C . ILE A 1 195 ? 14.444 -14.040 6.596 1.00 88.31 195 ILE A C 1
ATOM 1547 O O . ILE A 1 195 ? 14.321 -14.880 5.703 1.00 88.31 195 ILE A O 1
ATOM 1551 N N . TRP A 1 196 ? 15.410 -14.096 7.510 1.00 88.44 196 TRP A N 1
ATOM 1552 C CA . TRP A 1 196 ? 16.415 -15.152 7.518 1.00 88.44 196 TRP A CA 1
ATOM 1553 C C . TRP A 1 196 ? 15.991 -16.384 8.325 1.00 88.44 196 TRP A C 1
ATOM 1555 O O . TRP A 1 196 ? 16.464 -17.484 8.036 1.00 88.44 196 TRP A O 1
ATOM 1565 N N . GLY A 1 197 ? 15.072 -16.225 9.276 1.00 86.00 197 GLY A N 1
ATOM 1566 C CA . GLY A 1 197 ? 14.584 -17.293 10.138 1.00 86.00 197 GLY A CA 1
ATOM 1567 C C . GLY A 1 197 ? 15.664 -17.850 11.067 1.00 86.00 197 GLY A C 1
ATOM 1568 O O . GLY A 1 197 ? 16.681 -17.211 11.337 1.00 86.00 197 GLY A O 1
ATOM 1569 N N . GLU A 1 198 ? 15.445 -19.078 11.532 1.00 82.06 198 GLU A N 1
ATOM 1570 C CA . GLU A 1 198 ? 16.309 -19.772 12.502 1.00 82.06 198 GLU A CA 1
ATOM 1571 C C . GLU A 1 198 ? 17.725 -20.043 11.979 1.00 82.06 198 GLU A C 1
ATOM 1573 O O . GLU A 1 198 ? 18.676 -20.080 12.751 1.00 82.06 198 GLU A O 1
ATOM 1578 N N . GLN A 1 199 ? 17.888 -20.157 10.656 1.00 81.38 199 GLN A N 1
ATOM 1579 C CA . GLN A 1 199 ? 19.198 -20.312 10.012 1.00 81.38 199 GLN A CA 1
ATOM 1580 C C . GLN A 1 199 ? 20.084 -19.069 10.158 1.00 81.38 199 GLN A C 1
ATOM 1582 O O . GLN A 1 199 ? 21.270 -19.113 9.836 1.00 81.38 199 GLN A O 1
ATOM 1587 N N . GLY A 1 200 ? 19.512 -17.943 10.590 1.00 84.00 200 GLY A N 1
ATOM 1588 C CA . GLY A 1 200 ? 20.247 -16.709 10.792 1.00 84.00 200 GLY A CA 1
ATOM 1589 C C . GLY A 1 200 ? 20.783 -16.109 9.495 1.00 84.00 200 GLY A C 1
ATOM 1590 O O . GLY A 1 200 ? 20.493 -16.546 8.374 1.00 84.00 200 GLY A O 1
ATOM 1591 N N . VAL A 1 201 ? 21.535 -15.030 9.661 1.00 88.75 201 VAL A N 1
ATOM 1592 C CA . VAL A 1 201 ? 22.059 -14.225 8.562 1.00 88.75 201 VAL A CA 1
ATOM 1593 C C . VAL A 1 201 ? 23.115 -15.015 7.763 1.00 88.75 201 VAL A C 1
ATOM 1595 O O . VAL A 1 201 ? 23.978 -15.613 8.400 1.00 88.75 201 VAL A O 1
ATOM 1598 N N . PRO A 1 202 ? 23.102 -14.997 6.409 1.00 90.19 202 PRO A N 1
ATOM 1599 C CA . PRO A 1 202 ? 24.128 -15.666 5.603 1.00 90.19 202 PRO A CA 1
ATOM 1600 C C . PRO A 1 202 ? 25.549 -15.223 5.973 1.00 90.19 202 PRO A C 1
ATOM 1602 O O . PRO A 1 202 ? 25.788 -14.023 6.153 1.00 90.19 202 PRO A O 1
ATOM 1605 N N . GLN A 1 203 ? 26.480 -16.171 6.062 1.00 88.50 203 GLN A N 1
ATOM 1606 C CA . GLN A 1 203 ? 27.876 -15.903 6.438 1.00 88.50 203 GLN A CA 1
ATOM 1607 C C . GLN A 1 203 ? 28.784 -15.643 5.235 1.00 88.50 203 GLN A C 1
ATOM 1609 O O . GLN A 1 203 ? 29.809 -14.979 5.359 1.00 88.50 203 GLN A O 1
ATOM 1614 N N . ASN A 1 204 ? 28.406 -16.151 4.064 1.00 88.94 204 ASN A N 1
ATOM 1615 C CA . ASN A 1 204 ? 29.193 -16.055 2.842 1.00 88.94 204 ASN A CA 1
ATOM 1616 C C . ASN A 1 204 ? 28.305 -15.796 1.614 1.00 88.94 204 ASN A C 1
ATOM 1618 O O . ASN A 1 204 ? 27.067 -15.762 1.679 1.00 88.94 204 ASN A O 1
ATOM 1622 N N . PHE A 1 205 ? 28.963 -15.574 0.474 1.00 85.44 205 PHE A N 1
ATOM 1623 C CA . PHE A 1 205 ? 28.283 -15.319 -0.788 1.00 85.44 205 PHE A CA 1
ATOM 1624 C C . PHE A 1 205 ? 27.490 -16.539 -1.262 1.00 85.44 205 PHE A C 1
ATOM 1626 O O . PHE A 1 205 ? 26.401 -16.365 -1.808 1.00 85.44 205 PHE A O 1
ATOM 1633 N N . GLU A 1 206 ? 27.995 -17.753 -1.043 1.00 84.25 206 GLU A N 1
ATOM 1634 C CA . GLU A 1 206 ? 27.336 -18.991 -1.458 1.00 84.25 206 GLU A CA 1
ATOM 1635 C C . GLU A 1 206 ? 25.963 -19.137 -0.782 1.00 84.25 206 GLU A C 1
ATOM 1637 O O . GLU A 1 206 ? 24.944 -19.246 -1.472 1.00 84.25 206 GLU A O 1
ATOM 1642 N N . GLU A 1 207 ? 25.904 -19.015 0.544 1.00 87.25 207 GLU A N 1
ATOM 1643 C CA . GLU A 1 207 ? 24.667 -19.054 1.333 1.00 87.25 207 GLU A CA 1
ATOM 1644 C C . GLU A 1 207 ? 23.700 -17.936 0.942 1.00 87.25 207 GLU A C 1
ATOM 1646 O O . GLU A 1 207 ? 22.494 -18.162 0.790 1.00 87.25 207 GLU A O 1
ATOM 1651 N N . TYR A 1 208 ? 24.219 -16.721 0.739 1.00 88.69 208 TYR A N 1
ATOM 1652 C CA . TYR A 1 208 ? 23.399 -15.603 0.286 1.00 88.69 208 TYR A CA 1
ATOM 1653 C C . TYR A 1 208 ? 22.826 -15.868 -1.109 1.00 88.69 208 TYR A C 1
ATOM 1655 O O . TYR A 1 208 ? 21.644 -15.622 -1.347 1.00 88.69 208 TYR A O 1
ATOM 1663 N N . SER A 1 209 ? 23.634 -16.388 -2.033 1.00 84.94 209 SER A N 1
ATOM 1664 C CA . SER A 1 209 ? 23.220 -16.666 -3.409 1.00 84.94 209 SER A CA 1
ATOM 1665 C C . SER A 1 209 ? 22.160 -17.765 -3.487 1.00 84.94 209 SER A C 1
ATOM 1667 O O . SER A 1 209 ? 21.279 -17.683 -4.340 1.00 84.94 209 SER A O 1
ATOM 1669 N N . ALA A 1 210 ? 22.186 -18.731 -2.567 1.00 84.38 210 ALA A N 1
ATOM 1670 C CA . ALA A 1 210 ? 21.172 -19.773 -2.468 1.00 84.38 210 ALA A CA 1
ATOM 1671 C C . ALA A 1 210 ? 19.844 -19.235 -1.905 1.00 84.38 210 ALA A C 1
ATOM 1673 O O . ALA A 1 210 ? 18.768 -19.584 -2.391 1.00 84.38 210 ALA A O 1
ATOM 1674 N N . ARG A 1 211 ? 19.903 -18.352 -0.898 1.00 86.06 211 ARG A N 1
ATOM 1675 C CA . ARG A 1 211 ? 18.719 -17.921 -0.127 1.00 86.06 211 ARG A CA 1
ATOM 1676 C C . ARG A 1 211 ? 18.073 -16.637 -0.650 1.00 86.06 211 ARG A C 1
ATOM 1678 O O . ARG A 1 211 ? 16.853 -16.503 -0.628 1.00 86.06 211 ARG A O 1
ATOM 1685 N N . TYR A 1 212 ? 18.852 -15.683 -1.154 1.00 86.31 212 TYR A N 1
ATOM 1686 C CA . TYR A 1 212 ? 18.356 -14.374 -1.592 1.00 86.31 212 TYR A CA 1
ATOM 1687 C C . TYR A 1 212 ? 17.402 -14.411 -2.809 1.00 86.31 212 TYR A C 1
ATOM 1689 O O . TYR A 1 212 ? 16.420 -13.658 -2.807 1.00 86.31 212 TYR A O 1
ATOM 1697 N N . PRO A 1 213 ? 17.605 -15.246 -3.853 1.00 83.38 213 PRO A N 1
ATOM 1698 C CA . PRO A 1 213 ? 16.756 -15.234 -5.049 1.00 83.38 213 PRO A CA 1
ATOM 1699 C C . PRO A 1 213 ? 15.292 -15.581 -4.785 1.00 83.38 213 PRO A C 1
ATOM 1701 O O . PRO A 1 213 ? 14.416 -14.981 -5.415 1.00 83.38 213 PRO A O 1
ATOM 1704 N N . VAL A 1 214 ? 15.019 -16.483 -3.841 1.00 79.88 214 VAL A N 1
ATOM 1705 C CA . VAL A 1 214 ? 13.656 -16.929 -3.506 1.00 79.88 214 VAL A CA 1
ATOM 1706 C C . VAL A 1 214 ? 12.897 -15.939 -2.620 1.00 79.88 214 VAL A C 1
ATOM 1708 O O . VAL A 1 214 ? 11.676 -16.019 -2.515 1.00 79.88 214 VAL A O 1
ATOM 1711 N N . LEU A 1 215 ? 13.582 -14.948 -2.036 1.00 81.88 215 LEU A N 1
ATOM 1712 C CA . LEU A 1 215 ? 12.936 -13.948 -1.190 1.00 81.88 215 LEU A CA 1
ATOM 1713 C C . LEU A 1 215 ? 11.920 -13.101 -1.968 1.00 81.88 215 LEU A C 1
ATOM 1715 O O . LEU A 1 215 ? 12.146 -12.676 -3.111 1.00 81.88 215 LEU A O 1
ATOM 1719 N N . ALA A 1 216 ? 10.819 -12.767 -1.297 1.00 79.12 216 ALA A N 1
ATOM 1720 C CA . ALA A 1 216 ? 9.837 -11.823 -1.810 1.00 79.12 216 ALA A CA 1
ATOM 1721 C C . ALA A 1 216 ? 10.467 -10.438 -2.052 1.00 79.12 216 ALA A C 1
ATOM 1723 O O . ALA A 1 216 ? 11.404 -10.016 -1.370 1.00 79.12 216 ALA A O 1
ATOM 1724 N N . HIS A 1 217 ? 9.913 -9.676 -3.000 1.00 74.88 217 HIS A N 1
ATOM 1725 C CA . HIS A 1 217 ? 10.430 -8.349 -3.358 1.00 74.88 217 HIS A CA 1
ATOM 1726 C C . HIS A 1 217 ? 10.514 -7.389 -2.152 1.00 74.88 217 HIS A C 1
ATOM 1728 O O . HIS A 1 217 ? 11.457 -6.607 -2.040 1.00 74.88 217 HIS A O 1
ATOM 1734 N N . GLY A 1 218 ? 9.550 -7.458 -1.227 1.00 77.25 218 GLY A N 1
ATOM 1735 C CA . GLY A 1 218 ? 9.561 -6.660 0.005 1.00 77.25 218 GLY A CA 1
ATOM 1736 C C . GLY A 1 218 ? 10.754 -6.976 0.913 1.00 77.25 218 GLY A C 1
ATOM 1737 O O . GLY A 1 218 ? 11.428 -6.052 1.367 1.00 77.25 218 GLY A O 1
ATOM 1738 N N . ALA A 1 219 ? 11.064 -8.262 1.100 1.00 84.44 219 ALA A N 1
ATOM 1739 C CA . ALA A 1 219 ? 12.211 -8.721 1.881 1.00 84.44 219 ALA A CA 1
ATOM 1740 C C . ALA A 1 219 ? 13.537 -8.275 1.244 1.00 84.44 219 ALA A C 1
ATOM 1742 O O . ALA A 1 219 ? 14.377 -7.674 1.909 1.00 84.44 219 ALA A O 1
ATOM 1743 N N . LYS A 1 220 ? 13.681 -8.439 -0.078 1.00 87.25 220 LYS A N 1
ATOM 1744 C CA . LYS A 1 220 ? 14.849 -7.950 -0.837 1.00 87.25 220 LYS A CA 1
ATOM 1745 C C . LYS A 1 220 ? 15.055 -6.440 -0.683 1.00 87.25 220 LYS A C 1
ATOM 1747 O O . LYS A 1 220 ? 16.169 -5.972 -0.445 1.00 87.25 220 LYS A O 1
ATOM 1752 N N . ARG A 1 221 ? 13.971 -5.661 -0.774 1.00 86.00 221 ARG A N 1
ATOM 1753 C CA . ARG A 1 221 ? 14.006 -4.206 -0.565 1.00 86.00 221 ARG A CA 1
ATOM 1754 C C . ARG A 1 221 ? 14.419 -3.844 0.862 1.00 86.00 221 ARG A C 1
ATOM 1756 O O . ARG A 1 221 ? 15.148 -2.877 1.043 1.00 86.00 221 ARG A O 1
ATOM 1763 N N . HIS A 1 222 ? 13.956 -4.591 1.862 1.00 87.94 222 HIS A N 1
ATOM 1764 C CA . HIS A 1 222 ? 14.369 -4.383 3.246 1.00 87.94 222 HIS A CA 1
ATOM 1765 C C . HIS A 1 222 ? 15.872 -4.630 3.429 1.00 87.94 222 HIS A C 1
ATOM 1767 O O . HIS A 1 222 ? 16.558 -3.754 3.935 1.00 87.94 222 HIS A O 1
ATOM 1773 N N . LEU A 1 223 ? 16.400 -5.756 2.946 1.00 88.38 223 LEU A N 1
ATOM 1774 C CA . LEU A 1 223 ? 17.818 -6.110 3.099 1.00 88.38 223 LEU A CA 1
ATOM 1775 C C . LEU A 1 223 ? 18.772 -5.115 2.421 1.00 88.38 223 LEU A C 1
ATOM 1777 O O . LEU A 1 223 ? 19.885 -4.899 2.879 1.00 88.38 223 LEU A O 1
ATOM 1781 N N . THR A 1 224 ? 18.348 -4.497 1.322 1.00 85.75 224 THR A N 1
ATOM 1782 C CA . THR A 1 224 ? 19.189 -3.566 0.553 1.00 85.75 224 THR A CA 1
ATOM 1783 C C . THR A 1 224 ? 19.029 -2.101 0.966 1.00 85.75 224 THR A C 1
ATOM 1785 O O . THR A 1 224 ? 19.774 -1.249 0.470 1.00 85.75 224 THR A O 1
ATOM 1788 N N . ARG A 1 225 ? 18.081 -1.759 1.851 1.00 86.44 225 ARG A N 1
ATOM 1789 C CA . ARG A 1 225 ? 17.887 -0.372 2.309 1.00 86.44 225 ARG A CA 1
ATOM 1790 C C . ARG A 1 225 ? 18.896 -0.020 3.412 1.00 86.44 225 ARG A C 1
ATOM 1792 O O . ARG A 1 225 ? 19.200 -0.889 4.226 1.00 86.44 225 ARG A O 1
ATOM 1799 N N . PRO A 1 226 ? 19.376 1.235 3.490 1.00 87.12 226 PRO A N 1
ATOM 1800 C CA . PRO A 1 226 ? 20.133 1.698 4.650 1.00 87.12 226 PRO A CA 1
ATOM 1801 C C . PRO A 1 226 ? 19.342 1.453 5.935 1.00 87.12 226 PRO A C 1
ATOM 1803 O O . PRO A 1 226 ? 18.140 1.741 5.979 1.00 87.12 226 PRO A O 1
ATOM 1806 N N . TRP A 1 227 ? 19.998 0.895 6.952 1.00 84.56 227 TRP A N 1
ATOM 1807 C CA . TRP A 1 227 ? 19.360 0.715 8.247 1.00 84.56 227 TRP A CA 1
ATOM 1808 C C . TRP A 1 227 ? 19.001 2.074 8.854 1.00 84.56 227 TRP A C 1
ATOM 1810 O O . TRP A 1 227 ? 19.733 3.051 8.709 1.00 84.56 227 TRP A O 1
ATOM 1820 N N . SER A 1 228 ? 17.847 2.131 9.507 1.00 82.56 228 SER A N 1
ATOM 1821 C CA . SER A 1 228 ? 17.399 3.284 10.277 1.00 82.56 228 SER A CA 1
ATOM 1822 C C . SER A 1 228 ? 16.473 2.765 11.377 1.00 82.56 228 SER A C 1
ATOM 1824 O O . SER A 1 228 ? 15.521 2.046 11.043 1.00 82.56 228 SER A O 1
ATOM 1826 N N . PRO A 1 229 ? 16.724 3.115 12.652 1.00 79.62 229 PRO A N 1
ATOM 1827 C CA . PRO A 1 229 ? 15.880 2.699 13.772 1.00 79.62 229 PRO A CA 1
ATOM 1828 C C . PRO A 1 229 ? 14.508 3.393 13.745 1.00 79.62 229 PRO A C 1
ATOM 1830 O O . PRO A 1 229 ? 13.551 2.922 14.350 1.00 79.62 229 PRO A O 1
ATOM 1833 N N . GLY A 1 230 ? 14.375 4.479 12.980 1.00 86.62 230 GLY A N 1
ATOM 1834 C CA . GLY A 1 230 ? 13.153 5.258 12.855 1.00 86.62 230 GLY A CA 1
ATOM 1835 C C . GLY A 1 230 ? 13.458 6.748 12.866 1.00 86.62 230 GLY A C 1
ATOM 1836 O O . GLY A 1 230 ? 14.506 7.175 12.380 1.00 86.62 230 GLY A O 1
ATOM 1837 N N . ILE A 1 231 ? 12.513 7.515 13.391 1.00 91.31 231 ILE A N 1
ATOM 1838 C CA . ILE A 1 231 ? 12.684 8.919 13.766 1.00 91.31 231 ILE A CA 1
ATOM 1839 C C . ILE A 1 231 ? 12.481 9.053 15.274 1.00 91.31 231 ILE A C 1
ATOM 1841 O O . ILE A 1 231 ? 11.734 8.276 15.874 1.00 91.31 231 ILE A O 1
ATOM 1845 N N . THR A 1 232 ? 13.184 9.990 15.890 1.00 93.56 232 THR A N 1
ATOM 1846 C CA . THR A 1 232 ? 13.107 10.251 17.333 1.00 93.56 232 THR A CA 1
ATOM 1847 C C . THR A 1 232 ? 11.754 10.853 17.715 1.00 93.56 232 THR A C 1
ATOM 1849 O O . THR A 1 232 ? 11.037 11.390 16.869 1.00 93.56 232 THR A O 1
ATOM 1852 N N . LEU A 1 233 ? 11.402 10.820 19.004 1.00 93.50 233 LEU A N 1
ATOM 1853 C CA . LEU A 1 233 ? 10.165 11.455 19.478 1.00 93.50 233 LEU A CA 1
ATOM 1854 C C . LEU A 1 233 ? 10.121 12.959 19.188 1.00 93.50 233 LEU A C 1
ATOM 1856 O O . LEU A 1 233 ? 9.067 13.476 18.829 1.00 93.50 233 LEU A O 1
ATOM 1860 N N . ALA A 1 234 ? 11.264 13.641 19.292 1.00 92.44 234 ALA A N 1
ATOM 1861 C CA . ALA A 1 234 ? 11.379 15.058 18.967 1.00 92.44 234 ALA A CA 1
ATOM 1862 C C . ALA A 1 234 ? 11.087 15.318 17.481 1.00 92.44 234 ALA A C 1
ATOM 1864 O O . ALA A 1 234 ? 10.301 16.202 17.153 1.00 92.44 234 ALA A O 1
ATOM 1865 N N . GLU A 1 235 ? 11.634 14.498 16.579 1.00 92.62 235 GLU A N 1
ATOM 1866 C CA . GLU A 1 235 ? 11.343 14.595 15.143 1.00 92.62 235 GLU A CA 1
ATOM 1867 C C . GLU A 1 235 ? 9.867 14.305 14.834 1.00 92.62 235 GLU A C 1
ATOM 1869 O O . GLU A 1 235 ? 9.268 15.000 14.012 1.00 92.62 235 GLU A O 1
ATOM 1874 N N . VAL A 1 236 ? 9.255 13.320 15.506 1.00 93.25 236 VAL A N 1
ATOM 1875 C CA . VAL A 1 236 ? 7.810 13.047 15.389 1.00 93.25 236 VAL A CA 1
ATOM 1876 C C . VAL A 1 236 ? 6.996 14.256 15.847 1.00 93.25 236 VAL A C 1
ATOM 1878 O O . VAL A 1 236 ? 6.058 14.649 15.155 1.00 93.25 236 VAL A O 1
ATOM 1881 N N . ALA A 1 237 ? 7.359 14.855 16.983 1.00 93.19 237 ALA A N 1
ATOM 1882 C CA . ALA A 1 237 ? 6.704 16.030 17.548 1.00 93.19 237 ALA A CA 1
ATOM 1883 C C . ALA A 1 237 ? 6.773 17.220 16.575 1.00 93.19 237 ALA A C 1
ATOM 1885 O O . ALA A 1 237 ? 5.743 17.808 16.236 1.00 93.19 237 ALA A O 1
ATOM 1886 N N . THR A 1 238 ? 7.959 17.497 16.020 1.00 93.56 238 THR A N 1
ATOM 1887 C CA . THR A 1 238 ? 8.149 18.529 14.991 1.00 93.56 238 THR A CA 1
ATOM 1888 C C . THR A 1 238 ? 7.334 18.234 13.731 1.00 93.56 238 THR A C 1
ATOM 1890 O O . THR A 1 238 ? 6.637 19.115 13.235 1.00 93.56 238 THR A O 1
ATOM 1893 N N . GLN A 1 239 ? 7.361 16.995 13.228 1.00 91.75 239 GLN A N 1
ATOM 1894 C CA . GLN A 1 239 ? 6.617 16.604 12.025 1.00 91.75 239 GLN A CA 1
ATOM 1895 C C . GLN A 1 239 ? 5.095 16.711 12.217 1.00 91.75 239 GLN A C 1
ATOM 1897 O O . GLN A 1 239 ? 4.368 17.015 11.270 1.00 91.75 239 GLN A O 1
ATOM 1902 N N . ALA A 1 240 ? 4.609 16.436 13.425 1.00 89.62 240 ALA A N 1
ATOM 1903 C CA . ALA A 1 240 ? 3.193 16.447 13.770 1.00 89.62 240 ALA A CA 1
ATOM 1904 C C . ALA A 1 240 ? 2.666 17.829 14.196 1.00 89.62 240 ALA A C 1
ATOM 1906 O O . ALA A 1 240 ? 1.449 17.984 14.312 1.00 89.62 240 ALA A O 1
ATOM 1907 N N . GLY A 1 241 ? 3.546 18.803 14.457 1.00 90.81 241 GLY A N 1
ATOM 1908 C CA . GLY A 1 241 ? 3.175 20.073 15.090 1.00 90.81 241 GLY A CA 1
ATOM 1909 C C . GLY A 1 241 ? 2.644 19.877 16.515 1.00 90.81 241 GLY A C 1
ATOM 1910 O O . GLY A 1 241 ? 1.628 20.466 16.882 1.00 90.81 241 GLY A O 1
ATOM 1911 N N . LYS A 1 242 ? 3.278 18.981 17.281 1.00 93.00 242 LYS A N 1
ATOM 1912 C CA . LYS A 1 242 ? 2.860 18.537 18.620 1.00 93.00 242 LYS A CA 1
ATOM 1913 C C . LYS A 1 242 ? 3.989 18.673 19.637 1.00 93.00 242 LYS A C 1
ATOM 1915 O O . LYS A 1 242 ? 5.146 18.814 19.244 1.00 93.00 242 LYS A O 1
ATOM 1920 N N . THR A 1 243 ? 3.666 18.644 20.929 1.00 93.12 243 THR A N 1
ATOM 1921 C CA . THR A 1 243 ? 4.689 18.626 21.989 1.00 93.12 243 THR A CA 1
ATOM 1922 C C . THR A 1 243 ? 5.249 17.217 22.188 1.00 93.12 243 THR A C 1
ATOM 1924 O O . THR A 1 243 ? 4.630 16.217 21.817 1.00 93.12 243 THR A O 1
ATOM 1927 N N . LEU A 1 244 ? 6.443 17.125 22.780 1.00 93.06 244 LEU A N 1
ATOM 1928 C CA . LEU A 1 244 ? 7.079 15.840 23.086 1.00 93.06 244 LEU A CA 1
ATOM 1929 C C . LEU A 1 244 ? 6.237 15.038 24.096 1.00 93.06 244 LEU A C 1
ATOM 1931 O O . LEU A 1 244 ? 6.057 13.836 23.927 1.00 93.06 244 LEU A O 1
ATOM 1935 N N . GLU A 1 245 ? 5.624 15.725 25.063 1.00 91.12 245 GLU A N 1
ATOM 1936 C CA . GLU A 1 245 ? 4.675 15.147 26.022 1.00 91.12 245 GLU A CA 1
ATOM 1937 C C . GLU A 1 245 ? 3.450 14.533 25.331 1.00 91.12 245 GLU A C 1
ATOM 1939 O O . GLU A 1 245 ? 3.077 13.409 25.647 1.00 91.12 245 GLU A O 1
ATOM 1944 N N . GLU A 1 246 ? 2.852 15.200 24.335 1.00 88.50 246 GLU A N 1
ATOM 1945 C CA . GLU A 1 246 ? 1.712 14.643 23.587 1.00 88.50 246 GLU A CA 1
ATOM 1946 C C . GLU A 1 246 ? 2.095 13.370 22.809 1.00 88.50 246 GLU A C 1
ATOM 1948 O O . GLU A 1 246 ? 1.299 12.429 22.710 1.00 88.50 246 GLU A O 1
ATOM 1953 N N . VAL A 1 247 ? 3.311 13.324 22.253 1.00 90.94 247 VAL A N 1
ATOM 1954 C CA . VAL A 1 247 ? 3.840 12.133 21.568 1.00 90.94 247 VAL A CA 1
ATOM 1955 C C . VAL A 1 247 ? 4.068 11.001 22.569 1.00 90.94 247 VAL A C 1
ATOM 1957 O O . VAL A 1 247 ? 3.680 9.860 22.305 1.00 90.94 247 VAL A O 1
ATOM 1960 N N . GLN A 1 248 ? 4.646 11.310 23.728 1.00 90.94 248 GLN A N 1
ATOM 1961 C CA . GLN A 1 248 ? 4.896 10.341 24.789 1.00 90.94 248 GLN A CA 1
ATOM 1962 C C . GLN A 1 248 ? 3.586 9.788 25.363 1.00 90.94 248 GLN A C 1
ATOM 1964 O O . GLN A 1 248 ? 3.418 8.573 25.439 1.00 90.94 248 GLN A O 1
ATOM 1969 N N . GLN A 1 249 ? 2.598 10.650 25.595 1.00 88.25 249 GLN A N 1
ATOM 1970 C CA . GLN A 1 249 ? 1.246 10.270 26.000 1.00 88.25 249 GLN A CA 1
ATOM 1971 C C . GLN A 1 249 ? 0.576 9.350 24.965 1.00 88.25 249 GLN A C 1
ATOM 1973 O O . GLN A 1 249 ? -0.071 8.363 25.320 1.00 88.25 249 GLN A O 1
ATOM 1978 N N . ALA A 1 250 ? 0.756 9.604 23.664 1.00 87.94 250 ALA A N 1
ATOM 1979 C CA . ALA A 1 250 ? 0.237 8.720 22.616 1.00 87.94 250 ALA A CA 1
ATOM 1980 C C . ALA A 1 250 ? 0.900 7.326 22.630 1.00 87.94 250 ALA A C 1
ATOM 1982 O O . ALA A 1 250 ? 0.238 6.327 22.315 1.00 87.94 250 ALA A O 1
ATOM 1983 N N . ILE A 1 251 ? 2.180 7.242 23.007 1.00 88.25 251 ILE A N 1
ATOM 1984 C CA . ILE A 1 251 ? 2.909 5.976 23.197 1.00 88.25 251 ILE A CA 1
ATOM 1985 C C . ILE A 1 251 ? 2.425 5.260 24.462 1.00 88.25 251 ILE A C 1
ATOM 1987 O O . ILE A 1 251 ? 2.135 4.057 24.446 1.00 88.25 251 ILE A O 1
ATOM 1991 N N . GLU A 1 252 ? 2.253 5.998 25.553 1.00 85.81 252 GLU A N 1
ATOM 1992 C CA . GLU A 1 252 ? 1.729 5.489 26.819 1.00 85.81 252 GLU A CA 1
ATOM 1993 C C . GLU A 1 252 ? 0.296 4.969 26.680 1.00 85.81 252 GLU A C 1
ATOM 1995 O O . GLU A 1 252 ? -0.022 3.896 27.192 1.00 85.81 252 GLU A O 1
ATOM 2000 N N . ASN A 1 253 ? -0.529 5.606 25.859 1.00 83.19 253 ASN A N 1
ATOM 2001 C CA . ASN A 1 253 ? -1.878 5.130 25.555 1.00 83.19 253 ASN A CA 1
ATOM 2002 C C . ASN A 1 253 ? -1.920 4.035 24.472 1.00 83.19 253 ASN A C 1
ATOM 2004 O O . ASN A 1 253 ? -2.992 3.516 24.151 1.00 83.19 253 ASN A O 1
ATOM 2008 N N . GLY A 1 254 ? -0.770 3.652 23.906 1.00 79.75 254 GLY A N 1
ATOM 2009 C CA . GLY A 1 254 ? -0.659 2.551 22.947 1.00 79.75 254 GLY A CA 1
ATOM 2010 C C . GLY A 1 254 ? -1.172 2.871 21.540 1.00 79.75 254 GLY A C 1
ATOM 2011 O O . GLY A 1 254 ? -1.436 1.958 20.754 1.00 79.75 254 GLY A O 1
ATOM 2012 N N . VAL A 1 255 ? -1.335 4.155 21.219 1.00 84.75 255 VAL A N 1
ATOM 2013 C CA . VAL A 1 255 ? -1.802 4.650 19.913 1.00 84.75 255 VAL A CA 1
ATOM 2014 C C . VAL A 1 255 ? -0.638 4.870 18.946 1.00 84.75 255 VAL A C 1
ATOM 2016 O O . VAL A 1 255 ? -0.810 4.737 17.728 1.00 84.75 255 VAL A O 1
ATOM 2019 N N . LEU A 1 256 ? 0.547 5.140 19.488 1.00 86.62 256 LEU A N 1
ATOM 2020 C CA . LEU A 1 256 ? 1.807 5.206 18.763 1.00 86.62 256 LEU A CA 1
ATOM 2021 C C . LEU A 1 256 ? 2.764 4.135 19.302 1.00 86.62 256 LEU A C 1
ATOM 2023 O O . LEU A 1 256 ? 2.863 3.936 20.507 1.00 86.62 256 LEU A O 1
ATOM 2027 N N . ALA A 1 257 ? 3.444 3.413 18.413 1.00 85.81 257 ALA A N 1
ATOM 2028 C CA . ALA A 1 257 ? 4.419 2.401 18.806 1.00 85.81 257 ALA A CA 1
ATOM 2029 C C . ALA A 1 257 ? 5.828 2.992 18.736 1.00 85.81 257 ALA A C 1
ATOM 2031 O O . ALA A 1 257 ? 6.206 3.553 17.705 1.00 85.81 257 ALA A O 1
ATOM 2032 N N . ALA A 1 258 ? 6.594 2.831 19.812 1.00 89.06 258 ALA A N 1
ATOM 2033 C CA . ALA A 1 258 ? 8.002 3.193 19.865 1.00 89.06 258 ALA A CA 1
ATOM 2034 C C . ALA A 1 258 ? 8.857 1.974 20.224 1.00 89.06 258 ALA A C 1
ATOM 2036 O O . ALA A 1 258 ? 8.424 1.077 20.951 1.00 89.06 258 ALA A O 1
ATOM 2037 N N . THR A 1 259 ? 10.072 1.945 19.696 1.00 86.06 259 THR A N 1
ATOM 2038 C CA . THR A 1 259 ? 11.109 0.957 19.992 1.00 86.06 259 THR A CA 1
ATOM 2039 C C . THR A 1 259 ? 12.294 1.662 20.627 1.00 86.06 259 THR A C 1
ATOM 2041 O O . THR A 1 259 ? 12.687 2.731 20.167 1.00 86.06 259 THR A O 1
ATOM 2044 N N . VAL A 1 260 ? 12.861 1.067 21.673 1.00 86.12 260 VAL A N 1
ATOM 2045 C CA . VAL A 1 260 ? 14.087 1.563 22.302 1.00 86.12 260 VAL A CA 1
ATOM 2046 C C . VAL A 1 260 ? 15.274 0.890 21.620 1.00 86.12 260 VAL A C 1
ATOM 2048 O O . VAL A 1 260 ? 15.347 -0.336 21.607 1.00 86.12 260 VAL A O 1
ATOM 2051 N N . GLU A 1 261 ? 16.176 1.687 21.062 1.00 81.62 261 GLU A N 1
ATOM 2052 C CA . GLU A 1 261 ? 17.466 1.252 20.510 1.00 81.62 261 GLU A CA 1
ATOM 2053 C C . GLU A 1 261 ? 18.542 2.112 21.183 1.00 81.62 261 GLU A C 1
ATOM 2055 O O . GLU A 1 261 ? 18.416 3.337 21.208 1.00 81.62 261 GLU A O 1
ATOM 2060 N N . ASP A 1 262 ? 19.543 1.481 21.804 1.00 80.06 262 ASP A N 1
ATOM 2061 C CA . ASP A 1 262 ? 20.634 2.151 22.537 1.00 80.06 262 ASP A CA 1
ATOM 2062 C C . ASP A 1 262 ? 20.169 3.220 23.551 1.00 80.06 262 ASP A C 1
ATOM 2064 O O . ASP A 1 262 ? 20.776 4.276 23.715 1.00 80.06 262 ASP A O 1
ATOM 2068 N N . GLY A 1 263 ? 19.049 2.959 24.237 1.00 81.44 263 GLY A N 1
ATOM 2069 C CA . GLY A 1 263 ? 18.471 3.870 25.234 1.00 81.44 263 GLY A CA 1
ATOM 2070 C C . GLY A 1 263 ? 17.657 5.033 24.655 1.00 81.44 263 GLY A C 1
ATOM 2071 O O . GLY A 1 263 ? 17.060 5.792 25.418 1.00 81.44 263 GLY A O 1
ATOM 2072 N N . VAL A 1 264 ? 17.559 5.154 23.328 1.00 86.38 264 VAL A N 1
ATOM 2073 C CA . VAL A 1 264 ? 16.783 6.197 22.646 1.00 86.38 264 VAL A CA 1
ATOM 2074 C C . VAL A 1 264 ? 15.493 5.610 22.072 1.00 86.38 264 VAL A C 1
ATOM 2076 O O . VAL A 1 264 ? 15.483 4.539 21.466 1.00 86.38 264 VAL A O 1
ATOM 2079 N N . GLN A 1 265 ? 14.375 6.314 22.266 1.00 89.81 265 GLN A N 1
ATOM 2080 C CA . GLN A 1 265 ? 13.079 5.917 21.716 1.00 89.81 265 GLN A CA 1
ATOM 2081 C C . GLN A 1 265 ? 12.911 6.398 20.274 1.00 89.81 265 GLN A C 1
ATOM 2083 O O . GLN A 1 265 ? 12.954 7.597 19.980 1.00 89.81 265 GLN A O 1
ATOM 2088 N N . TYR A 1 266 ? 12.641 5.443 19.389 1.00 90.69 266 TYR A N 1
ATOM 2089 C CA . TYR A 1 266 ? 12.371 5.669 17.979 1.00 90.69 266 TYR A CA 1
ATOM 2090 C C . TYR A 1 266 ? 10.967 5.216 17.608 1.00 90.69 266 TYR A C 1
ATOM 2092 O O . TYR A 1 266 ? 10.471 4.192 18.071 1.00 90.69 266 TYR A O 1
ATOM 2100 N N . VAL A 1 267 ? 10.346 5.957 16.702 1.00 90.19 267 VAL A N 1
ATOM 2101 C CA . VAL A 1 267 ? 9.086 5.599 16.056 1.00 90.19 267 VAL A CA 1
ATOM 2102 C C . VAL A 1 267 ? 9.379 5.292 14.596 1.00 90.19 267 VAL A C 1
ATOM 2104 O O . VAL A 1 267 ? 10.125 6.008 13.919 1.00 90.19 267 VAL A O 1
ATOM 2107 N N . SER A 1 268 ? 8.781 4.226 14.065 1.00 87.88 268 SER A N 1
ATOM 2108 C CA . SER A 1 268 ? 8.949 3.906 12.650 1.00 87.88 268 SER A CA 1
ATOM 2109 C C . SER A 1 268 ? 8.386 5.043 11.782 1.00 87.88 268 SER A C 1
ATOM 2111 O O . SER A 1 268 ? 7.308 5.575 12.048 1.00 87.88 268 SER A O 1
ATOM 2113 N N . ARG A 1 269 ? 9.076 5.412 10.692 1.00 86.69 269 ARG A N 1
ATOM 2114 C CA . ARG A 1 269 ? 8.596 6.479 9.783 1.00 86.69 269 ARG A CA 1
ATOM 2115 C C . ARG A 1 269 ? 7.180 6.213 9.266 1.00 86.69 269 ARG A C 1
ATOM 2117 O O . ARG A 1 269 ? 6.401 7.142 9.063 1.00 86.69 269 ARG A O 1
ATOM 2124 N N . THR A 1 270 ? 6.842 4.943 9.041 1.00 85.38 270 THR A N 1
ATOM 2125 C CA . THR A 1 270 ? 5.509 4.531 8.591 1.00 85.38 270 THR A CA 1
ATOM 2126 C C . THR A 1 270 ? 4.456 4.750 9.672 1.00 85.38 270 THR A C 1
ATOM 2128 O O . THR A 1 270 ? 3.383 5.262 9.353 1.00 85.38 270 THR A O 1
ATOM 2131 N N . ASP A 1 271 ? 4.748 4.411 10.927 1.00 86.31 271 ASP A N 1
ATOM 2132 C CA . ASP A 1 271 ? 3.802 4.612 12.026 1.00 86.31 271 ASP A CA 1
ATOM 2133 C C . ASP A 1 271 ? 3.627 6.089 12.353 1.00 86.31 271 ASP A C 1
ATOM 2135 O O . ASP A 1 271 ? 2.487 6.533 12.475 1.00 86.31 271 ASP A O 1
ATOM 2139 N N . ALA A 1 272 ? 4.710 6.871 12.360 1.00 89.50 272 ALA A N 1
ATOM 2140 C CA . ALA A 1 272 ? 4.635 8.323 12.499 1.00 89.50 272 ALA A CA 1
ATOM 2141 C C . ALA A 1 272 ? 3.760 8.946 11.399 1.00 89.50 272 ALA A C 1
ATOM 2143 O O . ALA A 1 272 ? 2.808 9.667 11.689 1.00 89.50 272 ALA A O 1
ATOM 2144 N N . THR A 1 273 ? 3.993 8.582 10.132 1.00 89.12 273 THR A N 1
ATOM 2145 C CA . THR A 1 273 ? 3.181 9.072 9.003 1.00 89.12 273 THR A CA 1
ATOM 2146 C C . THR A 1 273 ? 1.705 8.693 9.157 1.00 89.12 273 THR A C 1
ATOM 2148 O O . THR A 1 273 ? 0.821 9.515 8.918 1.00 89.12 273 THR A O 1
ATOM 2151 N N . ARG A 1 274 ? 1.409 7.453 9.572 1.00 85.94 274 ARG A N 1
ATOM 2152 C CA . ARG A 1 274 ? 0.029 6.990 9.800 1.00 85.94 274 ARG A CA 1
ATOM 2153 C C . ARG A 1 274 ? -0.636 7.718 10.963 1.00 85.94 274 ARG A C 1
ATOM 2155 O O . ARG A 1 274 ? -1.828 8.010 10.881 1.00 85.94 274 ARG A O 1
ATOM 2162 N N . TRP A 1 275 ? 0.106 7.985 12.030 1.00 88.81 275 TRP A N 1
ATOM 2163 C CA . TRP A 1 275 ? -0.381 8.712 13.194 1.00 88.81 275 TRP A CA 1
ATOM 2164 C C . TRP A 1 275 ? -0.705 10.168 12.842 1.00 88.81 275 TRP A C 1
ATOM 2166 O O . TRP A 1 275 ? -1.821 10.619 13.107 1.00 88.81 275 TRP A O 1
ATOM 2176 N N . VAL A 1 276 ? 0.185 10.850 12.111 1.00 88.62 276 VAL A N 1
ATOM 2177 C CA . VAL A 1 276 ? -0.053 12.212 11.599 1.00 88.62 276 VAL A CA 1
ATOM 2178 C C . VAL A 1 276 ? -1.245 12.251 10.641 1.00 88.62 276 VAL A C 1
ATOM 2180 O O . VAL A 1 276 ? -2.146 13.072 10.807 1.00 88.62 276 VAL A O 1
ATOM 2183 N N . ALA A 1 277 ? -1.334 11.314 9.693 1.00 88.25 277 ALA A N 1
ATOM 2184 C CA . ALA A 1 277 ? -2.458 11.238 8.753 1.00 88.25 277 ALA A CA 1
ATOM 2185 C C . ALA A 1 277 ? -3.822 11.052 9.449 1.00 88.25 277 ALA A C 1
ATOM 2187 O O . ALA A 1 277 ? -4.860 11.435 8.910 1.00 88.25 277 ALA A O 1
ATOM 2188 N N . ARG A 1 278 ? -3.833 10.483 10.660 1.00 83.00 278 ARG A N 1
ATOM 2189 C CA . ARG A 1 278 ? -5.031 10.309 11.497 1.00 83.00 278 ARG A CA 1
ATOM 2190 C C . ARG A 1 278 ? -5.311 11.500 12.414 1.00 83.00 278 ARG A C 1
ATOM 2192 O O . ARG A 1 278 ? -6.190 11.391 13.265 1.00 83.00 278 ARG A O 1
ATOM 2199 N N . ARG A 1 279 ? -4.614 12.624 12.217 1.00 87.06 279 ARG A N 1
ATOM 2200 C CA . ARG A 1 279 ? -4.693 13.839 13.041 1.00 87.06 279 ARG A CA 1
ATOM 2201 C C . ARG A 1 279 ? -4.196 13.632 14.478 1.00 87.06 279 ARG A C 1
ATOM 2203 O O . ARG A 1 279 ? -4.801 14.144 15.412 1.00 87.06 279 ARG A O 1
ATOM 2210 N N . CYS A 1 280 ? -3.105 12.880 14.635 1.00 87.31 280 CYS A N 1
ATOM 2211 C CA . CYS A 1 280 ? -2.337 12.753 15.881 1.00 87.31 280 CYS A CA 1
ATOM 2212 C C . CYS A 1 280 ? -3.184 12.369 17.115 1.00 87.31 280 CYS A C 1
ATOM 2214 O O . CYS A 1 280 ? -3.213 13.110 18.099 1.00 87.31 280 CYS A O 1
ATOM 2216 N N . PRO A 1 281 ? -3.917 11.238 17.087 1.00 84.81 281 PRO A N 1
ATOM 2217 C CA . PRO A 1 281 ? -4.729 10.820 18.226 1.00 84.81 281 PRO A CA 1
ATOM 2218 C C . PRO A 1 281 ? -3.860 10.550 19.466 1.00 84.81 281 PRO A C 1
ATOM 2220 O O . PRO A 1 281 ? -2.904 9.780 19.393 1.00 84.81 281 PRO A O 1
ATOM 2223 N N . ASN A 1 282 ? -4.233 11.129 20.611 1.00 83.38 282 ASN A N 1
ATOM 2224 C CA . ASN A 1 282 ? -3.544 10.934 21.897 1.00 83.38 282 ASN A CA 1
ATOM 2225 C C . ASN A 1 282 ? -3.992 9.667 22.648 1.00 83.38 282 ASN A C 1
ATOM 2227 O O . ASN A 1 282 ? -3.347 9.237 23.596 1.00 83.38 282 ASN A O 1
ATOM 2231 N N . GLY A 1 283 ? -5.106 9.060 22.229 1.00 77.94 283 GLY A N 1
ATOM 2232 C CA . GLY A 1 283 ? -5.636 7.841 22.831 1.00 77.94 283 GLY A CA 1
ATOM 2233 C C . GLY A 1 283 ? -6.505 8.031 24.063 1.00 77.94 283 GLY A C 1
ATOM 2234 O O . GLY A 1 283 ? -7.054 7.044 24.523 1.00 77.94 283 GLY A O 1
ATOM 2235 N N . GLU A 1 284 ? -6.732 9.244 24.557 1.00 79.56 284 GLU A N 1
ATOM 2236 C CA . GLU A 1 284 ? -7.500 9.451 25.798 1.00 79.56 284 GLU A CA 1
ATOM 2237 C C . GLU A 1 284 ? -9.012 9.428 25.591 1.00 79.56 284 GLU A C 1
ATOM 2239 O O . GLU A 1 284 ? -9.769 9.120 26.511 1.00 79.56 284 GLU A O 1
ATOM 2244 N N . SER A 1 285 ? -9.464 9.711 24.365 1.00 77.94 285 SER A N 1
ATOM 2245 C CA . SER A 1 285 ? -10.891 9.778 24.064 1.00 77.94 285 SER A CA 1
ATOM 2246 C C . SER A 1 285 ? -11.609 8.482 24.456 1.00 77.94 285 SER A C 1
ATOM 2248 O O . SER A 1 285 ? -11.116 7.380 24.199 1.00 77.94 285 SER A O 1
ATOM 2250 N N . ALA A 1 286 ? -12.821 8.596 25.003 1.00 72.25 286 ALA A N 1
ATOM 2251 C CA . ALA A 1 286 ? -13.645 7.434 25.340 1.00 72.25 286 ALA A CA 1
ATOM 2252 C C . ALA A 1 286 ? -13.875 6.499 24.134 1.00 72.25 286 ALA A C 1
ATOM 2254 O O . ALA A 1 286 ? -14.036 5.300 24.305 1.00 72.25 286 ALA A O 1
ATOM 2255 N N . ARG A 1 287 ? -13.817 7.021 22.899 1.00 77.38 287 ARG A N 1
ATOM 2256 C CA . ARG A 1 287 ? -13.946 6.236 21.656 1.00 77.38 287 ARG A CA 1
ATOM 2257 C C . ARG A 1 287 ? -12.699 5.413 21.303 1.00 77.38 287 ARG A C 1
ATOM 2259 O O . ARG A 1 287 ? -12.787 4.514 20.464 1.00 77.38 287 ARG A O 1
ATOM 2266 N N . SER A 1 288 ? -11.548 5.734 21.893 1.00 80.31 288 SER A N 1
ATOM 2267 C CA . SER A 1 288 ? -10.277 5.027 21.680 1.00 80.31 288 SER A CA 1
ATOM 2268 C C . SER A 1 288 ? -10.196 3.724 22.476 1.00 80.31 288 SER A C 1
ATOM 2270 O O . SER A 1 288 ? -9.441 2.823 22.106 1.00 80.31 288 SER A O 1
ATOM 2272 N N . TRP A 1 289 ? -11.000 3.613 23.533 1.00 86.06 289 TRP A N 1
ATOM 2273 C CA . TRP A 1 289 ? -11.038 2.485 24.452 1.00 86.06 289 TRP A CA 1
ATOM 2274 C C . TRP A 1 289 ? -12.368 1.758 24.318 1.00 86.06 289 TRP A C 1
ATOM 2276 O O . TRP A 1 289 ? -13.429 2.374 24.330 1.00 86.06 289 TRP A O 1
ATOM 2286 N N . ILE A 1 290 ? -12.318 0.442 24.180 1.00 89.06 290 ILE A N 1
ATOM 2287 C CA . ILE A 1 290 ? -13.508 -0.399 24.041 1.00 89.06 290 ILE A CA 1
ATOM 2288 C C . ILE A 1 290 ? -13.494 -1.462 25.131 1.00 89.06 290 ILE A C 1
ATOM 2290 O O . ILE A 1 290 ? -12.421 -1.884 25.557 1.00 89.06 290 ILE A O 1
ATOM 2294 N N . SER A 1 291 ? -14.670 -1.877 25.606 1.00 90.94 291 SER A N 1
ATOM 2295 C CA . SER A 1 291 ? -14.745 -2.969 26.579 1.00 90.94 291 SER A CA 1
ATOM 2296 C C . SER A 1 291 ? -14.223 -4.264 25.958 1.00 90.94 291 SER A C 1
ATOM 2298 O O . SER A 1 291 ? -14.294 -4.438 24.735 1.00 90.94 291 SER A O 1
ATOM 2300 N N . LEU A 1 292 ? -13.745 -5.198 26.785 1.00 90.44 292 LEU A N 1
ATOM 2301 C CA . LEU A 1 292 ? -13.337 -6.524 26.304 1.00 90.44 292 LEU A CA 1
ATOM 2302 C C . LEU A 1 292 ? -14.425 -7.205 25.469 1.00 90.44 292 LEU A C 1
ATOM 2304 O O . LEU A 1 292 ? -14.124 -7.755 24.414 1.00 90.44 292 LEU A O 1
ATOM 2308 N N . GLN A 1 293 ? -15.687 -7.098 25.889 1.00 88.75 293 GLN A N 1
ATOM 2309 C CA . GLN A 1 293 ? -16.812 -7.654 25.140 1.00 88.75 293 GLN A CA 1
ATOM 2310 C C . GLN A 1 293 ? -16.915 -7.039 23.737 1.00 88.75 293 GLN A C 1
ATOM 2312 O O . GLN A 1 293 ? -16.965 -7.750 22.737 1.00 88.75 293 GLN A O 1
ATOM 2317 N N . THR A 1 294 ? -16.826 -5.710 23.643 1.00 89.56 294 THR A N 1
ATOM 2318 C CA . THR A 1 294 ? -16.870 -5.003 22.353 1.00 89.56 294 THR A CA 1
ATOM 2319 C C . THR A 1 294 ? -15.682 -5.382 21.464 1.00 89.56 294 THR A C 1
ATOM 2321 O O . THR A 1 294 ? -15.821 -5.473 20.242 1.00 89.56 294 THR A O 1
ATOM 2324 N N . ALA A 1 295 ? -14.503 -5.599 22.057 1.00 89.38 295 ALA A N 1
ATOM 2325 C CA . ALA A 1 295 ? -13.313 -6.047 21.343 1.00 89.38 295 ALA A CA 1
ATOM 2326 C C . ALA A 1 295 ? -13.476 -7.475 20.799 1.00 89.38 295 ALA A C 1
ATOM 2328 O O . ALA A 1 295 ? -13.138 -7.715 19.634 1.00 89.38 295 ALA A O 1
ATOM 2329 N N . CYS A 1 296 ? -14.047 -8.390 21.589 1.00 89.12 296 CYS A N 1
ATOM 2330 C CA . CYS A 1 296 ? -14.421 -9.733 21.144 1.00 89.12 296 CYS A CA 1
ATOM 2331 C C . CYS A 1 296 ? -15.371 -9.670 19.941 1.00 89.12 296 CYS A C 1
ATOM 2333 O O . CYS A 1 296 ? -15.102 -10.302 18.921 1.00 89.12 296 CYS A O 1
ATOM 2335 N N . ASP A 1 297 ? -16.416 -8.845 20.011 1.00 85.75 297 ASP A N 1
ATOM 2336 C CA . ASP A 1 297 ? -17.440 -8.772 18.962 1.00 85.75 297 ASP A CA 1
ATOM 2337 C C . ASP A 1 297 ? -16.932 -8.087 17.682 1.00 85.75 297 ASP A C 1
ATOM 2339 O O . ASP A 1 297 ? -17.231 -8.512 16.564 1.00 85.75 297 ASP A O 1
ATOM 2343 N N . SER A 1 298 ? -16.127 -7.029 17.825 1.00 85.81 298 SER A N 1
ATOM 2344 C CA . SER A 1 298 ? -15.669 -6.211 16.691 1.00 85.81 298 SER A CA 1
ATOM 2345 C C . SER A 1 298 ? -14.477 -6.816 15.946 1.00 85.81 298 SER A C 1
ATOM 2347 O O . SER A 1 298 ? -14.351 -6.646 14.728 1.00 85.81 298 SER A O 1
ATOM 2349 N N . TYR A 1 299 ? -13.584 -7.490 16.676 1.00 88.88 299 TYR A N 1
ATOM 2350 C CA . TYR A 1 299 ? -12.321 -8.020 16.151 1.00 88.88 299 TYR A CA 1
ATOM 2351 C C . TYR A 1 299 ? -12.256 -9.554 16.164 1.00 88.88 299 TYR A C 1
ATOM 2353 O O . TYR A 1 299 ? -11.253 -10.119 15.726 1.00 88.88 299 TYR A O 1
ATOM 2361 N N . TYR A 1 300 ? -13.327 -10.220 16.611 1.00 86.75 300 TYR A N 1
ATOM 2362 C CA . TYR A 1 300 ? -13.460 -11.678 16.697 1.00 86.75 300 TYR A CA 1
ATOM 2363 C C . TYR A 1 300 ? -12.356 -12.355 17.515 1.00 86.75 300 TYR A C 1
ATOM 2365 O O . TYR A 1 300 ? -11.943 -13.473 17.200 1.00 86.75 300 TYR A O 1
ATOM 2373 N N . PHE A 1 301 ? -11.878 -11.697 18.570 1.00 88.81 301 PHE A N 1
ATOM 2374 C CA . PHE A 1 301 ? -11.085 -12.369 19.596 1.00 88.81 301 PHE A CA 1
ATOM 2375 C C . PHE A 1 301 ? -12.006 -13.144 20.546 1.00 88.81 301 PHE A C 1
ATOM 2377 O O . PHE A 1 301 ? -13.186 -12.834 20.699 1.00 88.81 301 PHE A O 1
ATOM 2384 N N . THR A 1 302 ? -11.482 -14.183 21.182 1.00 88.19 302 THR A N 1
ATOM 2385 C CA . THR A 1 302 ? -12.055 -14.733 22.414 1.00 88.19 302 THR A CA 1
ATOM 2386 C C . THR A 1 302 ? -11.565 -13.933 23.617 1.00 88.19 302 THR A C 1
ATOM 2388 O O . THR A 1 302 ? -10.480 -13.349 23.597 1.00 88.19 302 THR A O 1
ATOM 2391 N N . GLN A 1 303 ? -12.332 -13.958 24.705 1.00 88.88 303 GLN A N 1
ATOM 2392 C CA . GLN A 1 303 ? -11.929 -13.295 25.944 1.00 88.88 303 GLN A CA 1
ATOM 2393 C C . GLN A 1 303 ? -10.617 -13.873 26.504 1.00 88.88 303 GLN A C 1
ATOM 2395 O O . GLN A 1 303 ? -9.788 -13.126 27.016 1.00 88.88 303 GLN A O 1
ATOM 2400 N N . ARG A 1 304 ? -10.388 -15.186 26.335 1.00 89.75 304 ARG A N 1
ATOM 2401 C CA . ARG A 1 304 ? -9.132 -15.856 26.709 1.00 89.75 304 ARG A CA 1
ATOM 2402 C C . ARG A 1 304 ? -7.939 -15.341 25.901 1.00 89.75 304 ARG A C 1
ATOM 2404 O O . ARG A 1 304 ? -6.888 -15.107 26.481 1.00 89.75 304 ARG A O 1
ATOM 2411 N N . GLU A 1 305 ? -8.094 -15.149 24.590 1.00 89.69 305 GLU A N 1
ATOM 2412 C CA . GLU A 1 305 ? -7.031 -14.579 23.749 1.00 89.69 305 GLU A CA 1
ATOM 2413 C C . GLU A 1 305 ? -6.701 -13.145 24.165 1.00 89.69 305 GLU A C 1
ATOM 2415 O O . GLU A 1 305 ? -5.527 -12.823 24.326 1.00 89.69 305 GLU A O 1
ATOM 2420 N N . LEU A 1 306 ? -7.715 -12.294 24.373 1.00 91.19 306 LEU A N 1
ATOM 2421 C CA . LEU A 1 306 ? -7.485 -10.912 24.805 1.00 91.19 306 LEU A CA 1
ATOM 2422 C C . LEU A 1 306 ? -6.756 -10.856 26.147 1.00 91.19 306 LEU A C 1
ATOM 2424 O O . LEU A 1 306 ? -5.762 -10.145 26.242 1.00 91.19 306 LEU A O 1
ATOM 2428 N N . ARG A 1 307 ? -7.186 -11.647 27.139 1.00 91.06 307 ARG A N 1
ATOM 2429 C CA . ARG A 1 307 ? -6.486 -11.752 28.430 1.00 91.06 307 ARG A CA 1
ATOM 2430 C C . ARG A 1 307 ? -5.051 -12.248 28.268 1.00 91.06 307 ARG A C 1
ATOM 2432 O O . ARG A 1 307 ? -4.143 -11.609 28.768 1.00 91.06 307 ARG A O 1
ATOM 2439 N N . GLY A 1 308 ? -4.818 -13.268 27.443 1.00 90.75 308 GLY A N 1
ATOM 2440 C CA . GLY A 1 308 ? -3.455 -13.719 27.145 1.00 90.75 308 GLY A CA 1
ATOM 2441 C C . GLY A 1 308 ? -2.570 -12.636 26.507 1.00 90.75 308 GLY A C 1
ATOM 2442 O O . GLY A 1 308 ? -1.376 -12.575 26.789 1.00 90.75 308 GLY A O 1
ATOM 2443 N N . PHE A 1 309 ? -3.123 -11.749 25.669 1.00 91.62 309 PHE A N 1
ATOM 2444 C CA . PHE A 1 309 ? -2.364 -10.615 25.121 1.00 91.62 309 PHE A CA 1
ATOM 2445 C C . PHE A 1 309 ? -2.096 -9.517 26.148 1.00 91.62 309 PHE A C 1
ATOM 2447 O O . PHE A 1 309 ? -1.067 -8.849 26.049 1.00 91.62 309 PHE A O 1
ATOM 2454 N N . ILE A 1 310 ? -3.002 -9.338 27.104 1.00 89.94 310 ILE A N 1
ATOM 2455 C CA . ILE A 1 310 ? -2.830 -8.433 28.240 1.00 89.94 310 ILE A CA 1
ATOM 2456 C C . ILE A 1 310 ? -1.700 -8.948 29.131 1.00 89.94 310 ILE A C 1
ATOM 2458 O O . ILE A 1 310 ? -0.735 -8.224 29.361 1.00 89.94 310 ILE A O 1
ATOM 2462 N N . ASP A 1 311 ? -1.768 -10.219 29.529 1.00 89.12 311 ASP A N 1
ATOM 2463 C CA . ASP A 1 311 ? -0.779 -10.866 30.397 1.00 89.12 311 ASP A CA 1
ATOM 2464 C C . ASP A 1 311 ? 0.616 -10.882 29.747 1.00 89.12 311 ASP A C 1
ATOM 2466 O O . ASP A 1 311 ? 1.631 -10.690 30.410 1.00 89.12 311 ASP A O 1
ATOM 2470 N N . ALA A 1 312 ? 0.675 -11.036 28.419 1.00 85.81 312 ALA A N 1
ATOM 2471 C CA . ALA A 1 312 ? 1.915 -10.968 27.644 1.00 85.81 312 ALA A CA 1
ATOM 2472 C C . ALA A 1 312 ? 2.416 -9.532 27.369 1.00 85.81 312 ALA A C 1
ATOM 2474 O O . ALA A 1 312 ? 3.372 -9.363 26.608 1.00 85.81 312 ALA A O 1
ATOM 2475 N N . GLY A 1 313 ? 1.747 -8.495 27.886 1.00 83.50 313 GLY A N 1
ATOM 2476 C CA . GLY A 1 313 ? 2.107 -7.086 27.679 1.00 83.50 313 GLY A CA 1
ATOM 2477 C C . GLY A 1 313 ? 1.931 -6.577 26.241 1.00 83.50 313 GLY A C 1
ATOM 2478 O O . GLY A 1 313 ? 2.417 -5.500 25.897 1.00 83.50 313 GLY A O 1
ATOM 2479 N N . LYS A 1 314 ? 1.244 -7.334 25.375 1.00 84.38 314 LYS A N 1
ATOM 2480 C CA . LYS A 1 314 ? 0.990 -6.974 23.966 1.00 84.38 314 LYS A CA 1
ATOM 2481 C C . LYS A 1 314 ? -0.214 -6.048 23.795 1.00 84.38 314 LYS A C 1
ATOM 2483 O O . LYS A 1 314 ? -0.352 -5.419 22.746 1.00 84.38 314 LYS A O 1
ATOM 2488 N N . LEU A 1 315 ? -1.090 -5.986 24.795 1.00 87.88 315 LEU A N 1
ATOM 2489 C CA . LEU A 1 315 ? -2.288 -5.157 24.809 1.00 87.88 315 LEU A CA 1
ATOM 2490 C C . LEU A 1 315 ? -2.336 -4.371 26.120 1.00 87.88 315 LEU A C 1
ATOM 2492 O O . LEU A 1 315 ? -2.297 -4.965 27.195 1.00 87.88 315 LEU A O 1
ATOM 2496 N N . LYS A 1 316 ? -2.440 -3.043 26.042 1.00 86.44 316 LYS A N 1
ATOM 2497 C CA . LYS A 1 316 ? -2.642 -2.224 27.241 1.00 86.44 316 LYS A CA 1
ATOM 2498 C C . LYS A 1 316 ? -4.066 -2.382 27.761 1.00 86.44 316 LYS A C 1
ATOM 2500 O O . LYS A 1 316 ? -4.993 -2.648 26.993 1.00 86.44 316 LYS A O 1
ATOM 2505 N N . THR A 1 317 ? -4.245 -2.172 29.058 1.00 89.75 317 THR A N 1
ATOM 2506 C CA . THR A 1 317 ? -5.558 -2.212 29.704 1.00 89.75 317 THR A CA 1
ATOM 2507 C C . THR A 1 317 ? -5.751 -1.020 30.612 1.00 89.75 317 THR A C 1
ATOM 2509 O O . THR A 1 317 ? -4.793 -0.429 31.109 1.00 89.75 317 THR A O 1
ATOM 2512 N N . LYS A 1 318 ? -7.015 -0.670 30.826 1.00 87.00 318 LYS A N 1
ATOM 2513 C CA . LYS A 1 318 ? -7.421 0.198 31.926 1.00 87.00 318 LYS A CA 1
ATOM 2514 C C . LYS A 1 318 ? -8.749 -0.275 32.487 1.00 87.00 318 LYS A C 1
ATOM 2516 O O . LYS A 1 318 ? -9.587 -0.789 31.746 1.00 87.00 318 LYS A O 1
ATOM 2521 N N . VAL A 1 319 ? -8.956 -0.058 33.776 1.00 87.25 319 VAL A N 1
ATOM 2522 C CA . VAL A 1 319 ? -10.224 -0.354 34.444 1.00 87.25 319 VAL A CA 1
ATOM 2523 C C . VAL A 1 319 ? -10.972 0.956 34.635 1.00 87.25 319 VAL A C 1
ATOM 2525 O O . VAL A 1 319 ? -10.395 1.942 35.093 1.00 87.25 319 VAL A O 1
ATOM 2528 N N . GLY A 1 320 ? -12.244 0.999 34.241 1.00 82.69 320 GLY A N 1
ATOM 2529 C CA . GLY A 1 320 ? -13.066 2.176 34.501 1.00 82.69 320 GLY A CA 1
ATOM 2530 C C . GLY A 1 320 ? -13.292 2.355 36.005 1.00 82.69 320 GLY A C 1
ATOM 2531 O O . GLY A 1 320 ? -13.498 1.387 36.739 1.00 82.69 320 GLY A O 1
ATOM 2532 N N . THR A 1 321 ? -13.230 3.597 36.478 1.00 80.62 321 THR A N 1
ATOM 2533 C CA . THR A 1 321 ? -13.237 3.924 37.914 1.00 80.62 321 THR A CA 1
ATOM 2534 C C . THR A 1 321 ? -14.562 4.515 38.405 1.00 80.62 321 THR A C 1
ATOM 2536 O O . THR A 1 321 ? -14.808 4.525 39.610 1.00 80.62 321 THR A O 1
ATOM 2539 N N . SER A 1 322 ? -15.447 4.964 37.508 1.00 74.00 322 SER A N 1
ATOM 2540 C CA . SER A 1 322 ? -16.674 5.694 37.861 1.00 74.00 322 SER A CA 1
ATOM 2541 C C . SER A 1 322 ? -17.895 5.315 37.009 1.00 74.00 322 SER A C 1
ATOM 2543 O O . SER A 1 322 ? -17.780 4.882 35.861 1.00 74.00 322 SER A O 1
ATOM 2545 N N . GLY A 1 323 ? -19.092 5.481 37.590 1.00 79.38 323 GLY A N 1
ATOM 2546 C CA . GLY A 1 323 ? -20.383 5.258 36.925 1.00 79.38 323 GLY A CA 1
ATOM 2547 C C . GLY A 1 323 ? -20.576 3.836 36.381 1.00 79.38 323 GLY A C 1
ATOM 2548 O O . GLY A 1 323 ? -20.056 2.871 36.935 1.00 79.38 323 GLY A O 1
ATOM 2549 N N . ALA A 1 324 ? -21.287 3.715 35.254 1.00 73.88 324 ALA A N 1
ATOM 2550 C CA . ALA A 1 324 ? -21.499 2.447 34.541 1.00 73.88 324 ALA A CA 1
ATOM 2551 C C . ALA A 1 324 ? -20.203 1.815 33.984 1.00 73.88 324 ALA A C 1
ATOM 2553 O O . ALA A 1 324 ? -20.218 0.676 33.529 1.00 73.88 324 ALA A O 1
ATOM 2554 N N . ALA A 1 325 ? -19.084 2.548 34.009 1.00 74.06 325 ALA A N 1
ATOM 2555 C CA . ALA A 1 325 ? -17.770 2.051 33.613 1.00 74.06 325 ALA A CA 1
ATOM 2556 C C . ALA A 1 325 ? -16.986 1.431 34.785 1.00 74.06 325 ALA A C 1
ATOM 2558 O O . ALA A 1 325 ? -15.934 0.831 34.557 1.00 74.06 325 ALA A O 1
ATOM 2559 N N . LYS A 1 326 ? -17.460 1.571 36.033 1.00 79.81 326 LYS A N 1
ATOM 2560 C CA . LYS A 1 326 ? -16.748 1.101 37.228 1.00 79.81 326 LYS A CA 1
ATOM 2561 C C . LYS A 1 326 ? -16.551 -0.419 37.192 1.00 79.81 326 LYS A C 1
ATOM 2563 O O . LYS A 1 326 ? -17.520 -1.168 37.129 1.00 79.81 326 LYS A O 1
ATOM 2568 N N . GLY A 1 327 ? -15.295 -0.864 37.252 1.00 81.00 327 GLY A N 1
ATOM 2569 C CA . GLY A 1 327 ? -14.924 -2.285 37.242 1.00 81.00 327 GLY A CA 1
ATOM 2570 C C . GLY A 1 327 ? -14.907 -2.943 35.857 1.00 81.00 327 GLY A C 1
ATOM 2571 O O . GLY A 1 327 ? -14.593 -4.125 35.754 1.00 81.00 327 GLY A O 1
ATOM 2572 N N . VAL A 1 328 ? -15.205 -2.202 34.784 1.00 85.62 328 VAL A N 1
ATOM 2573 C CA . VAL A 1 328 ? -15.138 -2.725 33.413 1.00 85.62 328 VAL A CA 1
ATOM 2574 C C . VAL A 1 328 ? -13.716 -2.579 32.873 1.00 85.62 328 VAL A C 1
ATOM 2576 O O . VAL A 1 328 ? -13.133 -1.495 32.918 1.00 85.62 328 VAL A O 1
ATOM 2579 N N . GLU A 1 329 ? -13.167 -3.667 32.332 1.00 89.06 329 GLU A N 1
ATOM 2580 C CA . GLU A 1 329 ? -11.875 -3.673 31.642 1.00 89.06 329 GLU A CA 1
ATOM 2581 C C . GLU A 1 329 ? -12.011 -3.151 30.207 1.00 89.06 329 GLU A C 1
ATOM 2583 O O . GLU A 1 329 ? -12.804 -3.651 29.396 1.00 89.06 329 GLU A O 1
ATOM 2588 N N . TYR A 1 330 ? -11.188 -2.156 29.888 1.00 88.88 330 TYR A N 1
ATOM 2589 C CA . TYR A 1 330 ? -11.104 -1.532 28.580 1.00 88.88 330 TYR A CA 1
ATOM 2590 C C . TYR A 1 330 ? -9.743 -1.765 27.942 1.00 88.88 330 TYR A C 1
ATOM 2592 O O . TYR A 1 330 ? -8.705 -1.731 28.604 1.00 88.88 330 TYR A O 1
ATOM 2600 N N . VAL A 1 331 ? -9.760 -1.911 26.622 1.00 90.06 331 VAL A N 1
ATOM 2601 C CA . VAL A 1 331 ? -8.576 -2.129 25.793 1.00 90.06 331 VAL A CA 1
ATOM 2602 C C . VAL A 1 331 ? -8.524 -1.119 24.644 1.00 90.06 331 VAL A C 1
ATOM 2604 O O . VAL A 1 331 ? -9.580 -0.698 24.148 1.00 90.06 331 VAL A O 1
ATOM 2607 N N . PRO A 1 332 ? -7.329 -0.707 24.179 1.00 88.38 332 PRO A N 1
ATOM 2608 C CA . PRO A 1 332 ? -7.212 0.197 23.049 1.00 88.38 332 PRO A CA 1
ATOM 2609 C C . PRO A 1 332 ? -7.740 -0.455 21.773 1.00 88.38 332 PRO A C 1
ATOM 2611 O O . PRO A 1 332 ? -7.237 -1.483 21.300 1.00 88.38 332 PRO A O 1
ATOM 2614 N N . ARG A 1 333 ? -8.720 0.199 21.149 1.00 87.38 333 ARG A N 1
ATOM 2615 C CA . ARG A 1 333 ? -9.320 -0.239 19.882 1.00 87.38 333 ARG A CA 1
ATOM 2616 C C . ARG A 1 333 ? -8.269 -0.419 18.783 1.00 87.38 333 ARG A C 1
ATOM 2618 O O . ARG A 1 333 ? -8.356 -1.337 17.969 1.00 87.38 333 ARG A O 1
ATOM 2625 N N . GLN A 1 334 ? -7.272 0.464 18.751 1.00 82.81 334 GLN A N 1
ATOM 2626 C CA . GLN A 1 334 ? -6.222 0.435 17.739 1.00 82.81 334 GLN A CA 1
ATOM 2627 C C . GLN A 1 334 ? -5.286 -0.765 17.898 1.00 82.81 334 GLN A C 1
ATOM 2629 O O . GLN A 1 334 ? -4.978 -1.410 16.897 1.00 82.81 334 GLN A O 1
ATOM 2634 N N . GLN A 1 335 ? -4.871 -1.090 19.123 1.00 86.12 335 GLN A N 1
ATOM 2635 C CA . GLN A 1 335 ? -4.012 -2.250 19.364 1.00 86.12 335 GLN A CA 1
ATOM 2636 C C . GLN A 1 335 ? -4.741 -3.549 19.016 1.00 86.12 335 GLN A C 1
ATOM 2638 O O . GLN A 1 335 ? -4.162 -4.416 18.368 1.00 86.12 335 GLN A O 1
ATOM 2643 N N . CYS A 1 336 ? -6.043 -3.641 19.315 1.00 88.56 336 CYS A N 1
ATOM 2644 C CA . CYS A 1 336 ? -6.872 -4.765 18.871 1.00 88.56 336 CYS A CA 1
ATOM 2645 C C . CYS A 1 336 ? -6.873 -4.905 17.338 1.00 88.56 336 CYS A C 1
ATOM 2647 O O . CYS A 1 336 ? -6.720 -6.009 16.814 1.00 88.56 336 CYS A O 1
ATOM 2649 N N . ALA A 1 337 ? -7.005 -3.789 16.611 1.00 85.06 337 ALA A N 1
ATOM 2650 C CA . ALA A 1 337 ? -6.968 -3.785 15.150 1.00 85.06 337 ALA A CA 1
ATOM 2651 C C . ALA A 1 337 ? -5.609 -4.243 14.597 1.00 85.06 337 ALA A C 1
ATOM 2653 O O . ALA A 1 337 ? -5.574 -5.093 13.711 1.00 85.06 337 ALA A O 1
ATOM 2654 N N . GLN A 1 338 ? -4.510 -3.716 15.143 1.00 83.19 338 GLN A N 1
ATOM 2655 C CA . GLN A 1 338 ? -3.145 -4.057 14.729 1.00 83.19 338 GLN A CA 1
ATOM 2656 C C . GLN A 1 338 ? -2.812 -5.525 15.017 1.00 83.19 338 GLN A C 1
ATOM 2658 O O . GLN A 1 338 ? -2.339 -6.229 14.126 1.00 83.19 338 GLN A O 1
ATOM 2663 N N . LEU A 1 339 ? -3.129 -6.018 16.220 1.00 87.94 339 LEU A N 1
ATOM 2664 C CA . LEU A 1 339 ? -2.950 -7.428 16.579 1.00 87.94 339 LEU A CA 1
ATOM 2665 C C . LEU A 1 339 ? -3.734 -8.336 15.635 1.00 87.94 339 LEU A C 1
ATOM 2667 O O . LEU A 1 339 ? -3.232 -9.362 15.182 1.00 87.94 339 LEU A O 1
ATOM 2671 N N . ARG A 1 340 ? -4.967 -7.951 15.299 1.00 88.88 340 ARG A N 1
ATOM 2672 C CA . ARG A 1 340 ? -5.802 -8.734 14.392 1.00 88.88 340 ARG A CA 1
ATOM 2673 C C . ARG A 1 340 ? -5.284 -8.731 12.958 1.00 88.88 340 ARG A C 1
ATOM 2675 O O . ARG A 1 340 ? -5.389 -9.753 12.287 1.00 88.88 340 ARG A O 1
ATOM 2682 N N . GLU A 1 341 ? -4.709 -7.626 12.501 1.00 83.69 341 GLU A N 1
ATOM 2683 C CA . GLU A 1 341 ? -4.057 -7.534 11.192 1.00 83.69 341 GLU A CA 1
ATOM 2684 C C . GLU A 1 341 ? -2.784 -8.395 11.126 1.00 83.69 341 GLU A C 1
ATOM 2686 O O . GLU A 1 341 ? -2.562 -9.074 10.127 1.00 83.69 341 GLU A O 1
ATOM 2691 N N . GLN A 1 342 ? -1.996 -8.439 12.205 1.00 82.75 342 GLN A N 1
ATOM 2692 C CA . GLN A 1 342 ? -0.775 -9.248 12.290 1.00 82.75 342 GLN A CA 1
ATOM 2693 C C . GLN A 1 342 ? -1.061 -10.757 12.392 1.00 82.75 342 GLN A C 1
ATOM 2695 O O . GLN A 1 342 ? -0.392 -11.578 11.758 1.00 82.75 342 GLN A O 1
ATOM 2700 N N . ILE A 1 343 ? -2.044 -11.142 13.210 1.00 87.19 343 ILE A N 1
ATOM 2701 C CA . ILE A 1 343 ? -2.400 -12.552 13.416 1.00 87.19 343 ILE A CA 1
ATOM 2702 C C . ILE A 1 343 ? -3.152 -13.091 12.196 1.00 87.19 343 ILE A C 1
ATOM 2704 O O . ILE A 1 343 ? -2.824 -14.185 11.737 1.00 87.19 343 ILE A O 1
ATOM 2708 N N . GLY A 1 344 ? -4.102 -12.314 11.664 1.00 85.69 344 GLY A N 1
ATOM 2709 C CA . GLY A 1 344 ? -5.025 -12.721 10.606 1.00 85.69 344 GLY A CA 1
ATOM 2710 C C . GLY A 1 344 ? -5.966 -13.861 11.017 1.00 85.69 344 GLY A C 1
ATOM 2711 O O . GLY A 1 344 ? -6.053 -14.221 12.189 1.00 85.69 344 GLY A O 1
ATOM 2712 N N . PHE A 1 345 ? -6.705 -14.404 10.052 1.00 87.06 345 PHE A N 1
ATOM 2713 C CA . PHE A 1 345 ? -7.563 -15.579 10.224 1.00 87.06 345 PHE A CA 1
ATOM 2714 C C . PHE A 1 345 ? -7.140 -16.696 9.269 1.00 87.06 345 PHE A C 1
ATOM 2716 O O . PHE A 1 345 ? -6.778 -16.417 8.123 1.00 87.06 345 PHE A O 1
ATOM 2723 N N . THR A 1 346 ? -7.253 -17.947 9.714 1.00 88.19 346 THR A N 1
ATOM 2724 C CA . THR A 1 346 ? -7.304 -19.093 8.791 1.00 88.19 346 THR A CA 1
ATOM 2725 C C . THR A 1 346 ? -8.683 -19.182 8.129 1.00 88.19 346 THR A C 1
ATOM 2727 O O . THR A 1 346 ? -9.643 -18.554 8.596 1.00 88.19 346 THR A O 1
ATOM 2730 N N . GLU A 1 347 ? -8.809 -19.958 7.049 1.00 87.62 347 GLU A N 1
ATOM 2731 C CA . GLU A 1 347 ? -10.103 -20.181 6.387 1.00 87.62 347 GLU A CA 1
ATOM 2732 C C . GLU A 1 347 ? -11.125 -20.803 7.348 1.00 87.62 347 GLU A C 1
ATOM 2734 O O . GLU A 1 347 ? -12.269 -20.350 7.417 1.00 87.62 347 GLU A O 1
ATOM 2739 N N . GLU A 1 348 ? -10.704 -21.779 8.155 1.00 87.00 348 GLU A N 1
ATOM 2740 C CA . GLU A 1 348 ? -11.555 -22.466 9.131 1.00 87.00 348 GLU A CA 1
ATOM 2741 C C . GLU A 1 348 ? -12.013 -21.510 10.230 1.00 87.00 348 GLU A C 1
ATOM 2743 O O . GLU A 1 348 ? -13.184 -21.509 10.616 1.00 87.00 348 GLU A O 1
ATOM 2748 N N . GLN A 1 349 ? -11.101 -20.671 10.729 1.00 87.12 349 GLN A N 1
ATOM 2749 C CA . GLN A 1 349 ? -11.426 -19.672 11.742 1.00 87.12 349 GLN A CA 1
ATOM 2750 C C . GLN A 1 349 ? -12.406 -18.635 11.195 1.00 87.12 349 GLN A C 1
ATOM 2752 O O . GLN A 1 349 ? -13.390 -18.318 11.865 1.00 87.12 349 GLN A O 1
ATOM 2757 N N . ALA A 1 350 ? -12.170 -18.122 9.986 1.00 88.00 350 ALA A N 1
ATOM 2758 C CA . ALA A 1 350 ? -13.050 -17.145 9.357 1.00 88.00 350 ALA A CA 1
ATOM 2759 C C . ALA A 1 350 ? -14.451 -17.727 9.102 1.00 88.00 350 ALA A C 1
ATOM 2761 O O . ALA A 1 350 ? -15.447 -17.098 9.462 1.00 88.00 350 ALA A O 1
ATOM 2762 N N . ALA A 1 351 ? -14.534 -18.943 8.555 1.00 86.75 351 ALA A N 1
ATOM 2763 C CA . ALA A 1 351 ? -15.797 -19.627 8.288 1.00 86.75 351 ALA A CA 1
ATOM 2764 C C . ALA A 1 351 ? -16.577 -19.915 9.584 1.00 86.75 351 ALA A C 1
ATOM 2766 O O . ALA A 1 351 ? -17.754 -19.562 9.685 1.00 86.75 351 ALA A O 1
ATOM 2767 N N . ARG A 1 352 ? -15.901 -20.441 10.619 1.00 87.44 352 ARG A N 1
ATOM 2768 C CA . ARG A 1 352 ? -16.503 -20.709 11.936 1.00 87.44 352 ARG A CA 1
ATOM 2769 C C . ARG A 1 352 ? -17.058 -19.441 12.580 1.00 87.44 352 ARG A C 1
ATOM 2771 O O . ARG A 1 352 ? -18.165 -19.464 13.106 1.00 87.44 352 ARG A O 1
ATOM 2778 N N . ARG A 1 353 ? -16.322 -18.325 12.526 1.00 85.25 353 ARG A N 1
ATOM 2779 C CA . ARG A 1 353 ? -16.768 -17.036 13.092 1.00 85.25 353 ARG A CA 1
ATOM 2780 C C . ARG A 1 353 ? -17.976 -16.451 12.364 1.00 85.25 353 ARG A C 1
ATOM 2782 O O . ARG A 1 353 ? -18.742 -15.713 12.972 1.00 85.25 353 ARG A O 1
ATOM 2789 N N . LEU A 1 354 ? -18.137 -16.777 11.085 1.00 84.19 354 LEU A N 1
ATOM 2790 C CA . LEU A 1 354 ? -19.289 -16.381 10.278 1.00 84.19 354 LEU A CA 1
ATOM 2791 C C . LEU A 1 354 ? -20.438 -17.401 10.322 1.00 84.19 354 LEU A C 1
ATOM 2793 O O . LEU A 1 354 ? -21.469 -17.154 9.704 1.00 84.19 354 LEU A O 1
ATOM 2797 N N . GLY A 1 355 ? -20.272 -18.528 11.025 1.00 83.75 355 GLY A N 1
ATOM 2798 C CA . GLY A 1 355 ? -21.285 -19.581 11.119 1.00 83.75 355 GLY A CA 1
ATOM 2799 C C . GLY A 1 355 ? -21.557 -20.301 9.794 1.00 83.75 355 GLY A C 1
ATOM 2800 O O . GLY A 1 355 ? -22.681 -20.733 9.556 1.00 83.75 355 GLY A O 1
ATOM 2801 N N . ILE A 1 356 ? -20.562 -20.402 8.906 1.00 86.12 356 ILE A N 1
ATOM 2802 C CA . ILE A 1 356 ? -20.699 -21.048 7.590 1.00 86.12 356 ILE A CA 1
ATOM 2803 C C . ILE A 1 356 ? -19.642 -22.13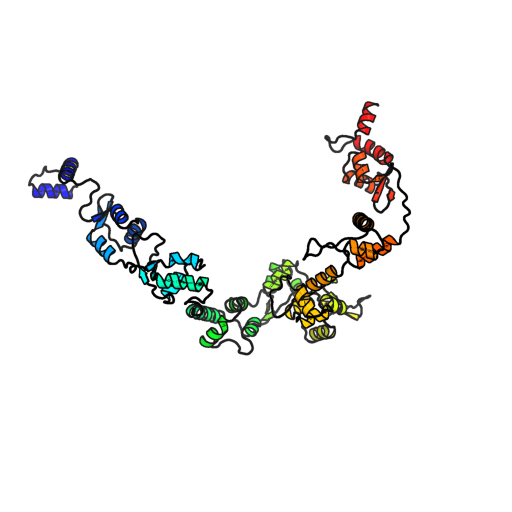3 7.374 1.00 86.12 356 ILE A C 1
ATOM 2805 O O . ILE A 1 356 ? -18.626 -22.182 8.063 1.00 86.12 356 ILE A O 1
ATOM 2809 N N . THR A 1 357 ? -19.871 -23.001 6.386 1.00 85.69 357 THR A N 1
ATOM 2810 C CA . THR A 1 357 ? -18.879 -23.992 5.950 1.00 85.69 357 THR A CA 1
ATOM 2811 C C . THR A 1 357 ? -17.708 -23.322 5.223 1.00 85.69 357 THR A C 1
ATOM 2813 O O . THR A 1 357 ? -17.858 -22.251 4.627 1.00 85.69 357 THR A O 1
ATOM 2816 N N . VAL A 1 358 ? -16.534 -23.963 5.243 1.00 86.75 358 VAL A N 1
ATOM 2817 C CA . VAL A 1 358 ? -15.324 -23.462 4.560 1.00 86.75 358 VAL A CA 1
ATOM 2818 C C . VAL A 1 358 ? -15.548 -23.343 3.050 1.00 86.75 358 VAL A C 1
ATOM 2820 O O . VAL A 1 358 ? -15.168 -22.344 2.446 1.00 86.75 358 VAL A O 1
ATOM 2823 N N . GLU A 1 359 ? -16.239 -24.304 2.439 1.00 83.62 359 GLU A N 1
ATOM 2824 C CA . GLU A 1 359 ? -16.595 -24.270 1.013 1.00 83.62 359 GLU A CA 1
ATOM 2825 C C . GLU A 1 359 ? -17.443 -23.043 0.666 1.00 83.62 359 GLU A C 1
ATOM 2827 O O . GLU A 1 359 ? -17.149 -22.304 -0.277 1.00 83.62 359 GLU A O 1
ATOM 2832 N N . ARG A 1 360 ? -18.460 -22.765 1.489 1.00 79.56 360 ARG A N 1
ATOM 2833 C CA . ARG A 1 360 ? -19.316 -21.592 1.316 1.00 79.56 360 ARG A CA 1
ATOM 2834 C C . ARG A 1 360 ? -18.540 -20.296 1.526 1.00 79.56 360 ARG A C 1
ATOM 2836 O O . ARG A 1 360 ? -18.772 -19.328 0.804 1.00 79.56 360 ARG A O 1
ATOM 2843 N N . PHE A 1 361 ? -17.611 -20.271 2.481 1.00 85.81 361 PHE A N 1
ATOM 2844 C CA . PHE A 1 361 ? -16.714 -19.137 2.679 1.00 85.81 361 PHE A CA 1
ATOM 2845 C C . PHE A 1 361 ? -15.846 -18.885 1.437 1.00 85.81 361 PHE A C 1
ATOM 2847 O O . PHE A 1 361 ? -15.812 -17.750 0.963 1.00 85.81 361 PHE A O 1
ATOM 2854 N N . ARG A 1 362 ? -15.229 -19.922 0.851 1.00 84.88 362 ARG A N 1
ATOM 2855 C CA . ARG A 1 362 ? -14.411 -19.805 -0.374 1.00 84.88 362 ARG A CA 1
ATOM 2856 C C . ARG A 1 362 ? -15.192 -19.193 -1.533 1.00 84.88 362 ARG A C 1
ATOM 2858 O O . ARG A 1 362 ? -14.708 -18.250 -2.154 1.00 84.88 362 ARG A O 1
ATOM 2865 N N . HIS A 1 363 ? -16.422 -19.652 -1.757 1.00 81.56 363 HIS A N 1
ATOM 2866 C CA . HIS A 1 363 ? -17.288 -19.076 -2.787 1.00 81.56 363 HIS A CA 1
ATOM 2867 C C . HIS A 1 363 ? -17.642 -17.603 -2.505 1.00 81.56 363 HIS A C 1
ATOM 2869 O O . HIS A 1 363 ? -17.679 -16.778 -3.412 1.00 81.56 363 HIS A O 1
ATOM 2875 N N . LEU A 1 364 ? -17.868 -17.223 -1.242 1.00 78.38 364 LEU A N 1
ATOM 2876 C CA . LEU A 1 364 ? -18.177 -15.830 -0.891 1.00 78.38 364 LEU A CA 1
ATOM 2877 C C . LEU A 1 364 ? -16.961 -14.895 -0.933 1.00 78.38 364 LEU A C 1
ATOM 2879 O O . LEU A 1 364 ? -17.144 -13.680 -1.060 1.00 78.38 364 LEU A O 1
ATOM 2883 N N . VAL A 1 365 ? -15.747 -15.430 -0.809 1.00 82.50 365 VAL A N 1
ATOM 2884 C CA . VAL A 1 365 ? -14.491 -14.681 -0.967 1.00 82.50 365 VAL A CA 1
ATOM 2885 C C . VAL A 1 365 ? -14.161 -14.451 -2.442 1.00 82.50 365 VAL A C 1
ATOM 2887 O O . VAL A 1 365 ? -13.474 -13.482 -2.762 1.00 82.50 365 VAL A O 1
ATOM 2890 N N . GLU A 1 366 ? -14.688 -15.274 -3.349 1.00 73.88 366 GLU A N 1
ATOM 2891 C CA . GLU A 1 366 ? -14.518 -15.116 -4.791 1.00 73.88 366 GLU A CA 1
ATOM 2892 C C . GLU A 1 366 ? -14.985 -13.713 -5.243 1.00 73.88 366 GLU A C 1
ATOM 2894 O O . GLU A 1 366 ? -16.109 -13.273 -4.982 1.00 73.88 366 GLU A O 1
ATOM 2899 N N . GLY A 1 367 ? -14.071 -12.929 -5.821 1.00 64.69 367 GLY A N 1
ATOM 2900 C CA . GLY A 1 367 ? -14.311 -11.528 -6.192 1.00 64.69 367 GLY A CA 1
ATOM 2901 C C . GLY A 1 367 ? -14.209 -10.505 -5.049 1.00 64.69 367 GLY A C 1
ATOM 2902 O O . GLY A 1 367 ? -14.656 -9.370 -5.214 1.00 64.69 367 GLY A O 1
ATOM 2903 N N . VAL A 1 368 ? -13.696 -10.864 -3.869 1.00 70.44 368 VAL A N 1
ATOM 2904 C CA . VAL A 1 368 ? -13.096 -9.891 -2.938 1.00 70.44 368 VAL A CA 1
ATOM 2905 C C . VAL A 1 368 ? -11.624 -9.752 -3.332 1.00 70.44 368 VAL A C 1
ATOM 2907 O O . VAL A 1 368 ? -10.968 -10.771 -3.524 1.00 70.44 368 VAL A O 1
ATOM 2910 N N . ASP A 1 369 ? -11.098 -8.525 -3.442 1.00 62.16 369 ASP A N 1
ATOM 2911 C CA . ASP A 1 369 ? -9.691 -8.227 -3.789 1.00 62.16 369 ASP A CA 1
ATOM 2912 C C . ASP A 1 369 ? -8.702 -8.639 -2.677 1.00 62.16 369 ASP A C 1
ATOM 2914 O O . ASP A 1 369 ? -7.898 -7.851 -2.172 1.00 62.16 369 ASP A O 1
ATOM 2918 N N . TRP A 1 370 ? -8.761 -9.896 -2.251 1.00 66.31 370 TRP A N 1
ATOM 2919 C CA . TRP A 1 370 ? -7.810 -10.501 -1.344 1.00 66.31 370 TRP A CA 1
ATOM 2920 C C . TRP A 1 370 ? -6.805 -11.305 -2.165 1.00 66.31 370 TRP A C 1
ATOM 2922 O O . TRP A 1 370 ? -7.093 -12.372 -2.704 1.00 66.31 370 TRP A O 1
ATOM 2932 N N . ARG A 1 371 ? -5.590 -10.763 -2.274 1.00 58.91 371 ARG A N 1
ATOM 2933 C CA . ARG A 1 371 ? -4.438 -11.508 -2.788 1.00 58.91 371 ARG A CA 1
ATOM 2934 C C . ARG A 1 371 ? -4.191 -12.634 -1.793 1.00 58.91 371 ARG A C 1
ATOM 2936 O O . ARG A 1 371 ? -3.991 -12.305 -0.629 1.00 58.91 371 ARG A O 1
ATOM 2943 N N . LYS A 1 372 ? -4.245 -13.896 -2.239 1.00 58.66 372 LYS A N 1
ATOM 2944 C CA . LYS A 1 372 ? -4.054 -15.134 -1.453 1.00 58.66 372 LYS A CA 1
ATOM 2945 C C . LYS A 1 372 ? -2.747 -15.115 -0.638 1.00 58.66 372 LYS A C 1
ATOM 2947 O O . LYS A 1 372 ? -1.764 -15.750 -1.003 1.00 58.66 372 LYS A O 1
ATOM 2952 N N . ALA A 1 373 ? -2.709 -14.320 0.422 1.00 61.31 373 ALA A N 1
ATOM 2953 C CA . ALA A 1 373 ? -1.717 -14.384 1.473 1.00 61.31 373 ALA A CA 1
ATOM 2954 C C . ALA A 1 373 ? -2.113 -15.537 2.399 1.00 61.31 373 ALA A C 1
ATOM 2956 O O . ALA A 1 373 ? -3.280 -15.909 2.457 1.00 61.31 373 ALA A O 1
ATOM 2957 N N . GLU A 1 374 ? -1.164 -16.081 3.148 1.00 67.50 374 GLU A N 1
ATOM 2958 C CA . GLU A 1 374 ? -1.394 -17.214 4.058 1.00 67.50 374 GLU A CA 1
ATOM 2959 C C . GLU A 1 374 ? -2.473 -16.932 5.127 1.00 67.50 374 GLU A C 1
ATOM 2961 O O . GLU A 1 374 ? -3.053 -17.845 5.704 1.00 67.50 374 GLU A O 1
ATOM 2966 N N . LYS A 1 375 ? -2.780 -15.651 5.373 1.00 83.50 375 LYS A N 1
ATOM 2967 C CA . LYS A 1 375 ? -3.708 -15.181 6.403 1.00 83.50 375 LYS A CA 1
ATOM 2968 C C . LYS A 1 375 ? -4.761 -14.230 5.835 1.00 83.50 375 LYS A C 1
ATOM 2970 O O . LYS A 1 375 ? -4.448 -13.303 5.080 1.00 83.50 375 LYS A O 1
ATOM 2975 N N . ILE A 1 376 ? -6.013 -14.420 6.246 1.00 84.50 376 ILE A N 1
ATOM 2976 C CA . ILE A 1 376 ? -7.151 -13.587 5.842 1.00 84.50 376 ILE A CA 1
ATOM 2977 C C . ILE A 1 376 ? -7.250 -12.370 6.777 1.00 84.50 376 ILE A C 1
ATOM 2979 O O . ILE A 1 376 ? -7.327 -12.542 7.994 1.00 84.50 376 ILE A O 1
ATOM 2983 N N . PRO A 1 377 ? -7.287 -11.131 6.260 1.00 86.88 377 PRO A N 1
ATOM 2984 C CA . PRO A 1 377 ? -7.443 -9.944 7.093 1.00 86.88 377 PRO A CA 1
ATOM 2985 C C . PRO A 1 377 ? -8.901 -9.748 7.539 1.00 86.88 377 PRO A C 1
ATOM 2987 O O . PRO A 1 377 ? -9.847 -10.128 6.845 1.00 86.88 377 PRO A O 1
ATOM 2990 N N . LEU A 1 378 ? -9.097 -9.059 8.671 1.00 87.12 378 LEU A N 1
ATOM 2991 C CA . LEU A 1 378 ? -10.426 -8.746 9.224 1.00 87.12 378 LEU A CA 1
ATOM 2992 C C . LEU A 1 378 ? -11.353 -8.058 8.216 1.00 87.12 378 LEU A C 1
ATOM 2994 O O . LEU A 1 378 ? -12.546 -8.348 8.182 1.00 87.12 378 LEU A O 1
ATOM 2998 N N . VAL A 1 379 ? -10.810 -7.169 7.381 1.00 85.50 379 VAL A N 1
ATOM 2999 C CA . VAL A 1 379 ? -11.583 -6.440 6.364 1.00 85.50 379 VAL A CA 1
ATOM 3000 C C . VAL A 1 379 ? -12.234 -7.403 5.367 1.00 85.50 379 VAL A C 1
ATOM 3002 O O . VAL A 1 379 ? -13.391 -7.201 5.001 1.00 85.50 379 VAL A O 1
ATOM 3005 N N . THR A 1 380 ? -11.541 -8.479 4.982 1.00 86.88 380 THR A N 1
ATOM 3006 C CA . THR A 1 380 ? -12.087 -9.521 4.102 1.00 86.88 380 THR A CA 1
ATOM 3007 C C . THR A 1 380 ? -13.204 -10.288 4.802 1.00 86.88 380 THR A C 1
ATOM 3009 O O . THR A 1 380 ? -14.286 -10.429 4.237 1.00 86.88 380 THR A O 1
ATOM 3012 N N . VAL A 1 381 ? -13.007 -10.703 6.058 1.00 86.81 381 VAL A N 1
ATOM 3013 C CA . VAL A 1 381 ? -14.047 -11.399 6.844 1.00 86.81 381 VAL A CA 1
ATOM 3014 C C . VAL A 1 381 ? -15.294 -10.522 7.016 1.00 86.81 381 VAL A C 1
ATOM 3016 O O . VAL A 1 381 ? -16.417 -10.978 6.807 1.00 86.81 381 VAL A O 1
ATOM 3019 N N . GLN A 1 382 ? -15.118 -9.234 7.317 1.00 86.81 382 GLN A N 1
ATOM 3020 C CA . GLN A 1 382 ? -16.220 -8.271 7.408 1.00 86.81 382 GLN A CA 1
ATOM 3021 C C . GLN A 1 382 ? -16.911 -8.038 6.057 1.00 86.81 382 GLN A C 1
ATOM 3023 O O . GLN A 1 382 ? -18.126 -7.843 6.017 1.00 86.81 382 GLN A O 1
ATOM 3028 N N . ALA A 1 383 ? -16.171 -8.062 4.945 1.00 85.25 383 ALA A N 1
ATOM 3029 C CA . ALA A 1 383 ? -16.759 -7.986 3.611 1.00 85.25 383 ALA A CA 1
ATOM 3030 C C . ALA A 1 383 ? -17.617 -9.223 3.306 1.00 85.25 383 ALA A C 1
ATOM 3032 O O . ALA A 1 383 ? -18.732 -9.072 2.808 1.00 85.25 383 ALA A O 1
ATOM 3033 N N . VAL A 1 384 ? -17.148 -10.422 3.666 1.00 84.69 384 VAL A N 1
ATOM 3034 C CA . VAL A 1 384 ? -17.917 -11.669 3.529 1.00 84.69 384 VAL A CA 1
ATOM 3035 C C . VAL A 1 384 ? -19.167 -11.648 4.412 1.00 84.69 384 VAL A C 1
ATOM 3037 O O . VAL A 1 384 ? -20.245 -11.976 3.922 1.00 84.69 384 VAL A O 1
ATOM 3040 N N . ARG A 1 385 ? -19.073 -11.180 5.665 1.00 85.25 385 ARG A N 1
ATOM 3041 C CA . ARG A 1 385 ? -20.245 -10.987 6.540 1.00 85.25 385 ARG A CA 1
ATOM 3042 C C . ARG A 1 385 ? -21.299 -10.096 5.885 1.00 85.25 385 ARG A C 1
ATOM 3044 O O . ARG A 1 385 ? -22.460 -10.473 5.803 1.00 85.25 385 ARG A O 1
ATOM 3051 N N . LYS A 1 386 ? -20.882 -8.952 5.335 1.00 79.25 386 LYS A N 1
ATOM 3052 C CA . LYS A 1 386 ? -21.788 -8.050 4.605 1.00 79.25 386 LYS A CA 1
ATOM 3053 C C . LYS A 1 386 ? -22.395 -8.712 3.366 1.00 79.25 386 LYS A C 1
ATOM 3055 O O . LYS A 1 386 ? -23.551 -8.454 3.047 1.00 79.25 386 LYS A O 1
ATOM 3060 N N . ARG A 1 387 ? -21.639 -9.563 2.657 1.00 78.69 387 ARG A N 1
ATOM 3061 C CA . ARG A 1 387 ? -22.167 -10.358 1.532 1.00 78.69 387 ARG A CA 1
ATOM 3062 C C . ARG A 1 387 ? -23.242 -11.338 2.003 1.00 78.69 387 ARG A C 1
ATOM 3064 O O . ARG A 1 387 ? -24.288 -11.410 1.361 1.00 78.69 387 ARG A O 1
ATOM 3071 N N . LEU A 1 388 ? -23.013 -12.030 3.120 1.00 78.06 388 LEU A N 1
ATOM 3072 C CA . LEU A 1 388 ? -23.985 -12.929 3.746 1.00 78.06 388 LEU A CA 1
ATOM 3073 C C . LEU A 1 388 ? -25.282 -12.181 4.090 1.00 78.06 388 LEU A C 1
ATOM 3075 O O . LEU A 1 388 ? -26.344 -12.564 3.607 1.00 78.06 388 LEU A O 1
ATOM 3079 N N . GLU A 1 389 ? -25.169 -11.061 4.812 1.00 73.94 389 GLU A N 1
ATOM 3080 C CA . GLU A 1 389 ? -26.298 -10.200 5.196 1.00 73.94 389 GLU A CA 1
ATOM 3081 C C . GLU A 1 389 ? -27.061 -9.678 3.962 1.00 73.94 389 GLU A C 1
ATOM 3083 O O . GLU A 1 389 ? -28.287 -9.644 3.958 1.00 73.94 389 GLU A O 1
ATOM 3088 N N . SER A 1 390 ? -26.365 -9.328 2.871 1.00 70.25 390 SER A N 1
ATOM 3089 C CA . SER A 1 390 ? -27.018 -8.887 1.624 1.00 70.25 390 SER A CA 1
ATOM 3090 C C . SER A 1 390 ? -27.734 -10.000 0.855 1.00 70.25 390 SER A C 1
ATOM 3092 O O . SER A 1 390 ? -28.689 -9.720 0.135 1.00 70.25 390 SER A O 1
ATOM 3094 N N . ARG A 1 391 ? -27.271 -11.253 0.977 1.00 68.75 391 ARG A N 1
ATOM 3095 C CA . ARG A 1 391 ? -27.938 -12.412 0.366 1.00 68.75 391 ARG A CA 1
ATOM 3096 C C . ARG A 1 391 ? -29.147 -12.872 1.179 1.00 68.75 391 ARG A C 1
ATOM 3098 O O . ARG A 1 391 ? -30.069 -13.399 0.572 1.00 68.75 391 ARG A O 1
ATOM 3105 N N . GLN A 1 392 ? -29.116 -12.681 2.499 1.00 69.81 392 GLN A N 1
ATOM 3106 C CA . GLN A 1 392 ? -30.221 -12.978 3.420 1.00 69.81 392 GLN A CA 1
ATOM 3107 C C . GLN A 1 392 ? -31.266 -11.855 3.503 1.00 69.81 392 GLN A C 1
ATOM 3109 O O . GLN A 1 392 ? -32.366 -12.096 3.976 1.00 69.81 392 GLN A O 1
ATOM 3114 N N . GLY A 1 393 ? -30.933 -10.633 3.080 1.00 76.06 393 GLY A N 1
ATOM 3115 C CA . GLY A 1 393 ? -31.900 -9.540 2.996 1.00 76.06 393 GLY A CA 1
ATOM 3116 C C . GLY A 1 393 ? -32.918 -9.737 1.871 1.00 76.06 393 GLY A C 1
ATOM 3117 O O . GLY A 1 393 ? -32.594 -10.328 0.839 1.00 76.06 393 GLY A O 1
ATOM 3118 N N . TYR A 1 394 ? -34.107 -9.173 2.069 1.00 82.81 394 TYR A N 1
ATOM 3119 C CA . TYR A 1 394 ? -35.279 -9.342 1.210 1.00 82.81 394 TYR A CA 1
ATOM 3120 C C . TYR A 1 394 ? -35.228 -8.387 0.024 1.00 82.81 394 TYR A C 1
ATOM 3122 O O . TYR A 1 394 ? -34.926 -7.202 0.187 1.00 82.81 394 TYR A O 1
ATOM 3130 N N . THR A 1 395 ? -35.557 -8.854 -1.172 1.00 87.94 395 THR A N 1
ATOM 3131 C CA . THR A 1 395 ? -35.920 -7.951 -2.275 1.00 87.94 395 THR A CA 1
ATOM 3132 C C . THR A 1 395 ? -37.208 -7.182 -1.939 1.00 87.94 395 THR A C 1
ATOM 3134 O O . THR A 1 395 ? -37.877 -7.467 -0.949 1.00 87.94 395 THR A O 1
ATOM 3137 N N . ILE A 1 396 ? -37.569 -6.174 -2.741 1.00 86.75 396 ILE A N 1
ATOM 3138 C CA . ILE A 1 396 ? -38.847 -5.457 -2.554 1.00 86.75 396 ILE A CA 1
ATOM 3139 C C . ILE A 1 396 ? -40.028 -6.431 -2.678 1.00 86.75 396 ILE A C 1
ATOM 3141 O O . ILE A 1 396 ? -40.981 -6.336 -1.911 1.00 86.75 396 ILE A O 1
ATOM 3145 N N . GLU A 1 397 ? -39.923 -7.387 -3.600 1.00 87.69 397 GLU A N 1
ATOM 3146 C CA . GLU A 1 397 ? -40.913 -8.437 -3.844 1.00 87.69 397 GLU A CA 1
ATOM 3147 C C . GLU A 1 397 ? -41.012 -9.382 -2.639 1.00 87.69 397 GLU A C 1
ATOM 3149 O O . GLU A 1 397 ? -42.086 -9.565 -2.071 1.00 87.69 397 GLU A O 1
ATOM 3154 N N . GLU A 1 398 ? -39.878 -9.906 -2.168 1.00 87.12 398 GLU A N 1
ATOM 3155 C CA . GLU A 1 398 ? -39.827 -10.789 -0.995 1.00 87.12 398 GLU A CA 1
ATOM 3156 C C . GLU A 1 398 ? -40.299 -10.076 0.281 1.00 87.12 398 GLU A C 1
ATOM 3158 O O . GLU A 1 398 ? -40.972 -10.681 1.112 1.00 87.12 398 GLU A O 1
ATOM 3163 N N . ALA A 1 399 ? -39.993 -8.784 0.434 1.00 88.38 399 ALA A N 1
ATOM 3164 C CA . ALA A 1 399 ? -40.471 -7.974 1.549 1.00 88.38 399 ALA A CA 1
ATOM 3165 C C . ALA A 1 399 ? -41.989 -7.760 1.486 1.00 88.38 399 ALA A C 1
ATOM 3167 O O . ALA A 1 399 ? -42.656 -7.827 2.516 1.00 88.38 399 ALA A O 1
ATOM 3168 N N . ALA A 1 400 ? -42.542 -7.531 0.293 1.00 89.62 400 ALA A N 1
ATOM 3169 C CA . ALA A 1 400 ? -43.981 -7.404 0.090 1.00 89.62 400 ALA A CA 1
ATOM 3170 C C . ALA A 1 400 ? -44.704 -8.704 0.476 1.00 89.62 400 ALA A C 1
ATOM 3172 O O . ALA A 1 400 ? -45.649 -8.670 1.267 1.00 89.62 400 ALA A O 1
ATOM 3173 N N . VAL A 1 401 ? -44.182 -9.849 0.022 1.00 90.12 401 VAL A N 1
ATOM 3174 C CA . VAL A 1 401 ? -44.684 -11.181 0.396 1.00 90.12 401 VAL A CA 1
ATOM 3175 C C . VAL A 1 401 ? -44.586 -11.404 1.908 1.00 90.12 401 VAL A C 1
ATOM 3177 O O . VAL A 1 401 ? -45.576 -11.781 2.532 1.00 90.12 401 VAL A O 1
ATOM 3180 N N . ALA A 1 402 ? -43.437 -11.111 2.523 1.00 87.62 402 ALA A N 1
ATOM 3181 C CA . ALA A 1 402 ? -43.214 -11.305 3.960 1.00 87.62 402 ALA A CA 1
ATOM 3182 C C . ALA A 1 402 ? -44.096 -10.414 4.859 1.00 87.62 402 ALA A C 1
ATOM 3184 O O . ALA A 1 402 ? -44.305 -10.735 6.031 1.00 87.62 402 ALA A O 1
ATOM 3185 N N . LEU A 1 403 ? -44.598 -9.296 4.329 1.00 88.06 403 LEU A N 1
ATOM 3186 C CA . LEU A 1 403 ? -45.489 -8.362 5.026 1.00 88.06 403 LEU A CA 1
ATOM 3187 C C . LEU A 1 403 ? -46.969 -8.566 4.670 1.00 88.06 403 LEU A C 1
ATOM 3189 O O . LEU A 1 403 ? -47.820 -7.884 5.237 1.00 88.06 403 LEU A O 1
ATOM 3193 N N . GLY A 1 404 ? -47.288 -9.459 3.725 1.00 86.62 404 GLY A N 1
ATOM 3194 C CA . GLY A 1 404 ? -48.648 -9.620 3.204 1.00 86.62 404 GLY A CA 1
ATOM 3195 C C . GLY A 1 404 ? -49.183 -8.356 2.515 1.00 86.62 404 GLY A C 1
ATOM 3196 O O . GLY A 1 404 ? -50.379 -8.070 2.580 1.00 86.62 404 GLY A O 1
ATOM 3197 N N . ARG A 1 405 ? -48.302 -7.559 1.897 1.00 88.56 405 ARG A N 1
ATOM 3198 C CA . ARG A 1 405 ? -48.627 -6.294 1.212 1.00 88.56 405 ARG A CA 1
ATOM 3199 C C . ARG A 1 405 ? -48.228 -6.355 -0.263 1.00 88.56 405 ARG A C 1
ATOM 3201 O O . ARG A 1 405 ? -47.575 -7.290 -0.709 1.00 88.56 405 ARG A O 1
ATOM 3208 N N . THR A 1 406 ? -48.621 -5.345 -1.037 1.00 89.69 406 THR A N 1
ATOM 3209 C CA . THR A 1 406 ? -48.196 -5.209 -2.437 1.00 89.69 406 THR A CA 1
ATOM 3210 C C . THR A 1 406 ? -46.810 -4.569 -2.529 1.00 89.69 406 THR A C 1
ATOM 3212 O O . THR A 1 406 ? -46.416 -3.771 -1.675 1.00 89.69 406 THR A O 1
ATOM 3215 N N . GLU A 1 407 ? -46.074 -4.847 -3.606 1.00 88.31 407 GLU A N 1
ATOM 3216 C CA . GLU A 1 407 ? -44.803 -4.160 -3.883 1.00 88.31 407 GLU A CA 1
ATOM 3217 C C . GLU A 1 407 ? -44.955 -2.637 -3.955 1.00 88.31 407 GLU A C 1
ATOM 3219 O O . GLU A 1 407 ? -44.060 -1.902 -3.539 1.00 88.31 407 GLU A O 1
ATOM 3224 N N . GLY A 1 408 ? -46.088 -2.162 -4.486 1.00 85.00 408 GLY A N 1
ATOM 3225 C CA . GLY A 1 408 ? -46.408 -0.738 -4.566 1.00 85.00 408 GLY A CA 1
ATOM 3226 C C . GLY A 1 408 ? -46.453 -0.085 -3.186 1.00 85.00 408 GLY A C 1
ATOM 3227 O O . GLY A 1 408 ? -45.862 0.975 -3.000 1.00 85.00 408 GLY A O 1
ATOM 3228 N N . TRP A 1 409 ? -47.049 -0.760 -2.199 1.00 88.62 409 TRP A N 1
ATOM 3229 C CA . TRP A 1 409 ? -47.078 -0.282 -0.817 1.00 88.62 409 TRP A CA 1
ATOM 3230 C C . TRP A 1 409 ? -45.667 -0.181 -0.219 1.00 88.62 409 TRP A C 1
ATOM 3232 O O . TRP A 1 409 ? -45.326 0.824 0.403 1.00 88.62 409 TRP A O 1
ATOM 3242 N N . VAL A 1 410 ? -44.808 -1.180 -0.457 1.00 84.88 410 VAL A N 1
ATOM 3243 C CA . VAL A 1 410 ? -43.412 -1.156 0.021 1.00 84.88 410 VAL A CA 1
ATOM 3244 C C . VAL A 1 410 ? -42.626 -0.010 -0.629 1.00 84.88 410 VAL A C 1
ATOM 3246 O O . VAL A 1 410 ? -41.894 0.696 0.068 1.00 84.88 410 VAL A O 1
ATOM 3249 N N . LYS A 1 411 ? -42.794 0.218 -1.941 1.00 86.88 411 LYS A N 1
ATOM 3250 C CA . LYS A 1 411 ? -42.177 1.346 -2.668 1.00 86.88 411 LYS A CA 1
ATOM 3251 C C . LYS A 1 411 ? -42.632 2.693 -2.106 1.00 86.88 411 LYS A C 1
ATOM 3253 O O . LYS A 1 411 ? -41.792 3.545 -1.831 1.00 86.88 411 LYS A O 1
ATOM 3258 N N . GLU A 1 412 ? -43.923 2.844 -1.836 1.00 81.94 412 GLU A N 1
ATOM 3259 C CA . GLU A 1 412 ? -44.482 4.054 -1.235 1.00 81.94 412 GLU A CA 1
ATOM 3260 C C . GLU A 1 412 ? -43.905 4.325 0.167 1.00 81.94 412 GLU A C 1
ATOM 3262 O O . GLU A 1 412 ? -43.547 5.459 0.484 1.00 81.94 412 GLU A O 1
ATOM 3267 N N . GLN A 1 413 ? -43.734 3.297 1.008 1.00 84.31 413 GLN A N 1
ATOM 3268 C CA . GLN A 1 413 ? -43.104 3.474 2.324 1.00 84.31 413 GLN A CA 1
ATOM 3269 C C . GLN A 1 413 ? -41.613 3.838 2.233 1.00 84.31 413 GLN A C 1
ATOM 3271 O O . GLN A 1 413 ? -41.100 4.560 3.094 1.00 84.31 413 GLN A O 1
ATOM 3276 N N . ILE A 1 414 ? -40.910 3.379 1.193 1.00 82.75 414 ILE A N 1
ATOM 3277 C CA . ILE A 1 414 ? -39.530 3.804 0.913 1.00 82.75 414 ILE A CA 1
ATOM 3278 C C . ILE A 1 414 ? -39.501 5.291 0.531 1.00 82.75 414 ILE A C 1
ATOM 3280 O O . ILE A 1 414 ? -38.678 6.035 1.062 1.00 82.75 414 ILE A O 1
ATOM 3284 N N . GLU A 1 415 ? -40.404 5.737 -0.345 1.00 81.00 415 GLU A N 1
ATOM 3285 C CA . GLU A 1 415 ? -40.507 7.143 -0.768 1.00 81.00 415 GLU A CA 1
ATOM 3286 C C . GLU A 1 415 ? -40.886 8.074 0.389 1.00 81.00 415 GLU A C 1
ATOM 3288 O O . GLU A 1 415 ? -40.320 9.158 0.527 1.00 81.00 415 GLU A O 1
ATOM 3293 N N . ARG A 1 416 ? -41.771 7.616 1.282 1.00 74.94 416 ARG A N 1
ATOM 3294 C CA . ARG A 1 416 ? -42.148 8.320 2.520 1.00 74.94 416 ARG A CA 1
ATOM 3295 C C . ARG A 1 416 ? -41.041 8.332 3.583 1.00 74.94 416 ARG A C 1
ATOM 3297 O O . ARG A 1 416 ? -41.204 8.969 4.620 1.00 74.94 416 ARG A O 1
ATOM 3304 N N . GLY A 1 417 ? -39.928 7.630 3.358 1.00 76.88 417 GLY A N 1
ATOM 3305 C CA . GLY A 1 417 ? -38.788 7.575 4.275 1.00 76.88 417 GLY A CA 1
ATOM 3306 C C . GLY A 1 417 ? -38.984 6.676 5.501 1.00 76.88 417 GLY A C 1
ATOM 3307 O O . GLY A 1 417 ? -38.140 6.691 6.399 1.00 76.88 417 GLY A O 1
ATOM 3308 N N . ALA A 1 418 ? -40.049 5.868 5.546 1.00 79.56 418 ALA A N 1
ATOM 3309 C CA . ALA A 1 418 ? -40.328 4.946 6.651 1.00 79.56 418 ALA A CA 1
ATOM 3310 C C . ALA A 1 418 ? -39.295 3.807 6.732 1.00 79.56 418 ALA A C 1
ATOM 3312 O O . ALA A 1 418 ? -38.979 3.286 7.805 1.00 79.56 418 ALA A O 1
ATOM 3313 N N . THR A 1 419 ? -38.710 3.446 5.590 1.00 83.31 419 THR A N 1
ATOM 3314 C CA . THR A 1 419 ? -37.604 2.496 5.510 1.00 83.31 419 THR A CA 1
ATOM 3315 C C . THR A 1 419 ? -36.606 2.907 4.434 1.00 83.31 419 THR A C 1
ATOM 3317 O O . THR A 1 419 ? -36.908 3.717 3.560 1.00 83.31 419 THR A O 1
ATOM 3320 N N . ARG A 1 420 ? -35.401 2.333 4.468 1.00 84.06 420 ARG A N 1
ATOM 3321 C CA . ARG A 1 420 ? -34.373 2.566 3.443 1.00 84.06 420 ARG A CA 1
ATOM 3322 C C . ARG A 1 420 ? -33.964 1.265 2.776 1.00 84.06 420 ARG A C 1
ATOM 3324 O O . ARG A 1 420 ? -33.775 0.245 3.439 1.00 84.06 420 ARG A O 1
ATOM 3331 N N . VAL A 1 421 ? -33.718 1.335 1.475 1.00 86.44 421 VAL A N 1
ATOM 3332 C CA . VAL A 1 421 ? -33.144 0.225 0.716 1.00 86.44 421 VAL A CA 1
ATOM 3333 C C . VAL A 1 421 ? -31.619 0.273 0.730 1.00 86.44 421 VAL A C 1
ATOM 3335 O O . VAL A 1 421 ? -31.002 1.334 0.612 1.00 86.44 421 VAL A O 1
ATOM 3338 N N . SER A 1 422 ? -30.997 -0.893 0.871 1.00 82.19 422 SER A N 1
ATOM 3339 C CA . SER A 1 422 ? -29.550 -1.069 0.753 1.00 82.19 422 SER A CA 1
ATOM 3340 C C . SER A 1 422 ? -29.193 -1.611 -0.629 1.00 82.19 422 SER A C 1
ATOM 3342 O O . SER A 1 422 ? -29.971 -2.329 -1.254 1.00 82.19 422 SER A O 1
ATOM 3344 N N . ARG A 1 423 ? -27.997 -1.268 -1.117 1.00 80.88 423 ARG A N 1
ATOM 3345 C CA . ARG A 1 423 ? -27.444 -1.821 -2.363 1.00 80.88 423 ARG A CA 1
ATOM 3346 C C . ARG A 1 423 ? -26.226 -2.671 -2.064 1.00 80.88 423 ARG A C 1
ATOM 3348 O O . ARG A 1 423 ? -25.334 -2.250 -1.319 1.00 80.88 423 ARG A O 1
ATOM 3355 N N . ALA A 1 424 ? -26.166 -3.849 -2.672 1.00 68.44 424 ALA A N 1
ATOM 3356 C CA . ALA A 1 424 ? -24.996 -4.699 -2.558 1.00 68.44 424 ALA A CA 1
ATOM 3357 C C . ALA A 1 424 ? -23.808 -4.051 -3.295 1.00 68.44 424 ALA A C 1
ATOM 3359 O O . ALA A 1 424 ? -23.905 -3.642 -4.447 1.00 68.44 424 ALA A O 1
ATOM 3360 N N . LYS A 1 425 ? -22.646 -3.942 -2.638 1.00 61.75 425 LYS A N 1
ATOM 3361 C CA . LYS A 1 425 ? -21.450 -3.355 -3.280 1.00 61.75 425 LYS A CA 1
ATOM 3362 C C . LYS A 1 425 ? -20.892 -4.212 -4.424 1.00 61.75 425 LYS A C 1
ATOM 3364 O O . LYS A 1 425 ? -20.238 -3.670 -5.307 1.00 61.75 425 LYS A O 1
ATOM 3369 N N . TRP A 1 426 ? -21.119 -5.523 -4.371 1.00 59.53 426 TRP A N 1
ATOM 3370 C CA . TRP A 1 426 ? -20.639 -6.514 -5.340 1.00 59.53 426 TRP A CA 1
ATOM 3371 C C . TRP A 1 426 ? -21.608 -6.720 -6.512 1.00 59.53 426 TRP A C 1
ATOM 3373 O O . TRP A 1 426 ? -21.183 -7.150 -7.575 1.00 59.53 426 TRP A O 1
ATOM 3383 N N . ASP A 1 427 ? -22.876 -6.355 -6.336 1.00 66.25 427 ASP A N 1
ATOM 3384 C CA . ASP A 1 427 ? -23.874 -6.302 -7.396 1.00 66.25 427 ASP A CA 1
ATOM 3385 C C . ASP A 1 427 ? -24.722 -5.045 -7.202 1.00 66.25 427 ASP A C 1
ATOM 3387 O O . ASP A 1 427 ? -25.659 -5.005 -6.404 1.00 66.25 427 ASP A O 1
ATOM 3391 N N . ARG A 1 428 ? -24.370 -3.993 -7.947 1.00 65.88 428 ARG A N 1
ATOM 3392 C CA . ARG A 1 428 ? -25.041 -2.691 -7.848 1.00 65.88 428 ARG A CA 1
ATOM 3393 C C . ARG A 1 428 ? -26.512 -2.742 -8.272 1.00 65.88 428 ARG A C 1
ATOM 3395 O O . ARG A 1 428 ? -27.222 -1.776 -7.991 1.00 65.88 428 ARG A O 1
ATOM 3402 N N . ARG A 1 429 ? -26.950 -3.813 -8.947 1.00 73.62 429 ARG A N 1
ATOM 3403 C CA . ARG A 1 429 ? -28.337 -4.012 -9.390 1.00 73.62 429 ARG A CA 1
ATOM 3404 C C . ARG A 1 429 ? -29.202 -4.633 -8.296 1.00 73.62 429 ARG A C 1
ATOM 3406 O O . ARG A 1 429 ? -30.402 -4.383 -8.277 1.00 73.62 429 ARG A O 1
ATOM 3413 N N . ARG A 1 430 ? -28.612 -5.376 -7.353 1.00 77.88 430 ARG A N 1
ATOM 3414 C CA . ARG A 1 430 ? -29.354 -5.966 -6.234 1.00 77.88 430 ARG A CA 1
ATOM 3415 C C . ARG A 1 430 ? -29.668 -4.916 -5.167 1.00 77.88 430 ARG A C 1
ATOM 3417 O O . ARG A 1 430 ? -28.794 -4.479 -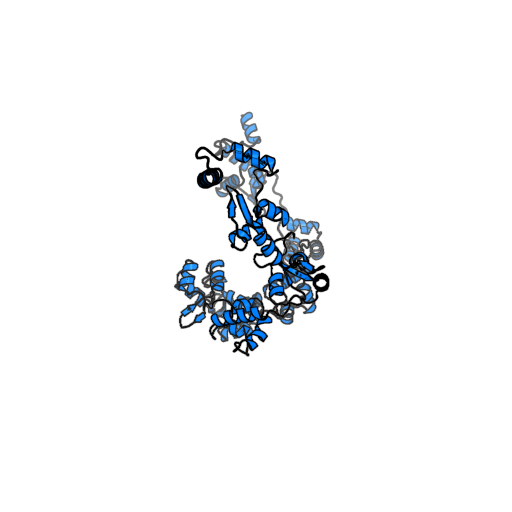4.407 1.00 77.88 430 ARG A O 1
ATOM 3424 N N . ILE A 1 431 ? -30.945 -4.554 -5.103 1.00 82.88 431 ILE A N 1
ATOM 3425 C CA . ILE A 1 431 ? -31.548 -3.729 -4.055 1.00 82.88 431 ILE A CA 1
ATOM 3426 C C . ILE A 1 431 ? -32.206 -4.666 -3.042 1.00 82.88 431 ILE A C 1
ATOM 3428 O O . ILE A 1 431 ? -32.904 -5.598 -3.434 1.00 82.88 431 ILE A O 1
ATOM 3432 N N . TYR A 1 432 ? -31.970 -4.440 -1.752 1.00 87.38 432 TYR A N 1
ATOM 3433 C CA . TYR A 1 432 ? -32.537 -5.273 -0.695 1.00 87.38 432 TYR A CA 1
ATOM 3434 C C . TYR A 1 432 ? -32.879 -4.466 0.562 1.00 87.38 432 TYR A C 1
ATOM 3436 O O . TYR A 1 432 ? -32.300 -3.409 0.838 1.00 87.38 432 TYR A O 1
ATOM 3444 N N . ILE A 1 433 ? -33.813 -4.995 1.340 1.00 86.44 433 ILE A N 1
ATOM 3445 C CA . ILE A 1 433 ? -34.262 -4.518 2.640 1.00 86.44 433 ILE A CA 1
ATOM 3446 C C . ILE A 1 433 ? -33.676 -5.475 3.681 1.00 86.44 433 ILE A C 1
ATOM 3448 O O . ILE A 1 433 ? -33.866 -6.688 3.633 1.00 86.44 433 ILE A O 1
ATOM 3452 N N . THR A 1 434 ? -32.886 -4.940 4.608 1.00 84.25 434 THR A N 1
ATOM 3453 C CA . THR A 1 434 ? -32.336 -5.726 5.724 1.00 84.25 434 THR A CA 1
ATOM 3454 C C . THR A 1 434 ? -33.443 -6.096 6.709 1.00 84.25 434 THR A C 1
ATOM 3456 O O . THR A 1 434 ? -34.350 -5.291 6.894 1.00 84.25 434 THR A O 1
ATOM 3459 N N . GLU A 1 435 ? -33.311 -7.202 7.442 1.00 83.00 435 GLU A N 1
ATOM 3460 C CA . GLU A 1 435 ? -34.283 -7.625 8.470 1.00 83.00 435 GLU A CA 1
ATOM 3461 C C . GLU A 1 435 ? -34.738 -6.491 9.424 1.00 83.00 435 GLU A C 1
ATOM 3463 O O . GLU A 1 435 ? -35.940 -6.282 9.553 1.00 83.00 435 GLU A O 1
ATOM 3468 N N . PRO A 1 436 ? -33.860 -5.631 9.994 1.00 84.19 436 PRO A N 1
ATOM 3469 C CA . PRO A 1 436 ? -34.320 -4.535 10.859 1.00 84.19 436 PRO A CA 1
ATOM 3470 C C . PRO A 1 436 ? -35.187 -3.490 10.139 1.00 84.19 436 PRO A C 1
ATOM 3472 O O . PRO A 1 436 ? -36.006 -2.813 10.749 1.00 84.19 436 PRO A O 1
ATOM 3475 N N . MET A 1 437 ? -34.975 -3.318 8.834 1.00 86.19 437 MET A N 1
ATOM 3476 C CA . MET A 1 437 ? -35.752 -2.406 7.992 1.00 86.19 437 MET A CA 1
ATOM 3477 C C . MET A 1 437 ? -37.082 -3.036 7.561 1.00 86.19 437 MET A C 1
ATOM 3479 O O . MET A 1 437 ? -38.051 -2.305 7.370 1.00 86.19 437 MET A O 1
ATOM 3483 N N . LEU A 1 438 ? -37.135 -4.368 7.446 1.00 88.19 438 LEU A N 1
ATOM 3484 C CA . LEU A 1 438 ? -38.373 -5.119 7.254 1.00 88.19 438 LEU A CA 1
ATOM 3485 C C . LEU A 1 438 ? -39.242 -5.060 8.517 1.00 88.19 438 LEU A C 1
ATOM 3487 O O . LEU A 1 438 ? -40.436 -4.802 8.418 1.00 88.19 438 LEU A O 1
ATOM 3491 N N . GLN A 1 439 ? -38.640 -5.198 9.702 1.00 85.00 439 GLN A N 1
ATOM 3492 C CA . GLN A 1 439 ? -39.362 -5.078 10.970 1.00 85.00 439 GLN A CA 1
ATOM 3493 C C . GLN A 1 439 ? -39.993 -3.687 11.145 1.00 85.00 439 GLN A C 1
ATOM 3495 O O . GLN A 1 439 ? -41.152 -3.590 11.528 1.00 85.00 439 GLN A O 1
ATOM 3500 N N . ARG A 1 440 ? -39.296 -2.612 10.751 1.00 85.06 440 ARG A N 1
ATOM 3501 C CA . ARG A 1 440 ? -39.895 -1.263 10.708 1.00 85.06 440 ARG A CA 1
ATOM 3502 C C . ARG A 1 440 ? -41.081 -1.164 9.755 1.00 85.06 440 ARG A C 1
ATOM 3504 O O . ARG A 1 440 ? -42.060 -0.501 10.064 1.00 85.06 440 ARG A O 1
ATOM 3511 N N . LEU A 1 441 ? -41.004 -1.805 8.587 1.00 87.75 441 LEU A N 1
ATOM 3512 C CA . LEU A 1 441 ? -42.147 -1.855 7.675 1.00 87.75 441 LEU A CA 1
ATOM 3513 C C . LEU A 1 441 ? -43.319 -2.634 8.280 1.00 87.75 441 LEU A C 1
ATOM 3515 O O . LEU A 1 441 ? -44.464 -2.256 8.057 1.00 87.75 441 LEU A O 1
ATOM 3519 N N . ARG A 1 442 ? -43.049 -3.686 9.060 1.00 89.56 442 ARG A N 1
ATOM 3520 C CA . ARG A 1 442 ? -44.079 -4.429 9.795 1.00 89.56 442 ARG A CA 1
ATOM 3521 C C . ARG A 1 442 ? -44.784 -3.530 10.812 1.00 89.56 442 ARG A C 1
ATOM 3523 O O . ARG A 1 442 ? -46.002 -3.431 10.766 1.00 89.56 442 ARG A O 1
ATOM 3530 N N . GLU A 1 443 ? -44.024 -2.780 11.607 1.00 85.50 443 GLU A N 1
ATOM 3531 C CA . GLU A 1 443 ? -44.562 -1.798 12.564 1.00 85.50 443 GLU A CA 1
ATOM 3532 C C . GLU A 1 443 ? -45.427 -0.726 11.876 1.00 85.50 443 GLU A C 1
ATOM 3534 O O . GLU A 1 443 ? -46.505 -0.386 12.354 1.00 85.50 443 GLU A O 1
ATOM 3539 N N . VAL A 1 444 ? -44.994 -0.221 10.716 1.00 83.62 444 VAL A N 1
ATOM 3540 C CA . VAL A 1 444 ? -45.754 0.766 9.924 1.00 83.62 444 VAL A CA 1
ATOM 3541 C C . VAL A 1 444 ? -47.016 0.155 9.307 1.00 83.62 444 VAL A C 1
ATOM 3543 O O . VAL A 1 444 ? -48.031 0.832 9.175 1.00 83.62 444 VAL A O 1
ATOM 3546 N N . SER A 1 445 ? -46.973 -1.126 8.937 1.00 80.62 445 SER A N 1
ATOM 3547 C CA . SER A 1 445 ? -48.119 -1.860 8.387 1.00 80.62 445 SER A CA 1
ATOM 3548 C C . SER A 1 445 ? -49.227 -2.109 9.418 1.00 80.62 445 SER A C 1
ATOM 3550 O O . SER A 1 445 ? -50.370 -2.349 9.023 1.00 80.62 445 SER A O 1
ATOM 3552 N N . GLU A 1 446 ? -48.895 -2.073 10.710 1.00 79.69 446 GLU A N 1
ATOM 3553 C CA . GLU A 1 446 ? -49.807 -2.336 11.830 1.00 79.69 446 GLU A CA 1
ATOM 3554 C C . GLU A 1 446 ? -50.473 -1.062 12.390 1.00 79.69 446 GLU A C 1
ATOM 3556 O O . GLU A 1 446 ? -51.400 -1.160 13.192 1.00 79.69 446 GLU A O 1
ATOM 3561 N N . GLN A 1 447 ? -50.068 0.137 11.951 1.00 66.56 447 GLN A N 1
ATOM 3562 C CA . GLN A 1 447 ? -50.679 1.397 12.394 1.00 66.56 447 GLN A CA 1
ATOM 3563 C C . GLN A 1 447 ? -51.939 1.756 11.570 1.00 66.56 447 GLN A C 1
ATOM 3565 O O . GLN A 1 447 ? -51.892 1.721 10.336 1.00 66.56 447 GLN A O 1
ATOM 3570 N N . PRO A 1 448 ? -53.069 2.133 12.210 1.00 48.81 448 PRO A N 1
ATOM 3571 C CA . PRO A 1 448 ? -54.289 2.527 11.507 1.00 48.81 448 PRO A CA 1
ATOM 3572 C C . PRO A 1 448 ? -54.117 3.863 10.766 1.00 48.81 448 PRO A C 1
ATOM 3574 O O . PRO A 1 448 ? -53.539 4.822 11.275 1.00 48.81 448 PRO A O 1
ATOM 3577 N N . ILE A 1 449 ? -54.630 3.917 9.535 1.00 49.88 449 ILE A N 1
ATOM 3578 C CA . ILE A 1 449 ? -54.553 5.080 8.646 1.00 49.88 449 ILE A CA 1
ATOM 3579 C C . ILE A 1 449 ? -55.648 6.084 9.040 1.00 49.88 449 ILE A C 1
ATOM 3581 O O . ILE A 1 449 ? -56.729 6.074 8.459 1.00 49.88 449 ILE A O 1
ATOM 3585 N N . GLU A 1 450 ? -55.376 6.981 9.986 1.00 46.81 450 GLU A N 1
ATOM 3586 C CA . GLU A 1 450 ? -56.129 8.237 10.105 1.00 46.81 450 GLU A CA 1
ATOM 3587 C C . GLU A 1 450 ? -55.323 9.362 9.453 1.00 46.81 450 GLU A C 1
ATOM 3589 O O . GLU A 1 450 ? -54.292 9.813 9.953 1.00 46.81 450 GLU A O 1
ATOM 3594 N N . VAL A 1 451 ? -55.764 9.792 8.270 1.00 51.00 451 VAL A N 1
ATOM 3595 C CA . VAL A 1 451 ? -55.163 10.919 7.553 1.00 51.00 451 VAL A CA 1
ATOM 3596 C C . VAL A 1 451 ? -56.097 12.111 7.673 1.00 51.00 451 VAL A C 1
ATOM 3598 O O . VAL A 1 451 ? -56.970 12.313 6.832 1.00 51.00 451 VAL A O 1
ATOM 3601 N N . GLU A 1 452 ? -55.862 12.944 8.682 1.00 48.50 452 GLU A N 1
ATOM 3602 C CA . GLU A 1 452 ? -56.276 14.344 8.625 1.00 48.50 452 GLU A CA 1
ATOM 3603 C C . GLU A 1 452 ? -55.511 14.996 7.458 1.00 48.50 452 GLU A C 1
ATOM 3605 O O . GLU A 1 452 ? -54.288 15.164 7.506 1.00 48.50 452 GLU A O 1
ATOM 3610 N N . LYS A 1 453 ? -56.201 15.291 6.352 1.00 56.72 453 LYS A N 1
ATOM 3611 C CA . LYS A 1 453 ? -55.640 16.109 5.270 1.00 56.72 453 LYS A CA 1
ATOM 3612 C C . LYS A 1 453 ? -55.794 17.574 5.668 1.00 56.72 453 LYS A C 1
ATOM 3614 O O . LYS A 1 453 ? -56.914 18.040 5.859 1.00 56.72 453 LYS A O 1
ATOM 3619 N N . LEU A 1 454 ? -54.684 18.306 5.765 1.00 68.31 454 LEU A N 1
ATOM 3620 C CA . LEU A 1 454 ? -54.740 19.766 5.824 1.00 68.31 454 LEU A CA 1
ATOM 3621 C C . LEU A 1 454 ? -55.373 20.289 4.523 1.00 68.31 454 LEU A C 1
ATOM 3623 O O . LEU A 1 454 ? -55.062 19.796 3.438 1.00 68.31 454 LEU A O 1
ATOM 3627 N N . GLY A 1 455 ? -56.293 21.248 4.643 1.00 74.12 455 GLY A N 1
ATOM 3628 C CA . GLY A 1 455 ? -56.959 21.870 3.496 1.00 74.12 455 GLY A CA 1
ATOM 3629 C C . GLY A 1 455 ? -55.990 22.652 2.590 1.00 74.12 455 GLY A C 1
ATOM 3630 O O . GLY A 1 455 ? -54.862 22.931 3.000 1.00 74.12 455 GLY A O 1
ATOM 3631 N N . PRO A 1 456 ? -56.431 23.058 1.384 1.00 76.50 456 PRO A N 1
ATOM 3632 C CA . PRO A 1 456 ? -55.597 23.724 0.368 1.00 76.50 456 PRO A CA 1
ATOM 3633 C C . PRO A 1 456 ? -55.008 25.080 0.800 1.00 76.50 456 PRO A C 1
ATOM 3635 O O . PRO A 1 456 ? -54.147 25.626 0.113 1.00 76.50 456 PRO A O 1
ATOM 3638 N N . GLU A 1 457 ? -55.453 25.615 1.937 1.00 84.06 457 GLU A N 1
ATOM 3639 C CA . GLU A 1 457 ? -54.975 26.871 2.521 1.00 84.06 457 GLU A CA 1
ATOM 3640 C C . GLU A 1 457 ? -53.650 26.729 3.285 1.00 84.06 457 GLU A C 1
ATOM 3642 O O . GLU A 1 457 ? -53.040 27.730 3.665 1.00 84.06 457 GLU A O 1
ATOM 3647 N N . TRP A 1 458 ? -53.183 25.498 3.512 1.00 87.44 458 TRP A N 1
ATOM 3648 C CA . TRP A 1 458 ? -51.933 25.210 4.211 1.00 87.44 458 TRP A CA 1
ATOM 3649 C C . TRP A 1 458 ? -50.829 24.855 3.220 1.00 87.44 458 TRP A C 1
ATOM 3651 O O . TRP A 1 458 ? -50.812 23.771 2.645 1.00 87.44 458 TRP A O 1
ATOM 3661 N N . LEU A 1 459 ? -49.882 25.773 3.056 1.00 87.12 459 LEU A N 1
ATOM 3662 C CA . LEU A 1 459 ? -48.764 25.653 2.129 1.00 87.12 459 LEU A CA 1
ATOM 3663 C C . LEU A 1 459 ? -47.541 25.062 2.827 1.00 87.12 459 LEU A C 1
ATOM 3665 O O . LEU A 1 459 ? -47.177 25.479 3.929 1.00 87.12 459 LEU A O 1
ATOM 3669 N N . THR A 1 460 ? -46.851 24.138 2.171 1.00 87.38 460 THR A N 1
ATOM 3670 C CA . THR A 1 460 ? -45.512 23.706 2.595 1.00 87.38 460 THR A CA 1
ATOM 3671 C C . THR A 1 460 ? -44.507 24.860 2.498 1.00 87.38 460 THR A C 1
ATOM 3673 O O . THR A 1 460 ? -44.740 25.854 1.810 1.00 87.38 460 THR A O 1
ATOM 3676 N N . LEU A 1 461 ? -43.339 24.733 3.141 1.00 85.38 461 LEU A N 1
ATOM 3677 C CA . LEU A 1 461 ? -42.263 25.737 3.068 1.00 85.38 461 LEU A CA 1
ATOM 3678 C C . LEU A 1 461 ? -41.914 26.139 1.616 1.00 85.38 461 LEU A C 1
ATOM 3680 O O . LEU A 1 461 ? -41.660 27.310 1.345 1.00 85.38 461 LEU A O 1
ATOM 3684 N N . SER A 1 462 ? -41.913 25.183 0.680 1.00 83.81 462 SER A N 1
ATOM 3685 C CA . SER A 1 462 ? -41.610 25.456 -0.731 1.00 83.81 462 SER A CA 1
ATOM 3686 C C . SER A 1 462 ? -42.738 26.195 -1.441 1.00 83.81 462 SER A C 1
ATOM 3688 O O . SER A 1 462 ? -42.476 27.145 -2.175 1.00 83.81 462 SER A O 1
ATOM 3690 N N . GLU A 1 463 ? -43.984 25.794 -1.208 1.00 87.44 463 GLU A N 1
ATOM 3691 C CA . GLU A 1 463 ? -45.156 26.443 -1.801 1.00 87.44 463 GLU A CA 1
ATOM 3692 C C . GLU A 1 463 ? -45.346 27.857 -1.249 1.00 87.44 463 GLU A C 1
ATOM 3694 O O . GLU A 1 463 ? -45.597 28.782 -2.010 1.00 87.44 463 GLU A O 1
ATOM 3699 N N . ALA A 1 464 ? -45.136 28.059 0.053 1.00 88.31 464 ALA A N 1
ATOM 3700 C CA . ALA A 1 464 ? -45.196 29.372 0.684 1.00 88.31 464 ALA A CA 1
ATOM 3701 C C . ALA A 1 464 ? -44.095 30.320 0.170 1.00 88.31 464 ALA A C 1
ATOM 3703 O O . ALA A 1 464 ? -44.336 31.515 0.000 1.00 88.31 464 ALA A O 1
ATOM 3704 N N . ALA A 1 465 ? -42.893 29.806 -0.117 1.00 88.50 465 ALA A N 1
ATOM 3705 C CA . ALA A 1 465 ? -41.808 30.608 -0.685 1.00 88.50 465 ALA A CA 1
ATOM 3706 C C . ALA A 1 465 ? -42.125 31.051 -2.121 1.00 88.50 465 ALA A C 1
ATOM 3708 O O . ALA A 1 465 ? -41.887 32.209 -2.471 1.00 88.50 465 ALA A O 1
ATOM 3709 N N . LEU A 1 466 ? -42.715 30.155 -2.920 1.00 88.69 466 LEU A N 1
ATOM 3710 C CA . LEU A 1 466 ? -43.207 30.466 -4.264 1.00 88.69 466 LEU A CA 1
ATOM 3711 C C . LEU A 1 466 ? -44.358 31.477 -4.224 1.00 88.69 466 LEU A C 1
ATOM 3713 O O . LEU A 1 466 ? -44.313 32.470 -4.945 1.00 88.69 466 LEU A O 1
ATOM 3717 N N . GLU A 1 467 ? -45.334 31.273 -3.337 1.00 90.25 467 GLU A N 1
ATOM 3718 C CA . GLU A 1 467 ? -46.484 32.165 -3.153 1.00 90.25 467 GLU A CA 1
ATOM 3719 C C . GLU A 1 467 ? -46.045 33.597 -2.800 1.00 90.25 467 GLU A C 1
ATOM 3721 O O . GLU A 1 467 ? -46.601 34.564 -3.316 1.00 90.25 467 GLU A O 1
ATOM 3726 N N . ALA A 1 468 ? -45.017 33.753 -1.959 1.00 88.50 468 ALA A N 1
ATOM 3727 C CA . ALA A 1 468 ? -44.464 35.055 -1.573 1.00 88.50 468 ALA A CA 1
ATOM 3728 C C . ALA A 1 468 ? -43.400 35.615 -2.545 1.00 88.50 468 ALA A C 1
ATOM 3730 O O . ALA A 1 468 ? -42.951 36.749 -2.352 1.00 88.50 468 ALA A O 1
ATOM 3731 N N . ALA A 1 469 ? -42.988 34.843 -3.560 1.00 88.56 469 ALA A N 1
ATOM 3732 C CA . ALA A 1 469 ? -41.854 35.110 -4.455 1.00 88.56 469 ALA A CA 1
ATOM 3733 C C . ALA A 1 469 ? -40.518 35.397 -3.730 1.00 88.56 469 ALA A C 1
ATOM 3735 O O . ALA A 1 469 ? -39.720 36.233 -4.157 1.00 88.56 469 ALA A O 1
ATOM 3736 N N . VAL A 1 470 ? -40.240 34.693 -2.628 1.00 86.94 470 VAL A N 1
ATOM 3737 C CA . VAL A 1 470 ? -38.994 34.839 -1.851 1.00 86.94 470 VAL A CA 1
ATOM 3738 C C . VAL A 1 470 ? -38.184 33.544 -1.822 1.00 86.94 470 VAL A C 1
ATOM 3740 O O . VAL A 1 470 ? -38.674 32.464 -2.132 1.00 86.94 470 VAL A O 1
ATOM 3743 N N . SER A 1 471 ? -36.913 33.630 -1.420 1.00 86.88 471 SER A N 1
ATOM 3744 C CA . SER A 1 471 ? -36.094 32.431 -1.221 1.00 86.88 471 SER A CA 1
ATOM 3745 C C . SER A 1 471 ? -36.587 31.597 -0.028 1.00 86.88 471 SER A C 1
ATOM 3747 O O . SER A 1 471 ? -37.075 32.147 0.963 1.00 86.88 471 SER A O 1
ATOM 3749 N N . LEU A 1 472 ? -36.359 30.278 -0.069 1.00 85.81 472 LEU A N 1
ATOM 3750 C CA . LEU A 1 472 ? -36.612 29.371 1.063 1.00 85.81 472 LEU A CA 1
ATOM 3751 C C . LEU A 1 472 ? -35.932 29.846 2.356 1.00 85.81 472 LEU A C 1
ATOM 3753 O O . LEU A 1 472 ? -36.499 29.723 3.438 1.00 85.81 472 LEU A O 1
ATOM 3757 N N . ALA A 1 473 ? -34.728 30.421 2.251 1.00 85.56 473 ALA A N 1
ATOM 3758 C CA . ALA A 1 473 ? -33.992 30.953 3.395 1.00 85.56 473 ALA A CA 1
ATOM 3759 C C . ALA A 1 473 ? -34.683 32.182 4.008 1.00 85.56 473 ALA A C 1
ATOM 3761 O O . ALA A 1 473 ? -34.711 32.330 5.229 1.00 85.56 473 ALA A O 1
ATOM 3762 N N . THR A 1 474 ? -35.271 33.044 3.176 1.00 86.00 474 THR A N 1
ATOM 3763 C CA . THR A 1 474 ? -36.045 34.208 3.627 1.00 86.00 474 THR A CA 1
ATOM 3764 C C . THR A 1 474 ? -37.305 33.766 4.365 1.00 86.00 474 THR A C 1
ATOM 3766 O O . THR A 1 474 ? -37.552 34.237 5.473 1.00 86.00 474 THR A O 1
ATOM 3769 N N . LEU A 1 475 ? -38.056 32.821 3.793 1.00 88.06 475 LEU A N 1
ATOM 3770 C CA . LEU A 1 475 ? -39.281 32.308 4.404 1.00 88.06 475 LEU A CA 1
ATOM 3771 C C . LEU A 1 475 ? -38.991 31.552 5.715 1.00 88.06 475 LEU A C 1
ATOM 3773 O O . LEU A 1 475 ? -39.674 31.752 6.718 1.00 88.06 475 LEU A O 1
ATOM 3777 N N . ASN A 1 476 ? -37.929 30.740 5.745 1.00 86.31 476 ASN A N 1
ATOM 3778 C CA . ASN A 1 476 ? -37.507 30.052 6.965 1.00 86.31 476 ASN A CA 1
ATOM 3779 C C . ASN A 1 476 ? -37.075 31.051 8.052 1.00 86.31 476 ASN A C 1
ATOM 3781 O O . ASN A 1 476 ? -37.417 30.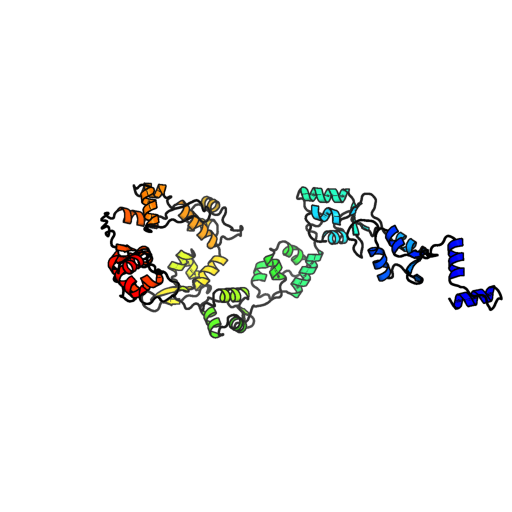873 9.217 1.00 86.31 476 ASN A O 1
ATOM 3785 N N . ASN A 1 477 ? -36.397 32.143 7.680 1.00 86.50 477 ASN A N 1
ATOM 3786 C CA . ASN A 1 477 ? -36.069 33.217 8.618 1.00 86.50 477 ASN A CA 1
ATOM 3787 C C . ASN A 1 477 ? -37.315 33.904 9.193 1.00 86.50 477 ASN A C 1
ATOM 3789 O O . ASN A 1 477 ? -37.298 34.235 10.375 1.00 86.50 477 ASN A O 1
ATOM 3793 N N . TRP A 1 478 ? -38.386 34.097 8.414 1.00 89.31 478 TRP A N 1
ATOM 3794 C CA . TRP A 1 478 ? -39.650 34.617 8.958 1.00 89.31 478 TRP A CA 1
ATOM 3795 C C . TRP A 1 478 ? -40.248 33.667 9.996 1.00 89.31 478 TRP A C 1
ATOM 3797 O O . TRP A 1 478 ? -40.710 34.120 11.038 1.00 89.31 478 TRP A O 1
ATOM 3807 N N . GLY A 1 479 ? -40.177 32.355 9.751 1.00 83.25 479 GLY A N 1
ATOM 3808 C CA . GLY A 1 479 ? -40.620 31.348 10.716 1.00 83.25 479 GLY A CA 1
ATOM 3809 C C . GLY A 1 479 ? -39.739 31.247 11.968 1.00 83.25 479 GLY A C 1
ATOM 3810 O O . GLY A 1 479 ? -40.255 30.996 13.045 1.00 83.25 479 GLY A O 1
ATOM 3811 N N . VAL A 1 480 ? -38.419 31.441 11.856 1.00 84.44 480 VAL A N 1
ATOM 3812 C CA . VAL A 1 480 ? -37.484 31.412 13.005 1.00 84.44 480 VAL A CA 1
ATOM 3813 C C . VAL A 1 480 ? -37.593 32.668 13.873 1.00 84.44 480 VAL A C 1
ATOM 3815 O O . VAL A 1 480 ? -37.309 32.612 15.064 1.00 84.44 480 VAL A O 1
ATOM 3818 N N . LYS A 1 481 ? -37.988 33.801 13.286 1.00 85.00 481 LYS A N 1
ATOM 3819 C CA . LYS A 1 481 ? -38.166 35.077 13.993 1.00 85.00 481 LYS A CA 1
ATOM 3820 C C . LYS A 1 481 ? -39.582 35.288 14.542 1.00 85.00 481 LYS A C 1
ATOM 3822 O O . LYS A 1 481 ? -39.896 36.404 14.938 1.00 85.00 481 LYS A O 1
ATOM 3827 N N . ASP A 1 482 ? -40.431 34.260 14.499 1.00 83.81 482 ASP A N 1
ATOM 3828 C CA . ASP A 1 482 ? -41.858 34.326 14.851 1.00 83.81 482 ASP A CA 1
ATOM 3829 C C . ASP A 1 482 ? -42.643 35.423 14.098 1.00 83.81 482 ASP A C 1
ATOM 3831 O O . ASP A 1 482 ? -43.703 35.875 14.520 1.00 83.81 482 ASP A O 1
ATOM 3835 N N . GLU A 1 483 ? -42.153 35.839 12.926 1.00 84.00 483 GLU A N 1
ATOM 3836 C CA . GLU A 1 483 ? -42.812 36.826 12.060 1.00 84.00 483 GLU A CA 1
ATOM 3837 C C . GLU A 1 483 ? -43.890 36.185 11.171 1.00 84.00 483 GLU A C 1
ATOM 3839 O O . GLU A 1 483 ? -44.695 36.887 10.555 1.00 84.00 483 GLU A O 1
ATOM 3844 N N . LEU A 1 484 ? -43.874 34.853 11.064 1.00 87.75 484 LEU A N 1
ATOM 3845 C CA . LEU A 1 484 ? -44.834 34.060 10.311 1.00 87.75 484 LEU A CA 1
ATOM 3846 C C . LEU A 1 484 ? -45.151 32.770 11.078 1.00 87.75 484 LEU A C 1
ATOM 3848 O O . LEU A 1 484 ? -44.314 31.870 11.174 1.00 87.75 484 LEU A O 1
ATOM 3852 N N . ALA A 1 485 ? -46.377 32.682 11.594 1.00 85.00 485 ALA A N 1
ATOM 3853 C CA . ALA A 1 485 ? -46.856 31.505 12.306 1.00 85.00 485 ALA A CA 1
ATOM 3854 C C . ALA A 1 485 ? -46.912 30.282 11.378 1.00 85.00 485 ALA A C 1
ATOM 3856 O O . ALA A 1 485 ? -47.325 30.375 10.217 1.00 85.00 485 ALA A O 1
ATOM 3857 N N . TYR A 1 486 ? -46.520 29.127 11.910 1.00 86.69 486 TYR A N 1
ATOM 3858 C CA . TYR A 1 486 ? -46.578 27.851 11.209 1.00 86.69 486 TYR A CA 1
ATOM 3859 C C . TYR A 1 486 ? -47.262 26.793 12.064 1.00 86.69 486 TYR A C 1
ATOM 3861 O O . TYR A 1 486 ? -47.222 26.835 13.292 1.00 86.69 486 TYR A O 1
ATOM 3869 N N . ARG A 1 487 ? -47.860 25.811 11.393 1.00 84.06 487 ARG A N 1
ATOM 3870 C CA . ARG A 1 487 ? -48.348 24.579 12.007 1.00 84.06 487 ARG A CA 1
ATOM 3871 C C . ARG A 1 487 ? -47.418 23.446 11.608 1.00 84.06 487 ARG A C 1
ATOM 3873 O O . ARG A 1 487 ? -47.110 23.275 10.429 1.00 84.06 487 ARG A O 1
ATOM 3880 N N . GLU A 1 488 ? -46.956 22.673 12.578 1.00 79.44 488 GLU A N 1
ATOM 3881 C CA . GLU A 1 488 ? -46.192 21.465 12.291 1.00 79.44 488 GLU A CA 1
ATOM 3882 C C . GLU A 1 488 ? -47.157 20.303 12.038 1.00 79.44 488 GLU A C 1
ATOM 3884 O O . GLU A 1 488 ? -48.024 20.002 12.857 1.00 79.44 488 GLU A O 1
ATOM 3889 N N . HIS A 1 489 ? -47.037 19.673 10.872 1.00 72.75 489 HIS A N 1
ATOM 3890 C CA . HIS A 1 489 ? -47.817 18.496 10.505 1.00 72.75 489 HIS A CA 1
ATOM 3891 C C . HIS A 1 489 ? -46.881 17.488 9.844 1.00 72.75 489 HIS A C 1
ATOM 3893 O O . HIS A 1 489 ? -46.223 17.801 8.851 1.00 72.75 489 HIS A O 1
ATOM 3899 N N . LYS A 1 490 ? -46.787 16.286 10.430 1.00 67.94 490 LYS A N 1
ATOM 3900 C CA . LYS A 1 490 ? -45.873 15.208 10.003 1.00 67.94 490 LYS A CA 1
ATOM 3901 C C . LYS A 1 490 ? -44.393 15.636 9.937 1.00 67.94 490 LYS A C 1
ATOM 3903 O O . LYS A 1 490 ? -43.681 15.266 9.011 1.00 67.94 490 LYS A O 1
ATOM 3908 N N . GLY A 1 491 ? -43.935 16.436 10.907 1.00 70.12 491 GLY A N 1
ATOM 3909 C CA . GLY A 1 491 ? -42.545 16.918 10.982 1.00 70.12 491 GLY A CA 1
ATOM 3910 C C . GLY A 1 491 ? -42.178 17.970 9.928 1.00 70.12 491 GLY A C 1
ATOM 3911 O O . GLY A 1 491 ? -41.004 18.301 9.763 1.00 70.12 491 GLY A O 1
ATOM 3912 N N . VAL A 1 492 ? -43.170 18.487 9.193 1.00 76.12 492 VAL A N 1
ATOM 3913 C CA . VAL A 1 492 ? -43.003 19.536 8.183 1.00 76.12 492 VAL A CA 1
ATOM 3914 C C . VAL A 1 492 ? -43.800 20.770 8.597 1.00 76.12 492 VAL A C 1
ATOM 3916 O O . VAL A 1 492 ? -44.968 20.686 8.991 1.00 76.12 492 VAL A O 1
ATOM 3919 N N . ARG A 1 493 ? -43.165 21.940 8.495 1.00 82.44 493 ARG A N 1
ATOM 3920 C CA . ARG A 1 493 ? -43.804 23.233 8.758 1.00 82.44 493 ARG A CA 1
ATOM 3921 C C . ARG A 1 493 ? -44.718 23.619 7.597 1.00 82.44 493 ARG A C 1
ATOM 3923 O O . ARG A 1 493 ? -44.265 23.681 6.452 1.00 82.44 493 ARG A O 1
ATOM 3930 N N . HIS A 1 494 ? -45.973 23.902 7.921 1.00 87.31 494 HIS A N 1
ATOM 3931 C CA . HIS A 1 494 ? -46.980 24.412 7.001 1.00 87.31 494 HIS A CA 1
ATOM 3932 C C . HIS A 1 494 ? -47.382 25.829 7.403 1.00 87.31 494 HIS A C 1
ATOM 3934 O O . HIS A 1 494 ? -47.511 26.140 8.589 1.00 87.31 494 HIS A O 1
ATOM 3940 N N . TYR A 1 495 ? -47.603 26.677 6.410 1.00 89.50 495 TYR A N 1
ATOM 3941 C CA . TYR A 1 495 ? -47.914 28.089 6.569 1.00 89.50 495 TYR A CA 1
ATOM 3942 C C . TYR A 1 495 ? -49.273 28.381 5.950 1.00 89.50 495 TYR A C 1
ATOM 3944 O O . TYR A 1 495 ? -49.562 27.937 4.841 1.00 89.50 495 TYR A O 1
ATOM 3952 N N . HIS A 1 496 ? -50.106 29.139 6.655 1.00 91.62 496 HIS A N 1
ATOM 3953 C CA . HIS A 1 496 ? -51.399 29.539 6.113 1.00 91.62 496 HIS A CA 1
ATOM 3954 C C . HIS A 1 496 ? -51.201 30.529 4.958 1.00 91.62 496 HIS A C 1
ATOM 3956 O O . HIS A 1 496 ? -50.490 31.528 5.120 1.00 91.62 496 HIS A O 1
ATOM 3962 N N . ARG A 1 497 ? -51.832 30.282 3.806 1.00 91.06 497 ARG A N 1
ATOM 3963 C CA . ARG A 1 497 ? -51.664 31.074 2.575 1.00 91.06 497 ARG A CA 1
ATOM 3964 C C . ARG A 1 497 ? -51.879 32.571 2.811 1.00 91.06 497 ARG A C 1
ATOM 3966 O O . ARG A 1 497 ? -51.055 33.381 2.393 1.00 91.06 497 ARG A O 1
ATOM 3973 N N . GLU A 1 498 ? -52.925 32.954 3.538 1.00 88.38 498 GLU A N 1
ATOM 3974 C CA . GLU A 1 498 ? -53.196 34.371 3.828 1.00 88.38 498 GLU A CA 1
ATOM 3975 C C . GLU A 1 498 ? -52.127 35.024 4.711 1.00 88.38 498 GLU A C 1
ATOM 3977 O O . GLU A 1 498 ? -51.752 36.172 4.477 1.00 88.38 498 GLU A O 1
ATOM 3982 N N . ALA A 1 499 ? -51.582 34.290 5.687 1.00 89.62 499 ALA A N 1
ATOM 3983 C CA . ALA A 1 499 ? -50.520 34.798 6.553 1.00 89.62 499 ALA A CA 1
ATOM 3984 C C . ALA A 1 499 ? -49.227 35.027 5.754 1.00 89.62 499 ALA A C 1
ATOM 3986 O O . ALA A 1 499 ? -48.549 36.042 5.933 1.00 89.62 499 ALA A O 1
ATOM 3987 N N . VAL A 1 500 ? -48.926 34.119 4.816 1.00 90.56 500 VAL A N 1
ATOM 3988 C CA . VAL A 1 500 ? -47.809 34.258 3.871 1.00 90.56 500 VAL A CA 1
ATOM 3989 C C . VAL A 1 500 ? -47.993 35.506 3.009 1.00 90.56 500 VAL A C 1
ATOM 3991 O O . VAL A 1 500 ? -47.075 36.324 2.933 1.00 90.56 500 VAL A O 1
ATOM 3994 N N . ARG A 1 501 ? -49.181 35.708 2.419 1.00 91.69 501 ARG A N 1
ATOM 3995 C CA . ARG A 1 501 ? -49.483 36.903 1.611 1.00 91.69 501 ARG A CA 1
ATOM 3996 C C . ARG A 1 501 ? -49.381 38.191 2.429 1.00 91.69 501 ARG A C 1
ATOM 3998 O O . ARG A 1 501 ? -48.739 39.143 1.990 1.00 91.69 501 ARG A O 1
ATOM 4005 N N . ALA A 1 502 ? -49.924 38.216 3.646 1.00 88.06 502 ALA A N 1
ATOM 4006 C CA . ALA A 1 502 ? -49.841 39.375 4.535 1.00 88.06 502 ALA A CA 1
ATOM 4007 C C . ALA A 1 502 ? -48.389 39.743 4.889 1.00 88.06 502 ALA A C 1
ATOM 4009 O O . ALA A 1 502 ? -48.031 40.924 4.891 1.00 88.06 502 ALA A O 1
ATOM 4010 N N . ARG A 1 503 ? -47.528 38.748 5.147 1.00 90.12 503 ARG A N 1
ATOM 4011 C CA . ARG A 1 503 ? -46.100 38.992 5.398 1.00 90.12 503 ARG A CA 1
ATOM 4012 C C . ARG A 1 503 ? -45.360 39.424 4.131 1.00 90.12 503 ARG A C 1
ATOM 4014 O O . ARG A 1 503 ? -44.507 40.307 4.214 1.00 90.12 503 ARG A O 1
ATOM 4021 N N . ALA A 1 504 ? -45.711 38.851 2.980 1.00 89.00 504 ALA A N 1
ATOM 4022 C CA . ALA A 1 504 ? -45.137 39.214 1.690 1.00 89.00 504 ALA A CA 1
ATOM 4023 C C . ALA A 1 504 ? -45.407 40.686 1.337 1.00 89.00 504 ALA A C 1
ATOM 4025 O O . ALA A 1 504 ? -44.465 41.362 0.933 1.00 89.00 504 ALA A O 1
ATOM 4026 N N . ARG A 1 505 ? -46.621 41.215 1.576 1.00 89.88 505 ARG A N 1
ATOM 4027 C CA . ARG A 1 505 ? -46.934 42.649 1.372 1.00 89.88 505 ARG A CA 1
ATOM 4028 C C . ARG A 1 505 ? -45.920 43.555 2.080 1.00 89.88 505 ARG A C 1
ATOM 4030 O O . ARG A 1 505 ? -45.246 44.346 1.431 1.00 89.88 505 ARG A O 1
ATOM 4037 N N . LYS A 1 506 ? -45.700 43.320 3.379 1.00 87.19 506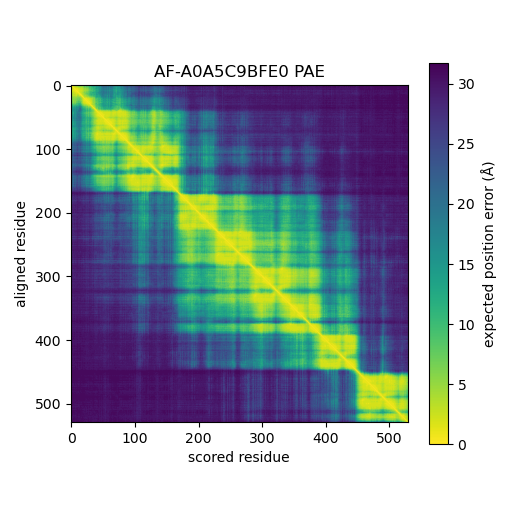 LYS A N 1
ATOM 4038 C CA . LYS A 1 506 ? -44.724 44.072 4.192 1.00 87.19 506 LYS A CA 1
ATOM 4039 C C . LYS A 1 506 ? -43.280 43.920 3.707 1.00 87.19 506 LYS A C 1
ATOM 4041 O O . LYS A 1 506 ? -42.470 44.824 3.866 1.00 87.19 506 LYS A O 1
ATOM 4046 N N . TYR A 1 507 ? -42.918 42.754 3.174 1.00 86.44 507 TYR A N 1
ATOM 4047 C CA . TYR A 1 507 ? -41.566 42.522 2.662 1.00 86.44 507 TYR A CA 1
ATOM 4048 C C . TYR A 1 507 ? -41.305 43.288 1.359 1.00 86.44 507 TYR A C 1
ATOM 4050 O O . TYR A 1 507 ? -40.210 43.818 1.167 1.00 86.44 507 TYR A O 1
ATOM 4058 N N . TRP A 1 508 ? -42.303 43.354 0.479 1.00 86.94 508 TRP A N 1
ATOM 4059 C CA . TRP A 1 508 ? -42.190 43.993 -0.831 1.00 86.94 508 TRP A CA 1
ATOM 4060 C C . TRP A 1 508 ? -42.348 45.519 -0.803 1.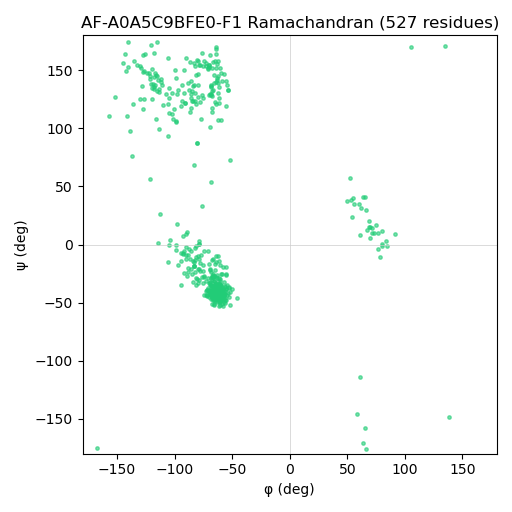00 86.94 508 TRP A C 1
ATOM 4062 O O . TRP A 1 508 ? -41.977 46.160 -1.780 1.00 86.94 508 TRP A O 1
ATOM 4072 N N . GLU A 1 509 ? -42.783 46.110 0.315 1.00 83.31 509 GLU A N 1
ATOM 4073 C CA . GLU A 1 509 ? -42.702 47.564 0.554 1.00 83.31 509 GLU A CA 1
ATOM 4074 C C . GLU A 1 509 ? -41.252 48.081 0.529 1.00 83.31 509 GLU A C 1
ATOM 4076 O O . GLU A 1 509 ? -40.996 49.190 0.071 1.00 83.31 509 GLU A O 1
ATOM 4081 N N . ASN A 1 510 ? -40.290 47.276 0.996 1.00 79.62 510 ASN A N 1
ATOM 4082 C CA . ASN A 1 510 ? -38.867 47.624 1.036 1.00 79.62 510 ASN A CA 1
ATOM 4083 C C . ASN A 1 510 ? -38.004 46.430 0.583 1.00 79.62 510 ASN A C 1
ATOM 4085 O O . ASN A 1 510 ? -37.390 45.745 1.415 1.00 79.62 510 ASN A O 1
ATOM 4089 N N . PRO A 1 511 ? -37.939 46.143 -0.731 1.00 74.88 511 PRO A N 1
ATOM 4090 C CA . PRO A 1 511 ? -37.216 44.987 -1.233 1.00 74.88 511 PRO A CA 1
ATOM 4091 C C . PRO A 1 511 ? -35.711 45.170 -1.020 1.00 74.88 511 PRO A C 1
ATOM 4093 O O . PRO A 1 511 ? -35.107 46.147 -1.453 1.00 74.88 511 PRO A O 1
ATOM 4096 N N . ARG A 1 512 ? -35.063 44.176 -0.406 1.00 68.12 512 ARG A N 1
ATOM 4097 C CA . ARG A 1 512 ? -33.602 44.189 -0.182 1.00 68.12 512 ARG A CA 1
ATOM 4098 C C . ARG A 1 512 ? -32.774 44.156 -1.473 1.00 68.12 512 ARG A C 1
ATOM 4100 O O . ARG A 1 512 ? -31.578 44.419 -1.437 1.00 68.12 512 ARG A O 1
ATOM 4107 N N . LEU A 1 513 ? -33.385 43.773 -2.595 1.00 70.19 513 LEU A N 1
ATOM 4108 C CA . LEU A 1 513 ? -32.745 43.648 -3.901 1.00 70.19 513 LEU A CA 1
ATOM 4109 C C . LEU A 1 513 ? -33.546 44.449 -4.930 1.00 70.19 513 LEU A C 1
ATOM 4111 O O . LEU A 1 513 ? -34.674 44.085 -5.246 1.00 70.19 513 LEU A O 1
ATOM 4115 N N . HIS A 1 514 ? -32.934 45.481 -5.515 1.00 62.19 514 HIS A N 1
ATOM 4116 C CA . HIS A 1 514 ? -33.580 46.372 -6.492 1.00 62.19 514 HIS A CA 1
ATOM 4117 C C . HIS A 1 514 ? -34.063 45.688 -7.788 1.00 62.19 514 HIS A C 1
ATOM 4119 O O . HIS A 1 514 ? -34.818 46.289 -8.541 1.00 62.19 514 HIS A O 1
ATOM 4125 N N . ARG A 1 515 ? -33.632 44.449 -8.074 1.00 65.56 515 ARG A N 1
ATOM 4126 C CA . ARG A 1 515 ? -34.052 43.664 -9.257 1.00 65.56 515 ARG A CA 1
ATOM 4127 C C . ARG A 1 515 ? -35.055 42.547 -8.943 1.00 65.56 515 ARG A C 1
ATOM 4129 O O . 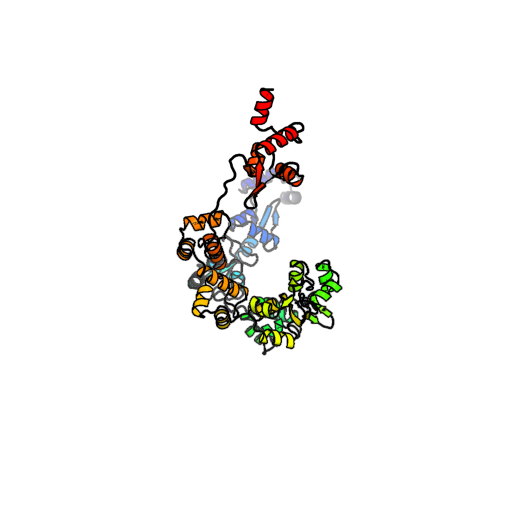ARG A 1 515 ? -35.363 41.754 -9.828 1.00 65.56 515 ARG A O 1
ATOM 4136 N N . ALA A 1 516 ? -35.508 42.420 -7.697 1.00 77.44 516 ALA A N 1
ATOM 4137 C CA . ALA A 1 516 ? -36.458 41.380 -7.321 1.00 77.44 516 ALA A CA 1
ATOM 4138 C C . ALA A 1 516 ? -37.887 41.785 -7.725 1.00 77.44 516 ALA A C 1
ATOM 4140 O O . ALA A 1 516 ? -38.272 42.940 -7.559 1.00 77.44 516 ALA A O 1
ATOM 4141 N N . ILE A 1 517 ? -38.653 40.837 -8.269 1.00 81.56 517 ILE A N 1
ATOM 4142 C CA . ILE A 1 517 ? -39.996 41.069 -8.813 1.00 81.56 517 ILE A CA 1
ATOM 4143 C C . ILE A 1 517 ? -41.035 40.518 -7.817 1.00 81.56 517 ILE A C 1
ATOM 4145 O O . ILE A 1 517 ? -40.922 39.343 -7.458 1.00 81.56 517 ILE A O 1
ATOM 4149 N N . PRO A 1 518 ? -42.029 41.316 -7.373 1.00 85.12 518 PRO A N 1
ATOM 4150 C CA . PRO A 1 518 ? -43.084 40.843 -6.475 1.00 85.12 518 PRO A CA 1
ATOM 4151 C C . PRO A 1 518 ? -43.971 39.781 -7.147 1.00 85.12 518 PRO A C 1
ATOM 4153 O O . PRO A 1 518 ? -44.037 39.735 -8.379 1.00 85.12 518 PRO A O 1
ATOM 4156 N N . PRO A 1 519 ? -44.673 38.926 -6.381 1.00 88.62 519 PRO A N 1
ATOM 4157 C CA . PRO A 1 519 ? -45.524 37.883 -6.951 1.00 88.62 519 PRO A CA 1
ATOM 4158 C C . PRO A 1 519 ? -46.695 38.480 -7.749 1.00 88.62 519 PRO A C 1
ATOM 4160 O O . PRO A 1 519 ? -47.167 39.572 -7.443 1.00 88.62 519 PRO A O 1
ATOM 4163 N N . ALA A 1 520 ? -47.184 37.747 -8.757 1.00 85.94 520 ALA A N 1
ATOM 4164 C CA . ALA A 1 520 ? -48.206 38.228 -9.695 1.00 85.94 520 ALA A CA 1
ATOM 4165 C C . ALA A 1 520 ? -49.478 38.742 -8.996 1.00 85.94 520 ALA A C 1
ATOM 4167 O O . ALA A 1 520 ? -49.936 39.836 -9.300 1.00 85.94 520 ALA A O 1
ATOM 4168 N N . TRP A 1 521 ? -49.971 38.024 -7.980 1.00 88.56 521 TRP A N 1
ATOM 4169 C CA . TRP A 1 521 ? -51.156 38.438 -7.218 1.00 88.56 521 TRP A CA 1
ATOM 4170 C C . TRP A 1 521 ? -50.975 39.795 -6.516 1.00 88.56 521 TRP A C 1
ATOM 4172 O O . TRP A 1 521 ? -51.935 40.544 -6.387 1.00 88.56 521 TRP A O 1
ATOM 4182 N N . LEU A 1 522 ? -49.752 40.144 -6.099 1.00 87.62 522 LEU A N 1
ATOM 4183 C CA . LEU A 1 522 ? -49.461 41.430 -5.458 1.00 87.62 522 LEU A CA 1
ATOM 4184 C C . LEU A 1 522 ? -49.332 42.563 -6.487 1.00 87.62 522 LEU A C 1
ATOM 4186 O O . LEU A 1 522 ? -49.696 43.702 -6.198 1.00 87.62 522 LEU A O 1
ATOM 4190 N N . GLN A 1 523 ? -48.831 42.254 -7.688 1.00 84.31 523 GLN A N 1
ATOM 4191 C CA . GLN A 1 523 ? -48.796 43.199 -8.811 1.00 84.31 523 GLN A CA 1
ATOM 4192 C C . GLN A 1 523 ? -50.202 43.538 -9.306 1.00 84.31 523 GLN A C 1
ATOM 4194 O O . GLN A 1 523 ? -50.477 44.687 -9.644 1.00 84.31 523 GLN A O 1
ATOM 4199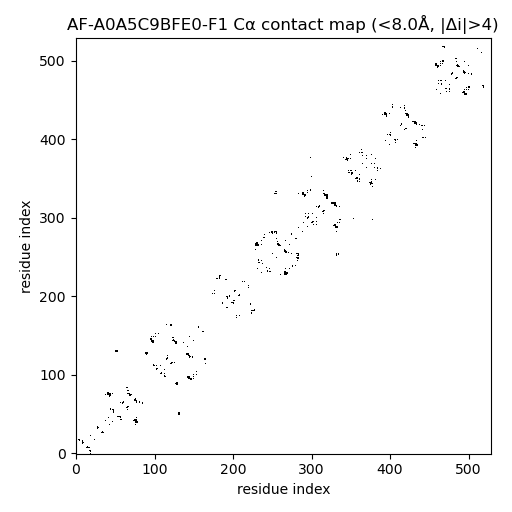 N N . ASP A 1 524 ? -51.089 42.547 -9.337 1.00 83.25 524 ASP A N 1
ATOM 4200 C CA . ASP A 1 524 ? -52.479 42.744 -9.736 1.00 83.25 524 ASP A CA 1
ATOM 4201 C C . ASP A 1 524 ? -53.248 43.559 -8.680 1.00 83.25 524 ASP A C 1
ATOM 4203 O O . ASP A 1 524 ? -53.976 44.478 -9.052 1.00 83.25 524 ASP A O 1
ATOM 4207 N N . GLU A 1 525 ? -53.005 43.328 -7.379 1.00 83.19 525 GLU A N 1
ATOM 4208 C CA . GLU A 1 525 ? -53.529 44.172 -6.284 1.00 83.19 525 GLU A CA 1
ATOM 4209 C C . GLU A 1 525 ? -53.089 45.642 -6.424 1.00 83.19 525 GLU A C 1
ATOM 4211 O O . GLU A 1 525 ? -53.900 46.546 -6.248 1.00 83.19 525 GLU A O 1
ATOM 4216 N N . THR A 1 526 ? -51.826 45.899 -6.785 1.00 72.81 526 THR A N 1
ATOM 4217 C CA . THR A 1 526 ? -51.294 47.271 -6.947 1.00 72.81 526 THR A CA 1
ATOM 4218 C C . THR A 1 526 ? -51.691 47.953 -8.254 1.00 72.81 526 THR A C 1
ATOM 4220 O O . THR A 1 526 ? -51.545 49.164 -8.359 1.00 72.81 526 THR A O 1
ATOM 4223 N N . ARG A 1 527 ? -52.173 47.213 -9.259 1.00 69.06 527 ARG A N 1
ATOM 4224 C CA . ARG A 1 527 ? -52.747 47.791 -10.488 1.00 69.06 527 ARG A CA 1
ATOM 4225 C C . ARG A 1 527 ? -54.228 48.140 -10.351 1.00 69.06 527 ARG A C 1
ATOM 4227 O O . ARG A 1 527 ? -54.740 48.889 -11.177 1.00 69.06 527 ARG A O 1
ATOM 4234 N N . GLN A 1 528 ? -54.915 47.530 -9.387 1.00 55.72 528 GLN A N 1
ATOM 4235 C CA . GLN A 1 528 ? -56.341 47.735 -9.124 1.00 55.72 528 GLN A CA 1
ATOM 4236 C C . GLN A 1 528 ? -56.608 48.752 -8.002 1.00 55.72 528 GLN A C 1
ATOM 4238 O O . GLN A 1 528 ? -57.732 49.242 -7.904 1.00 55.72 528 GLN A O 1
ATOM 4243 N N . ALA A 1 529 ? -55.600 49.049 -7.177 1.00 53.78 529 ALA A N 1
ATOM 4244 C CA . ALA A 1 529 ? -55.579 50.139 -6.201 1.00 53.78 529 ALA A CA 1
ATOM 4245 C C . ALA A 1 529 ? -55.042 51.428 -6.833 1.00 53.78 529 ALA A C 1
ATOM 4247 O O . ALA A 1 529 ? -55.535 52.510 -6.440 1.00 53.78 529 ALA A O 1
#

Nearest PDB structures (foldseek):
  6ama-assembly1_B  TM=8.315E-01  e=1.719E-01  Streptomyces venezuelae
  2zhh-assembly1_A-2  TM=8.470E-01  e=6.911E-01  Escherichia coli K-12
  8csh-assembly1_A  TM=7.833E-01  e=6.911E-01  unidentified plasmid
  2zhg-assembly1_A-2  TM=4.155E-01  e=7.276E-01  Escherichia coli K-12

pLDDT: mean 82.1, std 9.1, range [46.81, 93.69]